Protein 3CM1 (pdb70)

Secondary structure (DSSP, 8-state):
--TT-EEEEEEEEEEE-TTS--EEEEEEEEEETTSTTEEEEEEE-SS---EEEEEEHHHHHHHTTS-EEETTEEEE---BTTB--EEEE--TT--EEEE--HHHHHHHHHHHHHHS-TT-HHHHHHHHHHHHTT-/-B-SSEEEEEEEEEE--EEEEEEEEEETTSTTEEEEEE---EEEEEEHHHHHHHHHS-EEETTEEEE--------EE----EE--HHHHHHHHHHHHHHS-TT-HHHHHHHHHHHHT--/--TT-EEEEEEEEEE----EEEEEEEEEETTSTTEEEEEE------EEEEEEHHHHHHHTTS-EEETTEEEE-------EE-----EE--HHHHHHHHHHHHHHS-TT-HHHHHHHHHHHHHT-

GO terms:
  GO:2000246 positive regulation of FtsZ-dependent cytokinesis (P, IDA)
  GO:0005515 protein binding (F, IPI)

Nearest PDB structures (foldseek):
  3cm1-assembly1_B  TM=1.008E+00  e=1.215E-23  Thermobifida fusca YX
  3cm1-assembly1_C  TM=9.630E-01  e=2.531E-19  Thermobifida fusca YX
  3cm1-assembly1_A  TM=9.721E-01  e=2.545E-18  Thermobifida fusca YX
  6slc-assembly1_BBB  TM=9.307E-01  e=2.093E-11  Streptomyces sp. Ag82_O1-9
  6slc-assembly1_CCC  TM=9.171E-01  e=5.726E-11  Streptomyces sp. Ag82_O1-9

Organism: Thermobifida fusca (strain YX) (NCBI:txid269800)

CATH classification: 2.30.31.20

Structure (mmCIF, N/CA/C/O backbone):
data_3CM1
#
_entry.id   3CM1
#
_cell.length_a   64.840
_cell.length_b   64.840
_cell.length_c   130.600
_cell.angle_alpha   90.000
_cell.angle_beta   90.000
_cell.angle_gamma   90.000
#
_symmetry.space_group_name_H-M   'P 41'
#
loop_
_atom_site.group_PDB
_atom_site.id
_ato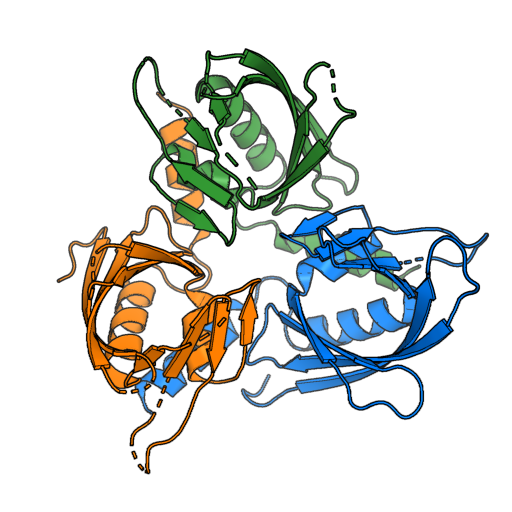m_site.type_symbol
_atom_site.label_atom_id
_atom_site.label_alt_id
_atom_site.label_comp_id
_atom_site.label_asym_id
_atom_site.label_entity_id
_atom_site.label_seq_id
_atom_site.pdbx_PDB_ins_code
_atom_site.Cartn_x
_atom_site.Cartn_y
_atom_site.Cartn_z
_atom_site.occupancy
_atom_site.B_iso_or_equiv
_atom_site.auth_seq_id
_atom_site.auth_comp_id
_atom_site.auth_asym_id
_atom_site.auth_atom_id
_atom_site.pdbx_PDB_model_num
ATOM 9 N N . SER A 1 3 ? 41.785 9.261 -8.641 1.00 93.01 2 SER A N 1
ATOM 10 C CA . SER A 1 3 ? 41.669 9.325 -7.167 1.00 92.27 2 SER A CA 1
ATOM 11 C C . SER A 1 3 ? 41.290 8.001 -6.517 1.00 92.41 2 SER A C 1
ATOM 12 O O . SER A 1 3 ? 40.592 7.181 -7.108 1.00 94.06 2 SER A O 1
ATOM 15 N N . SER A 1 4 ? 41.729 7.834 -5.271 1.00 91.58 3 SER A N 1
ATOM 16 C CA . SER A 1 4 ? 41.459 6.639 -4.468 1.00 90.16 3 SER A CA 1
ATOM 17 C C . SER A 1 4 ? 39.971 6.443 -4.278 1.00 89.14 3 SER A C 1
ATOM 18 O O . SER A 1 4 ? 39.212 7.410 -4.249 1.00 87.93 3 SER A O 1
ATOM 20 N N . SER A 1 5 ? 39.565 5.185 -4.120 1.00 88.96 4 SER A N 1
ATOM 21 C CA . SER A 1 5 ? 38.155 4.841 -3.932 1.00 88.39 4 SER A CA 1
ATOM 22 C C . SER A 1 5 ? 37.550 5.549 -2.712 1.00 88.30 4 SER A C 1
ATOM 23 O O . SER A 1 5 ? 36.346 5.753 -2.651 1.00 89.27 4 SER A O 1
ATOM 25 N N . GLY A 1 6 ? 38.366 5.945 -1.741 1.00 86.55 5 GLY A N 1
ATOM 26 C CA . GLY A 1 6 ? 37.805 6.558 -0.539 1.00 84.99 5 GLY A CA 1
ATOM 27 C C . GLY A 1 6 ? 37.631 8.066 -0.527 1.00 82.39 5 GLY A C 1
ATOM 28 O O . GLY A 1 6 ? 36.989 8.597 0.385 1.00 83.97 5 GLY A O 1
ATOM 29 N N . THR A 1 7 ? 38.177 8.754 -1.528 1.00 77.90 6 THR A N 1
ATOM 30 C CA . THR A 1 7 ? 38.293 10.199 -1.472 1.00 74.70 6 THR A CA 1
ATOM 31 C C . THR A 1 7 ? 36.955 10.917 -1.381 1.00 72.95 6 THR A C 1
ATOM 32 O O . THR A 1 7 ? 35.967 10.499 -1.970 1.00 72.10 6 THR A O 1
ATOM 36 N N . SER A 1 8 ? 36.952 11.996 -0.604 1.00 72.79 7 SER A N 1
ATOM 37 C CA . SER A 1 8 ? 35.742 12.740 -0.270 1.00 71.50 7 SER A CA 1
ATOM 38 C C . SER A 1 8 ? 36.094 14.182 0.137 1.00 70.15 7 SER A C 1
ATOM 39 O O . SER A 1 8 ? 37.187 14.434 0.648 1.00 69.01 7 SER A O 1
ATOM 42 N N . ILE A 1 9 ? 35.208 15.131 -0.139 1.00 69.88 8 ILE A N 1
ATOM 43 C CA . ILE A 1 9 ? 35.409 16.517 0.343 1.00 70.66 8 ILE A CA 1
ATOM 44 C C . ILE A 1 9 ? 34.143 17.047 0.949 1.00 69.84 8 ILE A C 1
ATOM 45 O O . ILE A 1 9 ? 33.052 16.627 0.584 1.00 69.71 8 ILE A O 1
ATOM 50 N N . THR A 1 10 ? 34.307 17.973 1.878 1.00 69.22 9 THR A N 1
ATOM 51 C CA . THR A 1 10 ? 33.191 18.570 2.576 1.00 70.26 9 THR A CA 1
ATOM 52 C C . THR A 1 10 ? 33.464 20.034 2.779 1.00 70.20 9 THR A C 1
ATOM 53 O O . THR A 1 10 ? 34.603 20.439 2.917 1.00 70.02 9 THR A O 1
ATOM 57 N N . CYS A 1 11 ? 32.418 20.833 2.780 1.00 71.64 10 CYS A N 1
ATOM 58 C CA . CYS A 1 11 ? 32.538 22.216 3.226 1.00 74.10 10 CYS A CA 1
ATOM 59 C C . CYS A 1 11 ? 31.230 22.707 3.841 1.00 73.74 10 CYS A C 1
ATOM 60 O O . CYS A 1 11 ? 30.200 22.029 3.787 1.00 73.59 10 CYS A O 1
ATOM 63 N N . GLU A 1 12 ? 31.301 23.889 4.438 1.00 74.19 11 GLU A N 1
ATOM 64 C CA . GLU A 1 12 ? 30.149 24.539 5.022 1.00 74.56 11 GLU A CA 1
ATOM 65 C C . GLU A 1 12 ? 29.894 25.840 4.301 1.00 75.01 11 GLU A C 1
ATOM 66 O O . GLU A 1 12 ? 30.828 26.558 3.955 1.00 75.78 11 GLU A O 1
ATOM 72 N N . VAL A 1 13 ? 28.622 26.128 4.067 1.00 75.90 12 VAL A N 1
ATOM 73 C CA . VAL A 1 13 ? 28.200 27.303 3.312 1.00 76.27 12 VAL A CA 1
ATOM 74 C C . VAL A 1 13 ? 27.068 28.046 4.019 1.00 77.80 12 VAL A C 1
ATOM 75 O O . VAL A 1 13 ? 26.115 27.423 4.502 1.00 78.11 12 VAL A O 1
ATOM 79 N N . GLY A 1 14 ? 27.183 29.378 4.062 1.00 78.83 13 GLY A N 1
ATOM 80 C CA . GLY A 1 14 ? 26.165 30.238 4.638 1.00 79.06 13 GLY A CA 1
ATOM 81 C C . GLY A 1 14 ? 24.974 30.327 3.703 1.00 80.46 13 GLY A C 1
ATOM 82 O O . GLY A 1 14 ? 25.136 30.526 2.499 1.00 81.23 13 GLY A O 1
ATOM 83 N N . LEU A 1 15 ? 23.777 30.154 4.257 1.00 81.17 14 LEU A N 1
ATOM 84 C CA . LEU A 1 15 ? 22.526 30.173 3.488 1.00 81.16 14 LEU A CA 1
ATOM 85 C C . LEU A 1 15 ? 21.469 30.967 4.198 1.00 80.73 14 LEU A C 1
ATOM 86 O O . LEU A 1 15 ? 21.610 31.279 5.367 1.00 80.76 14 LEU A O 1
ATOM 91 N N . GLN A 1 16 ? 20.393 31.248 3.475 1.00 81.15 15 GLN A N 1
ATOM 92 C CA . GLN A 1 16 ? 19.212 31.887 4.027 1.00 81.47 15 GLN A CA 1
ATOM 93 C C . GLN A 1 16 ? 17.991 31.100 3.578 1.00 80.90 15 GLN A C 1
ATOM 94 O O . GLN A 1 16 ? 17.923 30.684 2.429 1.00 80.82 15 GLN A O 1
ATOM 100 N N . LEU A 1 17 ? 17.052 30.883 4.493 1.00 80.74 16 LEU A N 1
ATOM 101 C CA . LEU A 1 17 ? 15.769 30.279 4.181 1.00 80.54 16 LEU A CA 1
ATOM 102 C C . LEU A 1 17 ? 14.804 31.425 3.939 1.00 80.33 16 LEU A C 1
ATOM 103 O O . LEU A 1 17 ? 14.477 32.139 4.874 1.00 81.01 16 LEU A O 1
ATOM 108 N N . ILE A 1 18 ? 14.374 31.616 2.695 1.00 80.83 17 ILE A N 1
ATOM 109 C CA . ILE A 1 18 ? 13.460 32.703 2.340 1.00 81.21 17 ILE A CA 1
ATOM 110 C C . ILE A 1 18 ? 12.010 32.214 2.377 1.00 81.85 17 ILE A C 1
ATOM 111 O O . ILE A 1 18 ? 11.641 31.292 1.653 1.00 82.52 17 ILE A O 1
ATOM 116 N N . VAL A 1 19 ? 11.208 32.819 3.252 1.00 83.50 18 VAL A N 1
ATOM 117 C CA . VAL A 1 19 ? 9.809 32.450 3.425 1.00 85.23 18 VAL A CA 1
ATOM 118 C C . VAL A 1 19 ? 8.923 33.649 3.078 1.00 87.22 18 VAL A C 1
ATOM 119 O O . VAL A 1 19 ? 9.036 34.689 3.723 1.00 87.05 18 VAL A O 1
ATOM 121 N N . PRO A 1 20 ? 8.035 33.503 2.069 1.00 89.80 19 PRO A N 1
ATOM 122 C CA . PRO A 1 20 ? 7.152 34.560 1.557 1.00 91.47 19 PRO A CA 1
ATOM 123 C C . PRO A 1 20 ? 6.819 35.754 2.475 1.00 92.89 19 PRO A C 1
ATOM 124 O O . PRO A 1 20 ? 7.345 36.844 2.245 1.00 93.52 19 PRO A O 1
ATOM 128 N N . ASP A 1 21 ? 5.989 35.560 3.501 1.00 94.03 20 ASP A N 1
ATOM 129 C CA . ASP A 1 21 ? 5.552 36.672 4.357 1.00 94.71 20 ASP A CA 1
ATOM 130 C C . ASP A 1 21 ? 6.358 36.767 5.663 1.00 96.01 20 ASP A C 1
ATOM 131 O O . ASP A 1 21 ? 5.826 37.212 6.683 1.00 96.86 20 ASP A O 1
ATOM 133 N N . ARG A 1 22 ? 7.636 36.373 5.624 1.00 97.07 21 ARG A N 1
ATOM 134 C CA . ARG A 1 22 ? 8.519 36.404 6.804 1.00 97.49 21 ARG A CA 1
ATOM 135 C C . ARG A 1 22 ? 9.936 36.859 6.431 1.00 98.36 21 ARG A C 1
ATOM 136 O O . ARG A 1 22 ? 10.340 36.756 5.277 1.00 97.86 21 ARG A O 1
ATOM 138 N N . ALA A 1 23 ? 10.677 37.378 7.410 1.00 100.32 22 ALA A N 1
ATOM 139 C CA . ALA A 1 23 ? 12.065 37.798 7.191 1.00 101.58 22 ALA A CA 1
ATOM 140 C C . ALA A 1 23 ? 12.959 36.558 7.000 1.00 103.38 22 ALA A C 1
ATOM 141 O O . ALA A 1 23 ? 12.615 35.468 7.448 1.00 102.91 22 ALA A O 1
ATOM 143 N N . PRO A 1 24 ? 14.095 36.714 6.310 1.00 106.86 23 PRO A N 1
ATOM 144 C CA . PRO A 1 24 ? 15.060 35.638 6.082 1.00 107.14 23 PRO A CA 1
ATOM 145 C C . PRO A 1 24 ? 15.627 35.055 7.369 1.00 106.67 23 PRO A C 1
ATOM 146 O O . PRO A 1 24 ? 15.819 35.785 8.331 1.00 107.13 23 PRO A O 1
ATOM 150 N N . VAL A 1 25 ? 15.903 33.754 7.361 1.00 105.68 24 VAL A N 1
ATOM 151 C CA . VAL A 1 25 ? 16.489 33.050 8.496 1.00 104.32 24 VAL A CA 1
ATOM 152 C C . VAL A 1 25 ? 17.857 32.494 8.081 1.00 102.99 24 VAL A C 1
ATOM 153 O O . VAL A 1 25 ? 17.926 31.672 7.178 1.00 103.38 24 VAL A O 1
ATOM 157 N N . PRO A 1 26 ? 18.948 32.938 8.727 1.00 100.96 25 PRO A N 1
ATOM 158 C CA . PRO A 1 26 ? 20.248 32.408 8.334 1.00 98.93 25 PRO A CA 1
ATOM 159 C C . PRO A 1 26 ? 20.445 30.987 8.840 1.00 96.83 25 PRO A C 1
ATOM 160 O O . PRO A 1 26 ? 19.938 30.634 9.902 1.00 97.47 25 PRO A O 1
ATOM 164 N N . LEU A 1 27 ? 21.162 30.185 8.060 1.00 94.36 26 LEU A N 1
ATOM 165 C CA . LEU A 1 27 ? 21.446 28.785 8.384 1.00 91.70 26 LEU A CA 1
ATOM 166 C C . LEU A 1 27 ? 22.709 28.318 7.666 1.00 88.79 26 LEU A C 1
ATOM 167 O O . LEU A 1 27 ? 23.066 28.862 6.633 1.00 87.95 26 LEU A O 1
ATOM 172 N N . VAL A 1 28 ? 23.401 27.340 8.235 1.00 85.96 27 VAL A N 1
ATOM 173 C CA . VAL A 1 28 ? 24.602 26.815 7.611 1.00 83.99 27 VAL A CA 1
ATOM 174 C C . VAL A 1 28 ? 24.308 25.434 7.032 1.00 81.23 27 VAL A C 1
ATOM 175 O O . VAL A 1 28 ? 23.658 24.614 7.661 1.00 81.18 27 VAL A O 1
ATOM 179 N N . ALA A 1 29 ? 24.775 25.204 5.810 1.00 78.72 28 ALA A N 1
ATOM 180 C CA . ALA A 1 29 ? 24.585 23.930 5.114 1.00 76.40 28 ALA A CA 1
ATOM 181 C C . ALA A 1 29 ? 25.906 23.248 4.918 1.00 74.68 28 ALA A C 1
ATOM 182 O O . ALA A 1 29 ? 26.869 23.897 4.555 1.00 74.63 28 ALA A O 1
ATOM 184 N N . ARG A 1 30 ? 25.943 21.939 5.157 1.00 73.77 29 ARG A N 1
ATOM 185 C CA . ARG A 1 30 ? 27.136 21.142 4.943 1.00 72.40 29 ARG A CA 1
ATOM 186 C C . ARG A 1 30 ? 27.011 20.426 3.602 1.00 69.96 29 ARG A C 1
ATOM 187 O O . ARG A 1 30 ? 26.135 19.577 3.407 1.00 69.39 29 ARG A O 1
ATOM 195 N N . LEU A 1 31 ? 27.886 20.777 2.672 1.00 68.57 30 LEU A N 1
ATOM 196 C CA . LEU A 1 31 ? 27.924 20.100 1.367 1.00 68.19 30 LEU A CA 1
ATOM 197 C C . LEU A 1 31 ? 29.007 19.045 1.386 1.00 67.71 30 LEU A C 1
ATOM 198 O O . LEU A 1 31 ? 30.076 19.282 1.943 1.00 68.60 30 LEU A O 1
ATOM 203 N N . ASP A 1 32 ? 28.736 17.870 0.839 1.00 67.04 31 ASP A N 1
ATOM 204 C CA . ASP A 1 32 ? 29.825 16.943 0.611 1.00 68.99 31 ASP A CA 1
ATOM 205 C C . ASP A 1 32 ? 29.696 16.072 -0.619 1.00 67.70 31 ASP A C 1
ATOM 206 O O . ASP A 1 32 ? 28.601 15.794 -1.119 1.00 67.84 31 ASP A O 1
ATOM 211 N N . TYR A 1 33 ? 30.868 15.679 -1.108 1.00 65.34 32 TYR A N 1
ATOM 212 C CA . TYR A 1 33 ? 31.008 14.937 -2.336 1.00 62.95 32 TYR A CA 1
ATOM 213 C C . TYR A 1 33 ? 31.972 13.792 -2.125 1.00 62.86 32 TYR A C 1
ATOM 214 O O . TYR A 1 33 ? 33.059 13.989 -1.591 1.00 65.52 32 TYR A O 1
ATOM 223 N N . SER A 1 34 ? 31.594 12.611 -2.585 1.00 63.54 33 SER A N 1
ATOM 224 C CA . SER A 1 34 ? 32.414 11.413 -2.468 1.00 63.54 33 SER A CA 1
ATOM 225 C C . SER A 1 34 ? 32.627 10.778 -3.837 1.00 62.13 33 SER A C 1
ATOM 226 O O . SER A 1 34 ? 31.658 10.550 -4.552 1.00 60.91 33 SER A O 1
ATOM 229 N N . VAL A 1 35 ? 33.870 10.447 -4.192 1.00 61.72 34 VAL A N 1
ATOM 230 C CA . VAL A 1 35 ? 34.121 9.828 -5.512 1.00 61.56 34 VAL A CA 1
ATOM 231 C C . VAL A 1 35 ? 33.351 8.526 -5.701 1.00 61.88 34 VAL A C 1
ATOM 232 O O . VAL A 1 35 ? 33.077 8.170 -6.818 1.00 62.08 34 VAL A O 1
ATOM 236 N N . ASP A 1 36 ? 32.987 7.841 -4.617 1.00 64.08 35 ASP A N 1
ATOM 237 C CA . ASP A 1 36 ? 32.111 6.632 -4.680 1.00 66.13 35 ASP A CA 1
ATOM 238 C C . ASP A 1 36 ? 30.680 6.907 -5.134 1.00 65.47 35 ASP A C 1
ATOM 239 O O . ASP A 1 36 ? 29.939 5.969 -5.391 1.00 65.50 35 ASP A O 1
ATOM 244 N N . ASP A 1 37 ? 30.261 8.168 -5.120 1.00 64.07 36 ASP A N 1
ATOM 245 C CA . ASP A 1 37 ? 28.928 8.545 -5.593 1.00 63.47 36 ASP A CA 1
ATOM 246 C C . ASP A 1 37 ? 29.147 9.761 -6.467 1.00 62.83 36 ASP A C 1
ATOM 247 O O . ASP A 1 37 ? 28.667 10.859 -6.162 1.00 63.66 36 ASP A O 1
ATOM 252 N N . PRO A 1 38 ? 29.845 9.552 -7.596 1.00 62.10 37 PRO A N 1
ATOM 253 C CA . PRO A 1 38 ? 30.429 10.610 -8.410 1.00 62.01 37 PRO A CA 1
ATOM 254 C C . PRO A 1 38 ? 29.466 11.576 -9.112 1.00 62.17 37 PRO A C 1
ATOM 255 O O . PRO A 1 38 ? 29.907 12.629 -9.535 1.00 63.34 37 PRO A O 1
ATOM 259 N N . TYR A 1 39 ? 28.191 11.215 -9.251 1.00 61.95 38 TYR A N 1
ATOM 260 C CA . TYR A 1 39 ? 27.212 12.119 -9.845 1.00 60.99 38 TYR A CA 1
ATOM 261 C C . TYR A 1 39 ? 26.429 12.918 -8.806 1.00 62.95 38 TYR A C 1
ATOM 262 O O . TYR A 1 39 ? 25.661 13.796 -9.187 1.00 65.33 38 TYR A O 1
ATOM 271 N N . ALA A 1 40 ? 26.651 12.658 -7.516 1.00 63.94 39 ALA A N 1
ATOM 272 C CA . ALA A 1 40 ? 25.847 13.240 -6.435 1.00 63.55 39 ALA A CA 1
ATOM 273 C C . ALA A 1 40 ? 26.566 14.297 -5.580 1.00 64.22 39 ALA A C 1
ATOM 274 O O . ALA A 1 40 ? 27.783 14.321 -5.504 1.00 65.61 39 ALA A O 1
ATOM 276 N N . ILE A 1 41 ? 25.774 15.166 -4.961 1.00 66.06 40 ILE A N 1
ATOM 277 C CA . ILE A 1 41 ? 26.203 16.106 -3.950 1.00 67.58 40 ILE A CA 1
ATOM 278 C C . ILE A 1 41 ? 25.184 15.904 -2.843 1.00 68.88 40 ILE A C 1
ATOM 279 O O . ILE A 1 41 ? 23.969 15.944 -3.105 1.00 69.21 40 ILE A O 1
ATOM 284 N N . ARG A 1 42 ? 25.663 15.638 -1.632 1.00 69.85 41 ARG A N 1
ATOM 285 C CA . ARG A 1 42 ? 24.805 15.616 -0.440 1.00 68.99 41 ARG A CA 1
ATOM 286 C C . ARG A 1 42 ? 24.800 17.030 0.158 1.00 67.29 41 ARG A C 1
ATOM 287 O O . ARG A 1 42 ? 25.796 17.741 0.082 1.00 69.88 41 ARG A O 1
ATOM 292 N N . ALA A 1 43 ? 23.683 17.458 0.712 1.00 67.01 42 ALA A N 1
ATOM 293 C CA . ALA A 1 43 ? 23.606 18.767 1.386 1.00 69.26 42 ALA A CA 1
ATOM 294 C C . ALA A 1 43 ? 22.793 18.611 2.661 1.00 70.12 42 ALA A C 1
ATOM 295 O O . ALA A 1 43 ? 21.634 18.215 2.598 1.00 69.46 42 ALA A O 1
ATOM 297 N N . ALA A 1 44 ? 23.420 18.882 3.808 1.00 71.52 43 ALA A N 1
ATOM 298 C CA . ALA A 1 44 ? 22.755 18.785 5.103 1.00 73.25 43 ALA A CA 1
ATOM 299 C C . ALA A 1 44 ? 22.453 20.194 5.626 1.00 75.78 43 ALA A C 1
ATOM 300 O O . ALA A 1 44 ? 23.358 20.925 6.019 1.00 77.78 43 ALA A O 1
ATOM 302 N N . PHE A 1 45 ? 21.176 20.568 5.608 1.00 77.55 44 PHE A N 1
ATOM 303 C CA . PHE A 1 45 ? 20.733 21.880 6.063 1.00 79.21 44 PHE A CA 1
ATOM 304 C C . PHE A 1 45 ? 20.281 21.773 7.503 1.00 79.76 44 PHE A C 1
ATOM 305 O O . PHE A 1 45 ? 19.726 20.753 7.900 1.00 79.06 44 PHE A O 1
ATOM 313 N N . HIS A 1 46 ? 20.531 22.816 8.282 1.00 81.88 45 HIS A N 1
ATOM 314 C CA . HIS A 1 46 ? 20.027 22.885 9.652 1.00 85.47 45 HIS A CA 1
ATOM 315 C C . HIS A 1 46 ? 19.972 24.327 10.140 1.00 86.15 45 HIS A C 1
ATOM 316 O O . HIS A 1 46 ? 20.845 25.139 9.803 1.00 85.14 45 HIS A O 1
ATOM 323 N N . VAL A 1 47 ? 18.948 24.623 10.940 1.00 87.04 46 VAL A N 1
ATOM 324 C CA . VAL A 1 47 ? 18.714 25.968 11.456 1.00 88.09 46 VAL A CA 1
ATOM 325 C C . VAL A 1 47 ? 19.197 26.124 12.899 1.00 88.59 46 VAL A C 1
ATOM 326 O O . VAL A 1 47 ? 18.597 25.562 13.804 1.00 90.19 46 VAL A O 1
ATOM 330 N N . GLY A 1 48 ? 20.267 26.894 13.108 1.00 88.54 47 GLY A N 1
ATOM 331 C CA . GLY A 1 48 ? 20.796 27.164 14.453 1.00 88.72 47 GLY A CA 1
ATOM 332 C C . GLY A 1 48 ? 21.381 25.935 15.137 1.00 89.24 47 GLY A C 1
ATOM 333 O O . GLY A 1 48 ? 22.265 25.276 14.587 1.00 90.72 47 GLY A O 1
ATOM 334 N N . ASP A 1 49 ? 20.866 25.610 16.324 1.00 89.30 48 ASP A N 1
ATOM 335 C CA . ASP A 1 49 ? 21.311 24.435 17.097 1.00 88.83 48 ASP A CA 1
ATOM 336 C C . ASP A 1 49 ? 20.574 23.147 16.673 1.00 88.12 48 ASP A C 1
ATOM 337 O O . ASP A 1 49 ? 20.245 22.316 17.520 1.00 87.91 48 ASP A O 1
ATOM 342 N N . ASP A 1 50 ? 20.327 22.968 15.376 1.00 87.20 49 ASP A N 1
ATOM 343 C CA . ASP A 1 50 ? 19.500 21.855 14.901 1.00 86.59 49 ASP A CA 1
ATOM 344 C C . ASP A 1 50 ? 20.289 20.725 14.258 1.00 85.67 49 ASP A C 1
ATOM 345 O O . ASP A 1 50 ? 21.256 20.965 13.528 1.00 83.78 49 ASP A O 1
ATOM 350 N N . GLU A 1 51 ? 19.852 19.493 14.537 1.00 85.00 50 GLU A N 1
ATOM 351 C CA . GLU A 1 51 ? 20.374 18.313 13.863 1.00 84.27 50 GLU A CA 1
ATOM 352 C C . GLU A 1 51 ? 19.932 18.438 12.396 1.00 84.24 50 GLU A C 1
ATOM 353 O O . GLU A 1 51 ? 18.857 18.963 12.108 1.00 83.89 50 GLU A O 1
ATOM 355 N N . PRO A 1 52 ? 20.785 18.034 11.450 1.00 85.57 51 PRO A N 1
ATOM 356 C CA . PRO A 1 52 ? 20.395 18.220 10.049 1.00 84.80 51 PRO A CA 1
ATOM 357 C C . PRO A 1 52 ? 19.381 17.234 9.450 1.00 84.96 51 PRO A C 1
ATOM 358 O O . PRO A 1 52 ? 19.091 16.178 10.034 1.00 84.94 51 PRO A O 1
ATOM 362 N N . VAL A 1 53 ? 18.807 17.686 8.330 1.00 84.70 52 VAL A N 1
ATOM 363 C CA . VAL A 1 53 ? 18.017 16.926 7.351 1.00 84.37 52 VAL A CA 1
ATOM 364 C C . VAL A 1 53 ? 18.911 16.935 6.122 1.00 83.98 52 VAL A C 1
ATOM 365 O O . VAL A 1 53 ? 19.475 17.975 5.780 1.00 83.47 52 VAL A O 1
ATOM 369 N N . GLU A 1 54 ? 19.035 15.787 5.458 1.00 84.47 53 GLU A N 1
ATOM 370 C CA . GLU A 1 54 ? 19.948 15.646 4.320 1.00 85.63 53 GLU A CA 1
ATOM 371 C C . GLU A 1 54 ? 19.242 15.511 2.970 1.00 83.19 53 GLU A C 1
ATOM 372 O O . GLU A 1 54 ? 18.371 14.661 2.794 1.00 82.15 53 GLU A O 1
ATOM 378 N N . TRP A 1 55 ? 19.648 16.355 2.022 1.00 82.52 54 TRP A N 1
ATOM 379 C CA . TRP A 1 55 ? 19.169 16.302 0.647 1.00 82.20 54 TRP A CA 1
ATOM 380 C C . TRP A 1 55 ? 20.300 15.778 -0.172 1.00 79.37 54 TRP A C 1
ATOM 381 O O . TRP A 1 55 ? 21.452 16.069 0.112 1.00 79.78 54 TRP A O 1
ATOM 392 N N . ILE A 1 56 ? 19.971 15.027 -1.211 1.00 75.70 55 ILE A N 1
ATOM 393 C CA . ILE A 1 56 ? 20.963 14.506 -2.121 1.00 73.37 55 ILE A CA 1
ATOM 394 C C . ILE A 1 56 ? 20.514 14.796 -3.545 1.00 72.58 55 ILE A C 1
ATOM 395 O O . ILE A 1 56 ? 19.421 14.462 -3.912 1.00 73.79 55 ILE A O 1
ATOM 400 N N . PHE A 1 57 ? 21.342 15.434 -4.350 1.00 72.05 56 PHE A N 1
ATOM 401 C CA . PHE A 1 57 ? 20.966 15.670 -5.737 1.00 71.58 56 PHE A CA 1
ATOM 402 C C . PHE A 1 57 ? 22.131 15.591 -6.683 1.00 68.53 56 PHE A C 1
ATOM 403 O O . PHE A 1 57 ? 23.278 15.539 -6.271 1.00 69.55 56 PHE A O 1
ATOM 411 N N . ALA A 1 58 ? 21.820 15.589 -7.965 1.00 65.10 57 ALA A N 1
ATOM 412 C CA . ALA A 1 58 ? 22.822 15.519 -9.007 1.00 61.98 57 ALA A CA 1
ATOM 413 C C . ALA A 1 58 ? 23.737 16.739 -8.972 1.00 62.11 57 ALA A C 1
ATOM 414 O O . ALA A 1 58 ? 23.286 17.890 -8.929 1.00 62.73 57 ALA A O 1
ATOM 416 N N . ARG A 1 59 ? 25.033 16.480 -8.980 1.00 62.41 58 ARG A N 1
ATOM 417 C CA . ARG A 1 59 ? 26.024 17.547 -9.080 1.00 62.28 58 ARG A CA 1
ATOM 418 C C . ARG A 1 59 ? 25.776 18.465 -10.272 1.00 64.62 58 ARG A C 1
ATOM 419 O O . ARG A 1 59 ? 25.839 19.693 -10.130 1.00 66.92 58 ARG A O 1
ATOM 427 N N . GLU A 1 60 ? 25.470 17.884 -11.436 1.00 64.65 59 GLU A N 1
ATOM 428 C CA . GLU A 1 60 ? 25.244 18.684 -12.650 1.00 65.09 59 GLU A CA 1
ATOM 429 C C . GLU A 1 60 ? 24.089 19.683 -12.500 1.00 65.99 59 GLU A C 1
ATOM 430 O O . GLU A 1 60 ? 24.073 20.731 -13.122 1.00 66.22 59 GLU A O 1
ATOM 436 N N . LEU A 1 61 ? 23.120 19.355 -11.663 1.00 67.60 60 LEU A N 1
ATOM 437 C CA . LEU A 1 61 ? 21.958 20.214 -11.518 1.00 68.87 60 LEU A CA 1
ATOM 438 C C . LEU A 1 61 ? 22.397 21.534 -10.874 1.00 69.88 60 LEU A C 1
ATOM 439 O O . LEU A 1 61 ? 21.920 22.608 -11.249 1.00 70.44 60 LEU A O 1
ATOM 444 N N . LEU A 1 62 ? 23.336 21.458 -9.933 1.00 69.65 61 LEU A N 1
ATOM 445 C CA . LEU A 1 62 ? 23.838 22.654 -9.266 1.00 69.66 61 LEU A CA 1
ATOM 446 C C . LEU A 1 62 ? 24.770 23.453 -10.174 1.00 67.64 61 LEU A C 1
ATOM 447 O O . LEU A 1 62 ? 24.756 24.668 -10.149 1.00 69.05 61 LEU A O 1
ATOM 452 N N . THR A 1 63 ? 25.577 22.777 -10.979 1.00 66.83 62 THR A N 1
ATOM 453 C CA . THR A 1 63 ? 26.447 23.451 -11.949 1.00 65.41 62 THR A CA 1
ATOM 454 C C . THR A 1 63 ? 25.630 24.239 -12.967 1.00 65.49 62 THR A C 1
ATOM 455 O O . THR A 1 63 ? 25.976 25.377 -13.297 1.00 66.94 62 THR A O 1
ATOM 459 N N . VAL A 1 64 ? 24.546 23.634 -13.445 1.00 65.38 63 VAL A N 1
ATOM 460 C CA . VAL A 1 64 ? 23.668 24.240 -14.450 1.00 64.73 63 VAL A CA 1
ATOM 461 C C . VAL A 1 64 ? 22.832 25.372 -13.829 1.00 66.35 63 VAL A C 1
ATOM 462 O O . VAL A 1 64 ? 22.668 26.431 -14.437 1.00 66.92 63 VAL A O 1
ATOM 466 N N . GLY A 1 65 ? 22.306 25.122 -12.622 1.00 67.09 64 GLY A N 1
ATOM 467 C CA . GLY A 1 65 ? 21.450 26.058 -11.870 1.00 65.99 64 GLY A CA 1
ATOM 468 C C . GLY A 1 65 ? 22.092 27.380 -11.485 1.00 67.14 64 GLY A C 1
ATOM 469 O O . GLY A 1 65 ? 21.395 28.374 -11.253 1.00 68.17 64 GLY A O 1
ATOM 470 N N . ILE A 1 66 ? 23.419 27.399 -11.380 1.00 67.26 65 ILE A N 1
ATOM 471 C CA . ILE A 1 66 ? 24.163 28.641 -11.167 1.00 66.81 65 ILE A CA 1
ATOM 472 C C . ILE A 1 66 ? 24.085 29.501 -12.442 1.00 68.48 65 ILE A C 1
ATOM 473 O O . ILE A 1 66 ? 24.125 30.714 -12.362 1.00 70.25 65 ILE A O 1
ATOM 478 N N . ILE A 1 67 ? 23.968 28.865 -13.606 1.00 68.76 66 ILE A N 1
ATOM 479 C CA . ILE A 1 67 ? 23.919 29.559 -14.890 1.00 68.64 66 ILE A CA 1
ATOM 480 C C . ILE A 1 67 ? 22.495 29.845 -15.382 1.00 70.58 66 ILE A C 1
ATOM 481 O O . ILE A 1 67 ? 22.243 30.902 -15.976 1.00 72.37 66 ILE A O 1
ATOM 486 N N . ARG A 1 68 ? 21.579 28.901 -15.186 1.00 70.53 67 ARG A N 1
ATOM 487 C CA . ARG A 1 68 ? 20.203 29.081 -15.661 1.00 71.17 67 ARG A CA 1
ATOM 488 C C . ARG A 1 68 ? 19.187 28.208 -14.939 1.00 72.19 67 ARG A C 1
ATOM 489 O O . ARG A 1 68 ? 19.513 27.129 -14.445 1.00 73.05 67 ARG A O 1
ATOM 495 N N . GLU A 1 69 ? 17.935 28.652 -14.947 1.00 72.99 68 GLU A N 1
ATOM 496 C CA . GLU A 1 69 ? 16.866 27.931 -14.256 1.00 73.72 68 GLU A CA 1
ATOM 497 C C . GLU A 1 69 ? 16.762 26.509 -14.775 1.00 73.05 68 GLU A C 1
ATOM 498 O O . GLU A 1 69 ? 16.707 26.267 -15.988 1.00 73.90 68 GLU A O 1
ATOM 504 N N . THR A 1 70 ? 16.794 25.566 -13.848 1.00 72.10 69 THR A N 1
ATOM 505 C CA . THR A 1 70 ? 16.751 24.150 -14.180 1.00 71.14 69 THR A CA 1
ATOM 506 C C . THR A 1 70 ? 16.098 23.409 -13.030 1.00 72.48 69 THR A C 1
ATOM 507 O O . THR A 1 70 ? 15.742 24.014 -12.033 1.00 72.80 69 THR A O 1
ATOM 511 N N . GLY A 1 71 ? 15.922 22.103 -13.175 1.00 73.71 70 GLY A N 1
ATOM 512 C CA . GLY A 1 71 ? 15.319 21.318 -12.110 1.00 75.46 70 GLY A CA 1
ATOM 513 C C . GLY A 1 71 ? 15.253 19.841 -12.420 1.00 77.36 70 GLY A C 1
ATOM 514 O O . GLY A 1 71 ? 15.510 19.419 -13.542 1.00 77.49 70 GLY A O 1
ATOM 515 N N . GLU A 1 72 ? 14.910 19.058 -11.404 1.00 79.91 71 GLU A N 1
ATOM 516 C CA . GLU A 1 72 ? 14.774 17.620 -11.528 1.00 83.00 71 GLU A CA 1
ATOM 517 C C . GLU A 1 72 ? 13.776 17.187 -10.484 1.00 83.69 71 GLU A C 1
ATOM 518 O O . GLU A 1 72 ? 14.051 17.321 -9.296 1.00 84.82 71 GLU A O 1
ATOM 524 N N . GLY A 1 73 ? 12.616 16.694 -10.920 1.00 84.25 72 GLY A N 1
ATOM 525 C CA . GLY A 1 73 ? 11.571 16.257 -10.005 1.00 83.85 72 GLY A CA 1
ATOM 526 C C . GLY A 1 73 ? 11.122 17.415 -9.136 1.00 83.91 72 GLY A C 1
ATOM 527 O O . GLY A 1 73 ? 10.610 18.417 -9.637 1.00 84.52 72 GLY A O 1
ATOM 528 N N . ASP A 1 74 ? 11.362 17.307 -7.836 1.00 83.11 73 ASP A N 1
ATOM 529 C CA . ASP A 1 74 ? 10.915 18.338 -6.885 1.00 84.40 73 ASP A CA 1
ATOM 530 C C . ASP A 1 74 ? 11.941 19.432 -6.595 1.00 84.38 73 ASP A C 1
ATOM 531 O O . ASP A 1 74 ? 11.579 20.499 -6.080 1.00 85.34 73 ASP A O 1
ATOM 536 N N . VAL A 1 75 ? 13.204 19.178 -6.937 1.00 84.71 74 VAL A N 1
ATOM 537 C CA . VAL A 1 75 ? 14.261 20.177 -6.789 1.00 84.56 74 VAL A CA 1
ATOM 538 C C . VAL A 1 75 ? 14.205 21.155 -7.961 1.00 83.89 74 VAL A C 1
ATOM 539 O O . VAL A 1 75 ? 13.963 20.764 -9.112 1.00 84.51 74 VAL A O 1
ATOM 543 N N . ARG A 1 76 ? 14.424 22.425 -7.651 1.00 82.13 75 ARG A N 1
ATOM 544 C CA . ARG A 1 76 ? 14.393 23.467 -8.641 1.00 81.28 75 ARG A CA 1
ATOM 545 C C . ARG A 1 76 ? 15.507 24.475 -8.289 1.00 80.34 75 ARG A C 1
ATOM 546 O O . ARG A 1 76 ? 15.545 24.983 -7.178 1.00 81.17 75 ARG A O 1
ATOM 554 N N . ILE A 1 77 ? 16.437 24.720 -9.216 1.00 78.53 76 ILE A N 1
ATOM 555 C CA . ILE A 1 77 ? 17.561 25.632 -8.975 1.00 75.33 76 ILE A CA 1
ATOM 556 C C . ILE A 1 77 ? 17.631 26.710 -10.039 1.00 74.72 76 ILE A C 1
ATOM 557 O O . ILE A 1 77 ? 17.556 26.409 -11.219 1.00 75.96 76 ILE A O 1
ATOM 562 N N . TRP A 1 78 ? 17.801 27.957 -9.623 1.00 74.42 77 TRP A N 1
ATOM 563 C CA . TRP A 1 78 ? 17.915 29.073 -10.566 1.00 74.89 77 TRP A CA 1
ATOM 564 C C . TRP A 1 78 ? 18.776 30.210 -10.015 1.00 74.59 77 TRP A C 1
ATOM 565 O O . TRP A 1 78 ? 18.854 30.404 -8.800 1.00 75.20 77 TRP A O 1
ATOM 576 N N . PRO A 1 79 ? 19.408 30.973 -10.907 1.00 74.58 78 PRO A N 1
ATOM 577 C CA . PRO A 1 79 ? 20.234 32.081 -10.473 1.00 76.23 78 PRO A CA 1
ATOM 578 C C . PRO A 1 79 ? 19.435 33.349 -10.215 1.00 78.00 78 PRO A C 1
ATOM 579 O O . PRO A 1 79 ? 18.270 33.438 -10.605 1.00 78.30 78 PRO A O 1
ATOM 583 N N . SER A 1 80 ? 20.088 34.319 -9.575 1.00 79.77 79 SER A N 1
ATOM 584 C CA . SER A 1 80 ? 19.487 35.604 -9.204 1.00 80.95 79 SER A CA 1
ATOM 585 C C . SER A 1 80 ? 20.579 36.643 -8.958 1.00 81.94 79 SER A C 1
ATOM 586 O O . SER A 1 80 ? 21.739 36.283 -8.794 1.00 82.88 79 SER A O 1
ATOM 589 N N . GLN A 1 81 ? 20.204 37.920 -8.929 1.00 83.12 80 GLN A N 1
ATOM 590 C CA . GLN A 1 81 ? 21.142 39.012 -8.627 1.00 83.52 80 GLN A CA 1
ATOM 591 C C . GLN A 1 81 ? 20.746 39.716 -7.325 1.00 83.39 80 GLN A C 1
ATOM 592 O O . GLN A 1 81 ? 19.571 39.732 -6.950 1.00 83.13 80 GLN A O 1
ATOM 598 N N . ASP A 1 82 ? 21.744 40.267 -6.634 1.00 83.94 81 ASP A N 1
ATOM 599 C CA . ASP A 1 82 ? 21.543 41.122 -5.433 1.00 83.98 81 ASP A CA 1
ATOM 600 C C . ASP A 1 82 ? 22.366 42.393 -5.662 1.00 83.84 81 ASP A C 1
ATOM 601 O O . ASP A 1 82 ? 23.269 42.753 -4.927 1.00 83.03 81 ASP A O 1
ATOM 606 N N . GLY A 1 83 ? 21.963 43.105 -6.714 1.00 85.52 82 GLY A N 1
ATOM 607 C CA . GLY A 1 83 ? 22.698 44.256 -7.221 1.00 86.04 82 GLY A CA 1
ATOM 608 C C . GLY A 1 83 ? 23.846 43.688 -8.031 1.00 86.61 82 GLY A C 1
ATOM 609 O O . GLY A 1 83 ? 23.644 43.160 -9.134 1.00 86.60 82 GLY A O 1
ATOM 610 N N . LYS A 1 84 ? 25.048 43.764 -7.468 1.00 87.06 83 LYS A N 1
ATOM 611 C CA . LYS A 1 84 ? 26.229 43.180 -8.094 1.00 87.76 83 LYS A CA 1
ATOM 612 C C . LYS A 1 84 ? 26.450 41.705 -7.669 1.00 88.25 83 LYS A C 1
ATOM 613 O O . LYS A 1 84 ? 27.033 40.930 -8.431 1.00 90.07 83 LYS A O 1
ATOM 615 N N . GLU A 1 85 ? 25.928 41.306 -6.505 1.00 86.79 84 GLU A N 1
ATOM 616 C CA . GLU A 1 85 ? 26.205 39.986 -5.912 1.00 87.10 84 GLU A CA 1
ATOM 617 C C . GLU A 1 85 ? 25.432 38.872 -6.627 1.00 86.22 84 GLU A C 1
ATOM 618 O O . GLU A 1 85 ? 24.205 38.947 -6.712 1.00 86.82 84 GLU A O 1
ATOM 624 N N . ARG A 1 86 ? 26.126 37.835 -7.107 1.00 84.77 85 ARG A N 1
ATOM 625 C CA . ARG A 1 86 ? 25.451 36.711 -7.802 1.00 83.67 85 ARG A CA 1
ATOM 626 C C . ARG A 1 86 ? 24.975 35.631 -6.850 1.00 82.19 85 ARG A C 1
ATOM 627 O O . ARG A 1 86 ? 25.762 35.101 -6.083 1.00 81.30 85 ARG A O 1
ATOM 643 N N . VAL A 1 88 ? 22.371 32.029 -5.987 1.00 79.22 87 VAL A N 1
ATOM 644 C CA . VAL A 1 88 ? 21.787 30.802 -6.502 1.00 79.31 87 VAL A CA 1
ATOM 645 C C . VAL A 1 88 ? 20.646 30.426 -5.571 1.00 79.36 87 VAL A C 1
ATOM 646 O O . VAL A 1 88 ? 20.779 30.543 -4.362 1.00 78.59 87 VAL A O 1
ATOM 650 N N . ASN A 1 89 ? 19.525 30.001 -6.143 1.00 80.66 88 ASN A N 1
ATOM 651 C CA . ASN A 1 89 ? 18.323 29.684 -5.373 1.00 81.97 88 ASN A CA 1
ATOM 652 C C . ASN A 1 89 ? 17.981 28.216 -5.542 1.00 83.25 88 ASN A C 1
ATOM 653 O O . ASN A 1 89 ? 17.973 27.727 -6.663 1.00 85.50 88 ASN A O 1
ATOM 658 N N . ILE A 1 90 ? 17.724 27.517 -4.442 1.00 83.12 89 ILE A N 1
ATOM 659 C CA . ILE A 1 90 ? 17.358 26.108 -4.487 1.00 83.23 89 ILE A CA 1
ATOM 660 C C . ILE A 1 90 ? 16.032 25.983 -3.799 1.00 84.56 89 ILE A C 1
ATOM 661 O O . ILE A 1 90 ? 15.848 26.560 -2.743 1.00 86.31 89 ILE A O 1
ATOM 666 N N . ALA A 1 91 ? 15.110 25.225 -4.380 1.00 82.79 90 ALA A N 1
ATOM 667 C CA . ALA A 1 91 ? 13.780 25.079 -3.814 1.00 80.30 90 ALA A CA 1
ATOM 668 C C . ALA A 1 91 ? 13.333 23.627 -3.836 1.00 80.21 90 ALA A C 1
ATOM 669 O O . ALA A 1 91 ? 13.561 22.936 -4.831 1.00 79.73 90 ALA A O 1
ATOM 671 N N . LEU A 1 92 ? 12.724 23.167 -2.733 1.00 79.87 91 LEU A N 1
ATOM 672 C CA . LEU A 1 92 ? 12.047 21.861 -2.686 1.00 79.76 91 LEU A CA 1
ATOM 673 C C . LEU A 1 92 ? 10.564 22.086 -2.936 1.00 80.35 91 LEU A C 1
ATOM 674 O O . LEU A 1 92 ? 9.943 22.885 -2.263 1.00 82.76 91 LEU A O 1
ATOM 676 N N . SER A 1 93 ? 10.003 21.412 -3.928 1.00 82.60 92 SER A N 1
ATOM 677 C CA . SER A 1 93 ? 8.586 21.567 -4.262 1.00 83.84 92 SER A CA 1
ATOM 678 C C . SER A 1 93 ? 7.784 20.582 -3.465 1.00 83.77 92 SER A C 1
ATOM 679 O O . SER A 1 93 ? 8.156 19.420 -3.327 1.00 84.00 92 SER A O 1
ATOM 682 N N . SER A 1 94 ? 6.657 21.064 -2.969 1.00 84.64 93 SER A N 1
ATOM 683 C CA . SER A 1 94 ? 5.742 20.293 -2.164 1.00 83.55 93 SER A CA 1
ATOM 684 C C . SER A 1 94 ? 4.375 20.918 -2.382 1.00 84.05 93 SER A C 1
ATOM 685 O O . SER A 1 94 ? 4.293 22.123 -2.670 1.00 82.70 93 SER A O 1
ATOM 688 N N . PRO A 1 95 ? 3.293 20.116 -2.260 1.00 85.70 94 PRO A N 1
ATOM 689 C CA . PRO A 1 95 ? 1.943 20.715 -2.324 1.00 85.33 94 PRO A CA 1
ATOM 690 C C . PRO A 1 95 ? 1.719 21.709 -1.188 1.00 85.02 94 PRO A C 1
ATOM 691 O O . PRO A 1 95 ? 0.939 22.659 -1.326 1.00 84.51 94 PRO A O 1
ATOM 695 N N . PHE A 1 96 ? 2.443 21.493 -0.089 1.00 84.99 95 PHE A N 1
ATOM 696 C CA . PHE A 1 96 ? 2.323 22.300 1.117 1.00 85.71 95 PHE A CA 1
ATOM 697 C C . PHE A 1 96 ? 3.095 23.621 1.085 1.00 87.19 95 PHE A C 1
ATOM 698 O O . PHE A 1 96 ? 3.241 24.285 2.118 1.00 85.84 95 PHE A O 1
ATOM 706 N N . GLY A 1 97 ? 3.570 24.002 -0.103 1.00 90.04 96 GLY A N 1
ATOM 707 C CA . GLY A 1 97 ? 4.268 25.270 -0.316 1.00 91.29 96 GLY A CA 1
ATOM 708 C C . GLY A 1 97 ? 5.757 25.070 -0.446 1.00 91.93 96 GLY A C 1
ATOM 709 O O . GLY A 1 97 ? 6.379 24.434 0.415 1.00 91.13 96 GLY A O 1
ATOM 710 N N . GLN A 1 98 ? 6.328 25.601 -1.527 1.00 93.66 97 GLN A N 1
ATOM 711 C CA . GLN A 1 98 ? 7.775 25.530 -1.728 1.00 95.01 97 GLN A CA 1
ATOM 712 C C . GLN A 1 98 ? 8.489 26.393 -0.673 1.00 96.01 97 GLN A C 1
ATOM 713 O O . GLN A 1 98 ? 8.050 27.517 -0.345 1.00 96.07 97 GLN A O 1
ATOM 715 N N . ALA A 1 99 ? 9.539 25.804 -0.100 1.00 95.34 98 ALA A N 1
ATOM 716 C CA . ALA A 1 99 ? 10.503 26.513 0.724 1.00 94.52 98 ALA A CA 1
ATOM 717 C C . ALA A 1 99 ? 11.757 26.598 -0.154 1.00 92.00 98 ALA A C 1
ATOM 718 O O . ALA A 1 99 ? 12.058 25.699 -0.934 1.00 92.90 98 ALA A O 1
ATOM 720 N N . ARG A 1 100 ? 12.541 27.618 0.115 1.00 88.60 99 ARG A N 1
ATOM 721 C CA . ARG A 1 100 ? 13.488 28.231 -0.817 1.00 87.97 99 ARG A CA 1
ATOM 722 C C . ARG A 1 100 ? 14.746 28.599 -0.091 1.00 87.35 99 ARG A C 1
ATOM 723 O O . ARG A 1 100 ? 14.694 29.339 0.891 1.00 87.73 99 ARG A O 1
ATOM 728 N N . PHE A 1 101 ? 15.874 28.138 -0.595 1.00 85.92 100 PHE A N 1
ATOM 729 C CA . PHE A 1 101 ? 17.146 28.556 -0.054 1.00 85.56 100 PHE A CA 1
ATOM 730 C C . PHE A 1 101 ? 17.792 29.573 -0.970 1.00 84.09 100 PHE A C 1
ATOM 731 O O . PHE A 1 101 ? 17.590 29.583 -2.176 1.00 84.24 100 PHE A O 1
ATOM 739 N N . HIS A 1 102 ? 18.595 30.422 -0.371 1.00 83.03 101 HIS A N 1
ATOM 740 C CA . HIS A 1 102 ? 19.212 31.544 -1.050 1.00 82.51 101 HIS A CA 1
ATOM 741 C C . HIS A 1 102 ? 20.675 31.600 -0.602 1.00 80.71 101 HIS A C 1
ATOM 742 O O . HIS A 1 102 ? 20.970 31.727 0.595 1.00 81.03 101 HIS A O 1
ATOM 749 N N . ALA A 1 103 ? 21.591 31.471 -1.551 1.00 78.61 102 ALA A N 1
ATOM 750 C CA . ALA A 1 103 ? 23.017 31.478 -1.231 1.00 77.56 102 ALA A CA 1
ATOM 751 C C . ALA A 1 103 ? 23.830 32.213 -2.267 1.00 77.06 102 ALA A C 1
ATOM 752 O O . ALA A 1 103 ? 23.425 32.339 -3.415 1.00 77.78 102 ALA A O 1
ATOM 754 N N . GLN A 1 104 ? 24.997 32.685 -1.854 1.00 76.52 103 GLN A N 1
ATOM 755 C CA . GLN A 1 104 ? 25.934 33.304 -2.784 1.00 76.01 103 GLN A CA 1
ATOM 756 C C . GLN A 1 104 ? 26.663 32.233 -3.594 1.00 74.34 103 GLN A C 1
ATOM 757 O O . GLN A 1 104 ? 26.898 31.133 -3.128 1.00 73.91 103 GLN A O 1
ATOM 763 N N . VAL A 1 105 ? 26.981 32.578 -4.829 1.00 73.63 104 VAL A N 1
ATOM 764 C CA . VAL A 1 105 ? 27.558 31.652 -5.791 1.00 73.17 104 VAL A CA 1
ATOM 765 C C . VAL A 1 105 ? 29.008 31.256 -5.490 1.00 72.89 104 VAL A C 1
ATOM 766 O O . VAL A 1 105 ? 29.357 30.069 -5.597 1.00 72.45 104 VAL A O 1
ATOM 770 N N . ALA A 1 106 ? 29.835 32.235 -5.109 1.00 71.70 105 ALA A N 1
ATOM 771 C CA . ALA A 1 106 ? 31.270 31.998 -4.938 1.00 70.96 105 ALA A CA 1
ATOM 772 C C . ALA A 1 106 ? 31.592 30.694 -4.198 1.00 71.68 105 ALA A C 1
ATOM 773 O O . ALA A 1 106 ? 32.311 29.841 -4.732 1.00 71.79 105 ALA A O 1
ATOM 775 N N . PRO A 1 107 ? 31.053 30.518 -2.976 1.00 71.65 106 PRO A N 1
ATOM 776 C CA . PRO A 1 107 ? 31.393 29.319 -2.201 1.00 71.00 106 PRO A CA 1
ATOM 777 C C . PRO A 1 107 ? 30.920 28.024 -2.824 1.00 71.57 106 PRO A C 1
ATOM 778 O O . PRO A 1 107 ? 31.642 27.039 -2.744 1.00 72.21 106 PRO A O 1
ATOM 782 N N . LEU A 1 108 ? 29.716 28.006 -3.405 1.00 71.51 107 LEU A N 1
ATOM 783 C CA . LEU A 1 108 ? 29.229 26.814 -4.098 1.00 70.78 107 LEU A CA 1
ATOM 784 C C . LEU A 1 108 ? 30.087 26.542 -5.317 1.00 70.80 107 LEU A C 1
ATOM 785 O O . LEU A 1 108 ? 30.474 25.402 -5.573 1.00 72.88 107 LEU A O 1
ATOM 790 N N . SER A 1 109 ? 30.418 27.584 -6.064 1.00 69.66 108 SER A N 1
ATOM 791 C CA . SER A 1 109 ? 31.270 27.396 -7.228 1.00 69.38 108 SER A CA 1
ATOM 792 C C . SER A 1 109 ? 32.615 26.816 -6.833 1.00 69.17 108 SER A C 1
ATOM 793 O O . SER A 1 109 ? 33.099 25.879 -7.459 1.00 70.26 108 SER A O 1
ATOM 796 N N . GLU A 1 110 ? 33.218 27.361 -5.790 1.00 69.16 109 GLU A N 1
ATOM 797 C CA . GLU A 1 110 ? 34.523 26.869 -5.369 1.00 69.02 109 GLU A CA 1
ATOM 798 C C . GLU A 1 110 ? 34.457 25.405 -4.990 1.00 67.88 109 GLU A C 1
ATOM 799 O O . GLU A 1 110 ? 35.319 24.606 -5.358 1.00 66.94 109 GLU A O 1
ATOM 805 N N . PHE A 1 111 ? 33.416 25.051 -4.256 1.00 67.85 110 PHE A N 1
ATOM 806 C CA . PHE A 1 111 ? 33.237 23.668 -3.854 1.00 67.28 110 PHE A CA 1
ATOM 807 C C . PHE A 1 111 ? 33.068 22.766 -5.076 1.00 67.88 110 PHE A C 1
ATOM 808 O O . PHE A 1 111 ? 33.696 21.719 -5.166 1.00 68.41 110 PHE A O 1
ATOM 816 N N . LEU A 1 112 ? 32.231 23.174 -6.019 1.00 67.60 111 LEU A N 1
ATOM 817 C CA . LEU A 1 112 ? 32.044 22.378 -7.212 1.00 66.97 111 LEU A CA 1
ATOM 818 C C . LEU A 1 112 ? 33.368 22.264 -7.948 1.00 67.61 111 LEU A C 1
ATOM 819 O O . LEU A 1 112 ? 33.721 21.194 -8.439 1.00 70.56 111 LEU A O 1
ATOM 824 N N . HIS A 1 113 ? 34.136 23.341 -8.005 1.00 67.27 112 HIS A N 1
ATOM 825 C CA . HIS A 1 113 ? 35.428 23.273 -8.704 1.00 67.56 112 HIS A CA 1
ATOM 826 C C . HIS A 1 113 ? 36.319 22.198 -8.092 1.00 66.57 112 HIS A C 1
ATOM 827 O O . HIS A 1 113 ? 36.941 21.420 -8.812 1.00 67.94 112 HIS A O 1
ATOM 834 N N . ARG A 1 114 ? 36.360 22.134 -6.767 1.00 65.57 113 ARG A N 1
ATOM 835 C CA . ARG A 1 114 ? 37.102 21.069 -6.089 1.00 64.53 113 ARG A CA 1
ATOM 836 C C . ARG A 1 114 ? 36.587 19.659 -6.431 1.00 64.28 113 ARG A C 1
ATOM 837 O O . ARG A 1 114 ? 37.409 18.734 -6.594 1.00 63.92 113 ARG A O 1
ATOM 845 N N . THR A 1 115 ? 35.249 19.487 -6.537 1.00 62.45 114 THR A N 1
ATOM 846 C CA . THR A 1 115 ? 34.691 18.183 -6.900 1.00 62.30 114 THR A CA 1
ATOM 847 C C . THR A 1 115 ? 35.125 17.811 -8.320 1.00 62.57 114 THR A C 1
ATOM 848 O O . THR A 1 115 ? 35.489 16.657 -8.584 1.00 63.20 114 THR A O 1
ATOM 852 N N . TYR A 1 116 ? 35.111 18.778 -9.234 1.00 62.74 115 TYR A N 1
ATOM 853 C CA . TYR A 1 116 ? 35.585 18.491 -10.598 1.00 63.10 115 TYR A CA 1
ATOM 854 C C . TYR A 1 116 ? 37.092 18.176 -10.672 1.00 65.60 115 TYR A C 1
ATOM 855 O O . TYR A 1 116 ? 37.534 17.439 -11.578 1.00 67.19 115 TYR A O 1
ATOM 864 N N . GLU A 1 117 ? 37.882 18.698 -9.733 1.00 66.66 116 GLU A N 1
ATOM 865 C CA . GLU A 1 117 ? 39.310 18.340 -9.711 1.00 70.21 116 GLU A CA 1
ATOM 866 C C . GLU A 1 117 ? 39.457 16.867 -9.358 1.00 68.47 116 GLU A C 1
ATOM 867 O O . GLU A 1 117 ? 40.286 16.187 -9.913 1.00 69.68 116 GLU A O 1
ATOM 873 N N . LEU A 1 118 ? 38.637 16.367 -8.441 1.00 67.62 117 LEU A N 1
ATOM 874 C CA . LEU A 1 118 ? 38.685 14.956 -8.076 1.00 66.01 117 LEU A CA 1
ATOM 875 C C . LEU A 1 118 ? 38.116 14.071 -9.178 1.00 66.31 117 LEU A C 1
ATOM 876 O O . LEU A 1 118 ? 38.688 13.034 -9.503 1.00 67.86 117 LEU A O 1
ATOM 881 N N . VAL A 1 119 ? 36.956 14.456 -9.705 1.00 64.86 118 VAL A N 1
ATOM 882 C CA . VAL A 1 119 ? 36.292 13.709 -10.795 1.00 63.42 118 VAL A CA 1
ATOM 883 C C . VAL A 1 119 ? 35.757 14.695 -11.849 1.00 63.91 118 V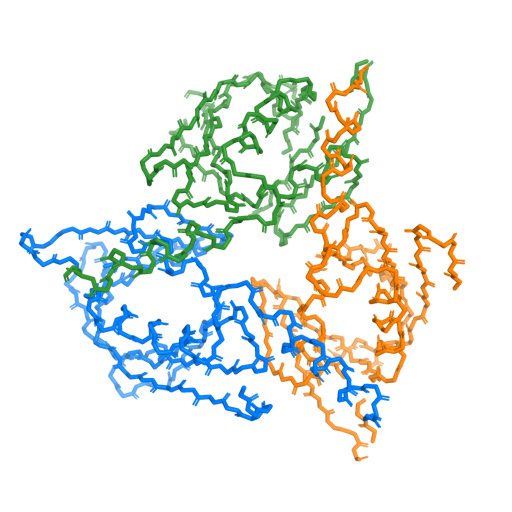AL A C 1
ATOM 884 O O . VAL A 1 119 ? 34.714 15.329 -11.635 1.00 64.05 118 VAL A O 1
ATOM 888 N N . PRO A 1 120 ? 36.516 14.895 -12.953 1.00 62.95 119 PRO A N 1
ATOM 889 C CA . PRO A 1 120 ? 36.061 15.759 -14.039 1.00 63.25 119 PRO A CA 1
ATOM 890 C C . PRO A 1 120 ? 34.763 15.311 -14.649 1.00 64.24 119 PRO A C 1
ATOM 891 O O . PRO A 1 120 ? 34.477 14.106 -14.686 1.00 65.67 119 PRO A O 1
ATOM 895 N N . ALA A 1 121 ? 33.976 16.281 -15.104 1.00 65.82 120 ALA A N 1
ATOM 896 C CA . ALA A 1 121 ? 32.711 15.993 -15.767 1.00 65.71 120 ALA A CA 1
ATOM 897 C C . ALA A 1 121 ? 32.986 15.025 -16.892 1.00 65.87 120 ALA A C 1
ATOM 898 O O . ALA A 1 121 ? 33.872 15.254 -17.693 1.00 67.90 120 ALA A O 1
ATOM 900 N N . GLY A 1 122 ? 32.268 13.921 -16.921 1.00 66.72 121 GLY A N 1
ATOM 901 C CA . GLY A 1 122 ? 32.422 12.949 -17.977 1.00 66.37 121 GLY A CA 1
ATOM 902 C C . GLY A 1 122 ? 33.267 11.759 -17.623 1.00 66.92 121 GLY A C 1
ATOM 903 O O . GLY A 1 122 ? 33.312 10.823 -18.388 1.00 67.71 121 GLY A O 1
ATOM 904 N N . GLN A 1 123 ? 33.922 11.769 -16.469 1.00 67.55 122 GLN A N 1
ATOM 905 C CA . GLN A 1 123 ? 34.761 10.640 -16.055 1.00 67.55 122 GLN A CA 1
ATOM 906 C C . GLN A 1 123 ? 34.196 9.911 -14.842 1.00 67.38 122 GLN A C 1
ATOM 907 O O . GLN A 1 123 ? 34.873 9.090 -14.221 1.00 68.87 122 GLN A O 1
ATOM 913 N N . GLU A 1 124 ? 32.932 10.178 -14.538 1.00 66.14 123 GLU A N 1
ATOM 914 C CA . GLU A 1 124 ? 32.249 9.521 -13.434 1.00 66.18 123 GLU A CA 1
ATOM 915 C C . GLU A 1 124 ? 32.204 7.995 -13.593 1.00 66.44 123 GLU A C 1
ATOM 916 O O . GLU A 1 124 ? 32.219 7.260 -12.600 1.00 67.68 123 GLU A O 1
ATOM 922 N N . SER A 1 125 ? 32.155 7.539 -14.841 1.00 66.17 124 SER A N 1
ATOM 923 C CA . SER A 1 125 ? 32.118 6.114 -15.183 1.00 66.27 124 SER A CA 1
ATOM 924 C C . SER A 1 125 ? 33.191 5.278 -14.498 1.00 66.87 124 SER A C 1
ATOM 925 O O . SER A 1 125 ? 32.935 4.154 -14.065 1.00 68.49 124 SER A O 1
ATOM 928 N N . ASP A 1 126 ? 34.387 5.836 -14.402 1.00 66.10 125 ASP A N 1
ATOM 929 C CA . ASP A 1 126 ? 35.513 5.126 -13.827 1.00 67.10 125 ASP A CA 1
ATOM 930 C C . ASP A 1 126 ? 35.216 4.717 -12.399 1.00 65.56 125 ASP A C 1
ATOM 931 O O . ASP A 1 126 ? 35.539 3.601 -11.955 1.00 66.54 125 ASP A O 1
ATOM 936 N N . TYR A 1 127 ? 34.559 5.621 -11.698 1.00 63.49 126 TYR A N 1
ATOM 937 C CA . TYR A 1 127 ? 34.248 5.418 -10.298 1.00 62.17 126 TYR A CA 1
ATOM 938 C C . TYR A 1 127 ? 33.065 4.472 -10.151 1.00 61.45 126 TYR A C 1
ATOM 939 O O . TYR A 1 127 ? 33.020 3.681 -9.198 1.00 62.71 126 TYR A O 1
ATOM 948 N N . ILE A 1 128 ? 32.140 4.500 -11.108 1.00 59.10 127 ILE A N 1
ATOM 949 C CA . ILE A 1 128 ? 31.043 3.534 -11.098 1.00 57.42 127 ILE A CA 1
ATOM 950 C C . ILE A 1 128 ? 31.645 2.141 -11.28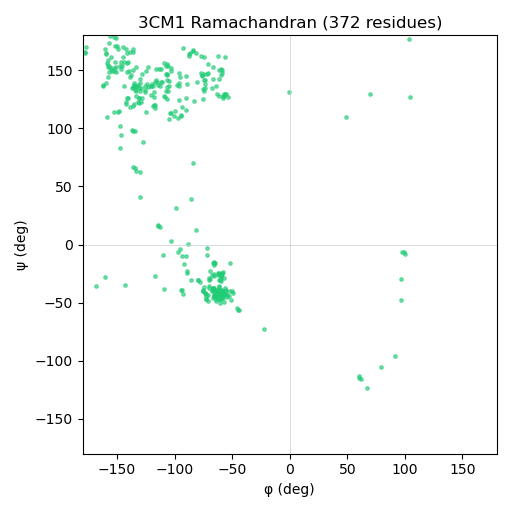8 1.00 58.16 127 ILE A C 1
ATOM 951 O O . ILE A 1 128 ? 31.294 1.196 -10.576 1.00 57.85 127 ILE A O 1
ATOM 956 N N . ASP A 1 129 ? 32.566 2.017 -12.230 1.00 58.98 128 ASP A N 1
ATOM 957 C CA . ASP A 1 129 ? 33.219 0.724 -12.473 1.00 61.26 128 ASP A CA 1
ATOM 958 C C . ASP A 1 129 ? 33.871 0.147 -11.217 1.00 60.63 128 ASP A C 1
ATOM 959 O O . ASP A 1 129 ? 33.751 -1.040 -10.932 1.00 60.92 128 ASP A O 1
ATOM 964 N N . ILE A 1 130 ? 34.544 1.000 -10.461 1.00 60.87 129 ILE A N 1
ATOM 965 C CA . ILE A 1 130 ? 35.206 0.566 -9.235 1.00 60.84 129 ILE A CA 1
ATOM 966 C C . ILE A 1 130 ? 34.169 0.111 -8.211 1.00 60.98 129 ILE A C 1
ATOM 967 O O . ILE A 1 130 ? 34.338 -0.942 -7.596 1.00 61.87 129 ILE A O 1
ATOM 972 N N . ASP A 1 131 ? 33.093 0.877 -8.056 1.00 60.03 130 ASP A N 1
ATOM 973 C CA . ASP A 1 131 ? 32.007 0.485 -7.163 1.00 60.14 130 ASP A CA 1
ATOM 974 C C . ASP A 1 131 ? 31.444 -0.896 -7.531 1.00 60.09 130 ASP A C 1
ATOM 975 O O . ASP A 1 131 ? 31.161 -1.716 -6.661 1.00 61.24 130 ASP A O 1
ATOM 980 N N . ALA A 1 132 ? 31.273 -1.137 -8.821 1.00 59.51 131 ALA A N 1
ATOM 981 C CA . ALA A 1 132 ? 30.774 -2.411 -9.298 1.00 59.73 131 ALA A CA 1
ATOM 982 C C . ALA A 1 132 ? 31.780 -3.514 -8.989 1.00 61.72 131 ALA A C 1
ATOM 983 O O . ALA A 1 132 ? 31.405 -4.618 -8.579 1.00 61.68 131 ALA A O 1
ATOM 985 N N . GLU A 1 133 ? 33.059 -3.198 -9.168 1.00 63.38 132 GLU A N 1
ATOM 986 C CA . GLU A 1 133 ? 34.120 -4.172 -8.948 1.00 65.46 132 GLU A CA 1
ATOM 987 C C . GLU A 1 133 ? 34.242 -4.612 -7.493 1.00 64.78 132 GLU A C 1
ATOM 988 O O . GLU A 1 133 ? 34.446 -5.795 -7.219 1.00 64.78 132 GLU A O 1
ATOM 994 N N . ILE A 1 134 ? 34.091 -3.671 -6.568 1.00 63.48 133 ILE A N 1
ATOM 995 C CA . ILE A 1 134 ? 34.154 -4.005 -5.156 1.00 63.23 133 ILE A CA 1
ATOM 996 C C . ILE A 1 134 ? 32.995 -4.937 -4.804 1.00 64.56 133 ILE A C 1
ATOM 997 O O . ILE A 1 134 ? 33.199 -5.962 -4.153 1.00 65.12 133 ILE A O 1
ATOM 1002 N N . ALA A 1 135 ? 31.794 -4.587 -5.263 1.00 65.23 134 ALA A N 1
ATOM 1003 C CA . ALA A 1 135 ? 30.599 -5.397 -5.041 1.00 65.89 134 ALA A CA 1
ATOM 1004 C C . ALA A 1 135 ? 30.783 -6.836 -5.534 1.00 67.49 134 ALA A C 1
ATOM 1005 O O . ALA A 1 135 ? 30.332 -7.788 -4.871 1.00 68.13 134 ALA A O 1
ATOM 1007 N N . GLU A 1 136 ? 31.467 -6.975 -6.684 1.00 68.86 135 GLU A N 1
ATOM 1008 C CA . GLU A 1 136 ? 31.742 -8.278 -7.350 1.00 69.69 135 GLU A CA 1
ATOM 1009 C C . GLU A 1 136 ? 32.779 -9.162 -6.636 1.00 69.13 135 GLU A C 1
ATOM 1010 O O . GLU A 1 136 ? 33.088 -10.255 -7.100 1.00 68.92 135 GLU A O 1
ATOM 1016 N N . HIS A 1 137 ? 33.356 -8.656 -5.553 1.00 70.33 136 HIS A N 1
ATOM 1017 C CA . HIS A 1 137 ? 34.237 -9.430 -4.675 1.00 70.50 136 HIS A CA 1
ATOM 1018 C C . HIS A 1 137 ? 33.634 -9.547 -3.263 1.00 69.36 136 HIS A C 1
ATOM 1019 O O . HIS A 1 137 ? 33.903 -10.514 -2.564 1.00 69.17 136 HIS A O 1
ATOM 1026 N N . LEU A 1 138 ? 32.808 -8.576 -2.864 1.00 69.07 137 LEU A N 1
ATOM 1027 C CA . LEU A 1 138 ? 32.092 -8.606 -1.584 1.00 68.55 137 LEU A CA 1
ATOM 1028 C C . LEU A 1 138 ? 30.933 -9.592 -1.666 1.00 68.47 137 LEU A C 1
ATOM 1029 O O . LEU A 1 138 ? 31.130 -10.802 -1.568 1.00 69.02 137 LEU A O 1
ATOM 1039 N N . SER B 1 3 ? 18.816 -15.301 -17.833 1.00 77.92 2 SER B N 1
ATOM 1040 C CA . SER B 1 3 ? 19.032 -15.535 -19.261 1.00 78.57 2 SER B CA 1
ATOM 1041 C C . SER B 1 3 ? 19.384 -14.239 -19.992 1.00 78.64 2 SER B C 1
ATOM 1042 O O . SER B 1 3 ? 18.829 -13.185 -19.685 1.00 79.04 2 SER B O 1
ATOM 1045 N N . SER B 1 4 ? 20.325 -14.340 -20.939 1.00 78.93 3 SER B N 1
ATOM 1046 C CA . SER B 1 4 ? 20.820 -13.211 -21.739 1.00 78.42 3 SER B CA 1
ATOM 1047 C C . SER B 1 4 ? 20.561 -13.476 -23.212 1.00 78.12 3 SER B C 1
ATOM 1048 O O . SER B 1 4 ? 20.765 -14.594 -23.683 1.00 80.17 3 SER B O 1
ATOM 1050 N N . SER B 1 5 ? 20.129 -12.443 -23.935 1.00 78.33 4 SER B N 1
ATOM 1051 C CA . SER B 1 5 ? 19.831 -12.534 -25.380 1.00 77.62 4 SER B CA 1
ATOM 1052 C C . SER B 1 5 ? 20.817 -11.779 -26.296 1.00 77.68 4 SER B C 1
ATOM 1053 O O . SER B 1 5 ? 20.751 -11.924 -27.521 1.00 79.34 4 SER B O 1
ATOM 1056 N N . GLY B 1 6 ? 21.712 -10.979 -25.718 1.00 76.46 5 GLY B N 1
ATOM 1057 C CA . GLY B 1 6 ? 22.560 -10.070 -26.499 1.00 75.51 5 GLY B CA 1
ATOM 1058 C C . GLY B 1 6 ? 21.969 -8.661 -26.534 1.00 74.30 5 GLY B C 1
ATOM 1059 O O . GLY B 1 6 ? 22.707 -7.681 -26.636 1.00 73.81 5 GLY B O 1
ATOM 1060 N N . THR B 1 7 ? 20.639 -8.560 -26.455 1.00 72.84 6 THR B N 1
ATOM 1061 C CA . THR B 1 7 ? 19.931 -7.274 -26.468 1.00 71.88 6 THR B CA 1
ATOM 1062 C C . THR B 1 7 ? 19.315 -6.897 -25.105 1.00 71.81 6 THR B C 1
ATOM 1063 O O . THR B 1 7 ? 19.344 -5.732 -24.715 1.00 70.01 6 THR B O 1
ATOM 1067 N N . SER B 1 8 ? 18.775 -7.902 -24.403 1.00 72.64 7 SER B N 1
ATOM 1068 C CA . SER B 1 8 ? 18.052 -7.762 -23.138 1.00 71.26 7 SER B CA 1
ATOM 1069 C C . SER B 1 8 ? 18.459 -8.873 -22.184 1.00 70.20 7 SER B C 1
ATOM 1070 O O . SER B 1 8 ? 18.739 -9.980 -22.619 1.00 69.19 7 SER B O 1
ATOM 1072 N N . ILE B 1 9 ? 18.496 -8.573 -20.884 1.00 70.31 8 ILE B N 1
ATOM 1073 C CA . ILE B 1 9 ? 18.752 -9.580 -19.832 1.00 70.77 8 ILE B CA 1
ATOM 1074 C C . ILE B 1 9 ? 17.683 -9.522 -18.767 1.00 69.99 8 ILE B C 1
ATOM 1075 O O . ILE B 1 9 ? 17.217 -8.437 -18.417 1.00 69.76 8 ILE B O 1
ATOM 1080 N N . THR B 1 10 ? 17.376 -10.686 -18.204 1.00 69.45 9 THR B N 1
ATOM 1081 C CA . THR B 1 10 ? 16.398 -10.817 -17.145 1.00 70.51 9 THR B CA 1
ATOM 1082 C C . THR B 1 10 ? 16.896 -11.790 -16.103 1.00 70.43 9 THR B C 1
ATOM 1083 O O . THR B 1 10 ? 17.577 -12.750 -16.433 1.00 70.09 9 THR B O 1
ATOM 1087 N N . CYS B 1 11 ? 16.583 -11.519 -14.841 1.00 71.84 10 CYS B N 1
ATOM 1088 C CA . CYS B 1 11 ? 16.786 -12.511 -13.791 1.00 74.09 10 CYS B CA 1
ATOM 1089 C C . CYS B 1 11 ? 15.758 -12.361 -12.666 1.00 73.80 10 CYS B C 1
ATOM 1090 O O . CYS B 1 11 ? 15.018 -11.367 -12.593 1.00 73.67 10 CYS B O 1
ATOM 1093 N N . GLU B 1 12 ? 15.724 -13.371 -11.804 1.00 74.11 11 GLU B N 1
ATOM 1094 C CA . GLU B 1 12 ? 14.846 -13.380 -10.647 1.00 74.90 11 GLU B CA 1
ATOM 1095 C C . GLU B 1 12 ? 15.725 -13.369 -9.400 1.00 75.12 11 GLU B C 1
ATOM 1096 O O . GLU B 1 12 ? 16.773 -14.015 -9.362 1.00 75.71 11 GLU B O 1
ATOM 1102 N N . VAL B 1 13 ? 15.312 -12.601 -8.398 1.00 75.93 12 VAL B N 1
ATOM 1103 C CA . VAL B 1 13 ? 16.080 -12.455 -7.173 1.00 76.30 12 VAL B CA 1
ATOM 1104 C C . VAL B 1 13 ? 15.172 -12.558 -5.971 1.00 77.62 12 VAL B C 1
ATOM 1105 O O . VAL B 1 13 ? 14.062 -12.031 -5.977 1.00 77.95 12 VAL B O 1
ATOM 1109 N N . GLY B 1 14 ? 15.654 -13.261 -4.950 1.00 78.76 13 GLY B N 1
ATOM 1110 C CA . GLY B 1 14 ? 14.939 -13.400 -3.688 1.00 79.30 13 GLY B CA 1
ATOM 1111 C C . GLY B 1 14 ? 15.050 -12.114 -2.890 1.00 80.46 13 GLY B C 1
ATOM 1112 O O . GLY B 1 14 ? 16.137 -11.540 -2.764 1.00 81.05 13 GLY B O 1
ATOM 1113 N N . LEU B 1 15 ? 13.920 -11.660 -2.356 1.00 81.02 14 LEU B N 1
ATOM 1114 C CA . LEU B 1 15 ? 13.867 -10.421 -1.586 1.00 81.05 14 LEU B CA 1
ATOM 1115 C C . LEU B 1 15 ? 12.963 -10.600 -0.370 1.00 80.72 14 LEU B C 1
ATOM 1116 O O . LEU B 1 15 ? 12.232 -11.578 -0.267 1.00 80.82 14 LEU B O 1
ATOM 1118 N N . GLN B 1 16 ? 13.061 -9.661 0.562 1.00 81.10 15 GLN B N 1
ATOM 1119 C CA . GLN B 1 16 ? 12.198 -9.609 1.734 1.00 81.48 15 GLN B CA 1
ATOM 1120 C C . GLN B 1 16 ? 11.637 -8.198 1.840 1.00 81.05 15 GLN B C 1
ATOM 1121 O O . GLN B 1 16 ? 12.371 -7.237 1.611 1.00 81.13 15 GLN B O 1
ATOM 1127 N N . LEU B 1 17 ? 10.353 -8.069 2.173 1.00 80.79 16 LEU B N 1
ATOM 1128 C CA . LEU B 1 17 ? 9.755 -6.758 2.456 1.00 80.46 16 LEU B CA 1
ATOM 1129 C C . LEU B 1 17 ? 9.774 -6.590 3.973 1.00 80.42 16 LEU B C 1
ATOM 1130 O O . LEU B 1 17 ? 9.053 -7.291 4.676 1.00 81.02 16 LEU B O 1
ATOM 1132 N N . ILE B 1 18 ? 10.629 -5.697 4.472 1.00 80.78 17 ILE B N 1
ATOM 1133 C CA . ILE B 1 18 ? 10.795 -5.483 5.914 1.00 81.22 17 ILE B CA 1
ATOM 1134 C C . ILE B 1 18 ? 9.835 -4.416 6.413 1.00 81.73 17 ILE B C 1
ATOM 1135 O O . ILE B 1 18 ? 9.843 -3.295 5.911 1.00 82.59 17 ILE B O 1
ATOM 1137 N N . PRO B 1 24 ? 9.196 -10.214 8.548 1.00 107.17 23 PRO B N 1
ATOM 1138 C CA . PRO B 1 24 ? 9.639 -10.168 7.151 1.00 107.20 23 PRO B CA 1
ATOM 1139 C C . PRO B 1 24 ? 8.787 -11.068 6.256 1.00 106.75 23 PRO B C 1
ATOM 1140 O O . PRO B 1 24 ? 8.385 -12.150 6.679 1.00 107.23 23 PRO B O 1
ATOM 1144 N N . VAL B 1 25 ? 8.520 -10.607 5.035 1.00 105.69 24 VAL B N 1
ATOM 1145 C CA . VAL B 1 25 ? 7.716 -11.335 4.055 1.00 104.34 24 VAL B CA 1
ATOM 1146 C C . VAL B 1 25 ? 8.570 -11.638 2.828 1.00 102.98 24 VAL B C 1
ATOM 1147 O O . VAL B 1 25 ? 9.026 -10.714 2.178 1.00 103.36 24 VAL B O 1
ATOM 1151 N N . PRO B 1 26 ? 8.775 -12.927 2.492 1.00 100.97 25 PRO B N 1
ATOM 1152 C CA . PRO B 1 26 ? 9.599 -13.241 1.329 1.00 99.02 25 PRO B CA 1
ATOM 1153 C C . PRO B 1 26 ? 8.843 -12.994 0.030 1.00 96.85 25 PRO B C 1
ATOM 1154 O O . PRO B 1 26 ? 7.634 -13.177 -0.022 1.00 97.31 25 PRO B O 1
ATOM 1158 N N . LEU B 1 27 ? 9.562 -12.561 -0.998 1.00 94.39 26 LEU B N 1
ATOM 1159 C CA . LEU B 1 27 ? 8.980 -12.302 -2.316 1.00 91.67 26 LEU B CA 1
ATOM 1160 C C . LEU B 1 27 ? 10.067 -12.352 -3.380 1.00 88.85 26 LEU B C 1
ATOM 1161 O O . LEU B 1 27 ? 11.235 -12.095 -3.090 1.00 88.10 26 LEU B O 1
ATOM 1163 N N . VAL B 1 28 ? 9.677 -12.689 -4.606 1.00 85.96 27 VAL B N 1
ATOM 1164 C CA . VAL B 1 28 ? 10.621 -12.775 -5.724 1.00 83.95 27 VAL B CA 1
ATOM 1165 C C . VAL B 1 28 ? 10.438 -11.582 -6.655 1.00 81.38 27 VAL B C 1
ATOM 1166 O O . VAL B 1 28 ? 9.313 -11.250 -7.039 1.00 81.13 27 VAL B O 1
ATOM 1170 N N . ALA B 1 29 ? 11.551 -10.944 -7.012 1.00 78.79 28 ALA B N 1
ATOM 1171 C CA . ALA B 1 29 ? 11.542 -9.774 -7.885 1.00 76.46 28 ALA B CA 1
ATOM 1172 C C . ALA B 1 29 ? 12.180 -10.139 -9.221 1.00 74.86 28 ALA B C 1
ATOM 1173 O O . ALA B 1 29 ? 13.171 -10.874 -9.262 1.00 74.73 28 ALA B O 1
ATOM 1175 N N . ARG B 1 30 ? 11.606 -9.640 -10.313 1.00 73.77 29 ARG B N 1
ATOM 1176 C CA . ARG B 1 30 ? 12.185 -9.848 -11.646 1.00 72.54 29 ARG B CA 1
ATOM 1177 C C . ARG B 1 30 ? 12.902 -8.574 -12.109 1.00 70.09 29 ARG B C 1
ATOM 1178 O O . ARG B 1 30 ? 12.269 -7.542 -12.355 1.00 69.56 29 ARG B O 1
ATOM 1186 N N . LEU B 1 31 ? 14.222 -8.662 -12.224 1.00 68.37 30 LEU B N 1
ATOM 1187 C CA . LEU B 1 31 ? 15.024 -7.549 -12.696 1.00 67.97 30 LEU B CA 1
ATOM 1188 C C . LEU B 1 31 ? 15.269 -7.724 -14.173 1.00 67.67 30 LEU B C 1
ATOM 1189 O O . LEU B 1 31 ? 15.550 -8.829 -14.618 1.00 68.32 30 LEU B O 1
ATOM 1194 N N . ASP B 1 32 ? 15.144 -6.659 -14.950 1.00 67.31 31 ASP B N 1
ATOM 1195 C CA . ASP B 1 32 ? 15.581 -6.755 -16.334 1.00 68.98 31 ASP B CA 1
ATOM 1196 C C . ASP B 1 32 ? 16.147 -5.464 -16.894 1.00 67.46 31 ASP B C 1
ATOM 1197 O O . ASP B 1 32 ? 15.823 -4.365 -16.438 1.00 68.02 31 ASP B O 1
ATOM 1202 N N . TYR B 1 33 ? 17.057 -5.650 -17.847 1.00 65.13 32 TYR B N 1
ATOM 1203 C CA . TYR B 1 33 ? 17.845 -4.591 -18.443 1.00 63.09 32 TYR B CA 1
ATOM 1204 C C . TYR B 1 33 ? 17.834 -4.789 -19.937 1.00 62.83 32 TYR B C 1
ATOM 1205 O O . TYR B 1 33 ? 18.021 -5.889 -20.405 1.00 64.72 32 TYR B O 1
ATOM 1214 N N . SER B 1 34 ? 17.639 -3.703 -20.669 1.00 63.90 33 SER B N 1
ATOM 1215 C CA . SER B 1 34 ? 17.570 -3.722 -22.121 1.00 63.41 33 SER B CA 1
ATOM 1216 C C . SER B 1 34 ? 18.448 -2.590 -22.687 1.00 62.01 33 SER B C 1
ATOM 1217 O O . SER B 1 34 ? 18.351 -1.453 -22.236 1.00 60.50 33 SER B O 1
ATOM 1220 N N . VAL B 1 35 ? 19.286 -2.912 -23.679 1.00 61.60 34 VAL B N 1
ATOM 1221 C CA . VAL B 1 35 ? 20.235 -1.941 -24.250 1.00 61.33 34 VAL B CA 1
ATOM 1222 C C . VAL B 1 35 ? 19.556 -0.698 -24.832 1.00 62.11 34 VAL B C 1
ATOM 1223 O O . VAL B 1 35 ? 20.171 0.360 -24.894 1.00 61.83 34 VAL B O 1
ATOM 1227 N N . ASP B 1 36 ? 18.294 -0.832 -25.241 1.00 64.04 35 ASP B N 1
ATOM 1228 C CA . ASP B 1 36 ? 17.491 0.306 -25.734 1.00 65.86 35 ASP B CA 1
ATOM 1229 C C . ASP B 1 36 ? 17.072 1.289 -24.628 1.00 65.49 35 ASP B C 1
ATOM 1230 O O . ASP B 1 36 ? 16.510 2.343 -24.924 1.00 65.51 35 ASP B O 1
ATOM 1235 N N . ASP B 1 37 ? 17.302 0.923 -23.366 1.00 64.27 36 ASP B N 1
ATOM 1236 C CA . ASP B 1 37 ? 17.116 1.835 -22.242 1.00 63.62 36 ASP B CA 1
ATOM 1237 C C . ASP B 1 37 ? 18.337 1.626 -21.342 1.00 62.81 36 ASP B C 1
ATOM 1238 O O . ASP B 1 37 ? 18.211 1.175 -20.206 1.00 63.64 36 ASP B O 1
ATOM 1243 N N . PRO B 1 38 ? 19.523 2.008 -21.845 1.00 61.81 37 PRO B N 1
ATOM 1244 C CA . PRO B 1 38 ? 20.812 1.651 -21.274 1.00 61.86 37 PRO B CA 1
ATOM 1245 C C . PRO B 1 38 ? 21.167 2.194 -19.892 1.00 62.25 37 PRO B C 1
ATOM 1246 O O . PRO B 1 38 ? 22.123 1.699 -19.307 1.00 63.64 37 PRO B O 1
ATOM 1250 N N . TYR B 1 39 ? 20.457 3.206 -19.397 1.00 62.06 38 TYR B N 1
ATOM 1251 C CA . TYR B 1 39 ? 20.686 3.729 -18.053 1.00 61.17 38 TYR B CA 1
ATOM 1252 C C . TYR B 1 39 ? 19.794 3.104 -17.002 1.00 62.96 38 TYR B C 1
ATOM 1253 O O . TYR B 1 39 ? 20.003 3.353 -15.807 1.00 65.21 38 TYR B O 1
ATOM 1262 N N . ALA B 1 40 ? 18.792 2.334 -17.441 1.00 63.62 39 ALA B N 1
ATOM 1263 C CA . ALA B 1 40 ? 17.696 1.847 -16.564 1.00 63.61 39 ALA B CA 1
ATOM 1264 C C . ALA B 1 40 ? 17.741 0.382 -16.168 1.00 64.06 39 ALA B C 1
ATOM 1265 O O . ALA B 1 40 ? 18.268 -0.451 -16.877 1.00 65.42 39 ALA B O 1
ATOM 1267 N N . ILE B 1 41 ? 17.143 0.091 -15.025 1.00 66.12 40 ILE B N 1
ATOM 1268 C CA . ILE B 1 41 ? 16.884 -1.278 -14.577 1.00 67.85 40 ILE B CA 1
ATOM 1269 C C . ILE B 1 41 ? 15.422 -1.321 -14.172 1.00 68.77 40 ILE B C 1
ATOM 1270 O O . ILE B 1 41 ? 14.960 -0.448 -13.441 1.00 69.24 40 ILE B O 1
ATOM 1275 N N . ARG B 1 42 ? 14.704 -2.331 -14.644 1.00 69.69 41 ARG B N 1
ATOM 1276 C CA . ARG B 1 42 ? 13.313 -2.527 -14.265 1.00 70.67 41 ARG B CA 1
ATOM 1277 C C . ARG B 1 42 ? 13.241 -3.675 -13.279 1.00 71.40 41 ARG B C 1
ATOM 1278 O O . ARG B 1 42 ? 13.912 -4.684 -13.480 1.00 70.52 41 ARG B O 1
ATOM 1286 N N . ALA B 1 43 ? 12.452 -3.499 -12.211 1.00 72.31 42 ALA B N 1
ATOM 1287 C CA . ALA B 1 43 ? 12.171 -4.556 -11.226 1.00 71.82 42 ALA B CA 1
ATOM 1288 C C . ALA B 1 43 ? 10.665 -4.723 -11.153 1.00 73.05 42 ALA B C 1
ATOM 1289 O O . ALA B 1 43 ? 9.952 -3.724 -11.154 1.00 72.76 42 ALA B O 1
ATOM 1291 N N . ALA B 1 44 ? 10.190 -5.973 -11.096 1.00 74.73 43 ALA B N 1
ATOM 1292 C CA . ALA B 1 44 ? 8.759 -6.282 -11.015 1.00 76.35 43 ALA B CA 1
ATOM 1293 C C . ALA B 1 44 ? 8.434 -7.169 -9.793 1.00 79.02 43 ALA B C 1
ATOM 1294 O O . ALA B 1 44 ? 8.860 -8.322 -9.724 1.00 78.15 43 ALA B O 1
ATOM 1296 N N . PHE B 1 45 ? 7.674 -6.607 -8.844 1.00 82.68 44 PHE B N 1
ATOM 1297 C CA . PHE B 1 45 ? 7.298 -7.271 -7.579 1.00 84.99 44 PHE B CA 1
ATOM 1298 C C . PHE B 1 45 ? 5.959 -7.994 -7.686 1.00 85.71 44 PHE B C 1
ATOM 1299 O O . PHE B 1 45 ? 5.240 -7.828 -8.670 1.00 85.99 44 PHE B O 1
ATOM 1307 N N . HIS B 1 46 ? 5.657 -8.800 -6.660 1.00 86.90 45 HIS B N 1
ATOM 1308 C CA . HIS B 1 46 ? 4.369 -9.514 -6.482 1.00 87.32 45 HIS B CA 1
ATOM 1309 C C . HIS B 1 46 ? 4.035 -9.572 -4.981 1.00 86.10 45 HIS B C 1
ATOM 1310 O O . HIS B 1 46 ? 4.924 -9.412 -4.142 1.00 85.91 45 HIS B O 1
ATOM 1317 N N . VAL B 1 47 ? 2.765 -9.817 -4.651 1.00 85.15 46 VAL B N 1
ATOM 1318 C CA . VAL B 1 47 ? 2.310 -9.919 -3.253 1.00 84.08 46 VAL B CA 1
ATOM 1319 C C . VAL B 1 47 ? 1.235 -10.991 -3.105 1.00 83.15 46 VAL B C 1
ATOM 1320 O O . VAL B 1 47 ? 0.047 -10.682 -3.013 1.00 82.39 46 VAL B O 1
ATOM 1322 N N . PRO B 1 52 ? 0.765 -7.297 -9.753 1.00 84.66 51 PRO B N 1
ATOM 1323 C CA . PRO B 1 52 ? 2.198 -6.993 -9.884 1.00 85.44 51 PRO B CA 1
ATOM 1324 C C . PRO B 1 52 ? 2.486 -5.497 -10.030 1.00 85.24 51 PRO B C 1
ATOM 1325 O O . PRO B 1 52 ? 1.632 -4.763 -10.528 1.00 85.66 51 PRO B O 1
ATOM 1329 N N . VAL B 1 53 ? 3.671 -5.050 -9.603 1.00 84.71 52 VAL B N 1
ATOM 1330 C CA . VAL B 1 53 ? 4.032 -3.640 -9.732 1.00 84.34 52 VAL B CA 1
ATOM 1331 C C . VAL B 1 53 ? 5.474 -3.469 -10.212 1.00 84.05 52 VAL B C 1
ATOM 1332 O O . VAL B 1 53 ? 6.380 -4.120 -9.697 1.00 83.60 52 VAL B O 1
ATOM 1336 N N . GLU B 1 54 ? 5.678 -2.573 -11.180 1.00 84.35 53 GLU B N 1
ATOM 1337 C CA . GLU B 1 54 ? 6.996 -2.362 -11.780 1.00 85.63 53 GLU B CA 1
ATOM 1338 C C . GLU B 1 54 ? 7.644 -1.038 -11.370 1.00 83.21 53 GLU B C 1
ATOM 1339 O O . GLU B 1 54 ? 7.045 0.023 -11.508 1.00 82.46 53 GLU B O 1
ATOM 1345 N N . TRP B 1 55 ? 8.873 -1.126 -10.869 1.00 82.31 54 TRP B N 1
ATOM 1346 C CA . TRP B 1 55 ? 9.692 0.028 -10.520 1.00 82.34 54 TRP B CA 1
ATOM 1347 C C . TRP B 1 55 ? 10.785 0.164 -11.560 1.00 79.37 54 TRP B C 1
ATOM 1348 O O . TRP B 1 55 ? 11.350 -0.833 -12.007 1.00 79.69 54 TRP B O 1
ATOM 1359 N N . ILE B 1 56 ? 11.109 1.390 -11.927 1.00 75.53 55 ILE B N 1
ATOM 1360 C CA . ILE B 1 56 ? 12.154 1.618 -12.895 1.00 73.38 55 ILE B CA 1
ATOM 1361 C C . ILE B 1 56 ? 13.126 2.651 -12.335 1.00 72.74 55 ILE B C 1
ATOM 1362 O O . ILE B 1 56 ? 12.722 3.755 -11.979 1.00 73.76 55 ILE B O 1
ATOM 1366 N N . PHE B 1 57 ? 14.403 2.291 -12.230 1.00 71.98 56 PHE B N 1
ATOM 1367 C CA . PHE B 1 57 ? 15.399 3.228 -11.721 1.00 71.81 56 PHE B CA 1
ATOM 1368 C C . PHE B 1 57 ? 16.735 3.170 -12.427 1.00 68.67 56 PHE B C 1
ATOM 1369 O O . PHE B 1 57 ? 17.035 2.220 -13.140 1.00 68.95 56 PHE B O 1
ATOM 1377 N N . ALA B 1 58 ? 17.527 4.219 -12.195 1.00 65.25 57 ALA B N 1
ATOM 1378 C CA . ALA B 1 58 ? 18.863 4.335 -12.735 1.00 61.95 57 ALA B CA 1
ATOM 1379 C C . ALA B 1 58 ? 19.730 3.163 -12.293 1.00 62.02 57 ALA B C 1
ATOM 1380 O O . ALA B 1 58 ? 19.841 2.851 -11.112 1.00 62.58 57 ALA B O 1
ATOM 1382 N N . ARG B 1 59 ? 20.327 2.501 -13.267 1.00 62.38 58 ARG B N 1
ATOM 1383 C CA . ARG B 1 59 ? 21.276 1.440 -12.992 1.00 62.40 58 ARG B CA 1
ATOM 1384 C C . ARG B 1 59 ? 22.395 1.917 -12.063 1.00 64.43 58 ARG B C 1
ATOM 1385 O O . ARG B 1 59 ? 22.742 1.219 -11.129 1.00 66.44 58 ARG B O 1
ATOM 1393 N N . GLU B 1 60 ? 22.941 3.111 -12.300 1.00 64.68 59 GLU B N 1
ATOM 1394 C CA . GLU B 1 60 ? 24.042 3.613 -11.462 1.00 65.01 59 GLU B CA 1
ATOM 1395 C C . GLU B 1 60 ? 23.662 3.782 -9.988 1.00 66.17 59 GLU B C 1
ATOM 1396 O O . GLU B 1 60 ? 24.524 3.759 -9.114 1.00 66.42 59 GLU B O 1
ATOM 1402 N N . LEU B 1 61 ? 22.375 3.964 -9.720 1.00 67.67 60 LEU B N 1
ATOM 1403 C CA . LEU B 1 61 ? 21.909 4.184 -8.365 1.00 68.78 60 LEU B CA 1
ATOM 1404 C C . LEU B 1 61 ? 22.059 2.901 -7.565 1.00 69.62 60 LEU B C 1
ATOM 1405 O O . LEU B 1 61 ? 22.390 2.945 -6.384 1.00 70.03 60 LEU B O 1
ATOM 1410 N N . LEU B 1 62 ? 21.839 1.764 -8.219 1.00 69.76 61 LEU B N 1
ATOM 1411 C CA . LEU B 1 62 ? 21.994 0.468 -7.576 1.00 69.57 61 LEU B CA 1
ATOM 1412 C C . LEU B 1 62 ? 23.472 0.107 -7.422 1.00 67.74 61 LEU B C 1
ATOM 1413 O O . LEU B 1 62 ? 23.865 -0.447 -6.401 1.00 69.19 61 LEU B O 1
ATOM 1418 N N . THR B 1 63 ? 24.289 0.420 -8.421 1.00 66.51 62 THR B N 1
ATOM 1419 C CA . THR B 1 63 ? 25.720 0.149 -8.344 1.00 65.17 62 THR B CA 1
ATOM 1420 C C . THR B 1 63 ? 26.346 0.906 -7.179 1.00 65.31 62 THR B C 1
ATOM 1421 O O . THR B 1 63 ? 27.147 0.357 -6.443 1.00 66.69 62 THR B O 1
ATOM 1425 N N . VAL B 1 64 ? 25.949 2.159 -7.002 1.00 65.40 63 VAL B N 1
ATOM 1426 C CA . VAL B 1 64 ? 26.459 3.018 -5.921 1.00 64.67 63 VAL B CA 1
ATOM 1427 C C . VAL B 1 64 ? 25.883 2.611 -4.561 1.00 66.16 63 VAL B C 1
ATOM 1428 O O . VAL B 1 64 ? 26.604 2.561 -3.565 1.00 66.68 63 VAL B O 1
ATOM 1432 N N . GLY B 1 65 ? 24.586 2.300 -4.536 1.00 67.16 64 GLY B N 1
ATOM 1433 C CA . GLY B 1 65 ? 23.865 1.866 -3.314 1.00 66.35 64 GLY B CA 1
ATOM 1434 C C . GLY B 1 65 ? 24.382 0.606 -2.630 1.00 67.01 64 GLY B C 1
ATOM 1435 O O . GLY B 1 65 ? 24.183 0.421 -1.428 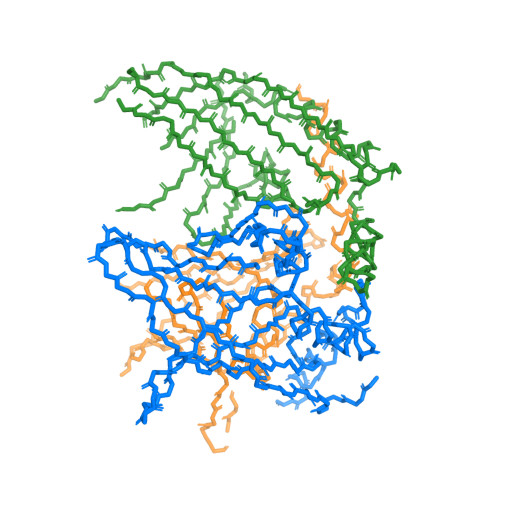1.00 67.79 64 GLY B O 1
ATOM 1436 N N . ILE B 1 66 ? 25.012 -0.278 -3.400 1.00 67.11 65 ILE B N 1
ATOM 1437 C CA . ILE B 1 66 ? 25.646 -1.467 -2.843 1.00 66.80 65 ILE B CA 1
ATOM 1438 C C . ILE B 1 66 ? 26.879 -1.056 -2.039 1.00 68.53 65 ILE B C 1
ATOM 1439 O O . ILE B 1 66 ? 27.230 -1.709 -1.061 1.00 70.02 65 ILE B O 1
ATOM 1444 N N . ILE B 1 67 ? 27.524 0.036 -2.434 1.00 68.71 66 ILE B N 1
ATOM 1445 C CA . ILE B 1 67 ? 28.729 0.487 -1.755 1.00 68.52 66 ILE B CA 1
ATOM 1446 C C . ILE B 1 67 ? 28.421 1.505 -0.670 1.00 70.41 66 ILE B C 1
ATOM 1447 O O . ILE B 1 67 ? 29.059 1.479 0.376 1.00 72.26 66 ILE B O 1
ATOM 1452 N N . ARG B 1 68 ? 27.474 2.414 -0.906 1.00 70.67 67 ARG B N 1
ATOM 1453 C CA . ARG B 1 68 ? 27.166 3.438 0.097 1.00 70.98 67 ARG B CA 1
ATOM 1454 C C . ARG B 1 68 ? 25.775 4.049 -0.052 1.00 72.14 67 ARG B C 1
ATOM 1455 O O . ARG B 1 68 ? 25.192 4.019 -1.128 1.00 73.23 67 ARG B O 1
ATOM 1463 N N . GLU B 1 69 ? 25.275 4.635 1.033 1.00 72.97 68 GLU B N 1
ATOM 1464 C CA . GLU B 1 69 ? 23.952 5.246 1.065 1.00 73.81 68 GLU B CA 1
ATOM 1465 C C . GLU B 1 69 ? 23.840 6.299 -0.029 1.00 73.00 68 GLU B C 1
ATOM 1466 O O . GLU B 1 69 ? 24.726 7.138 -0.190 1.00 73.64 68 GLU B O 1
ATOM 1472 N N . THR B 1 70 ? 22.776 6.203 -0.817 1.00 72.20 69 THR B N 1
ATOM 1473 C CA . THR B 1 70 ? 22.501 7.164 -1.873 1.00 71.00 69 THR B CA 1
ATOM 1474 C C . THR B 1 70 ? 21.008 7.168 -2.180 1.00 72.35 69 THR B C 1
ATOM 1475 O O . THR B 1 70 ? 20.235 6.427 -1.562 1.00 72.71 69 THR B O 1
ATOM 1479 N N . GLY B 1 71 ? 20.593 8.010 -3.115 1.00 73.51 70 GLY B N 1
ATOM 1480 C CA . GLY B 1 71 ? 19.179 8.094 -3.451 1.00 75.42 70 GLY B CA 1
ATOM 1481 C C . GLY B 1 71 ? 18.879 9.056 -4.570 1.00 77.19 70 GLY B C 1
ATOM 1482 O O . GLY B 1 71 ? 19.719 9.850 -4.948 1.00 77.26 70 GLY B O 1
ATOM 1483 N N . GLU B 1 72 ? 17.672 8.958 -5.106 1.00 79.82 71 GLU B N 1
ATOM 1484 C CA . GLU B 1 72 ? 17.218 9.842 -6.162 1.00 83.11 71 GLU B CA 1
ATOM 1485 C C . GLU B 1 72 ? 15.726 9.994 -5.983 1.00 83.73 71 GLU B C 1
ATOM 1486 O O . GLU B 1 72 ? 14.996 9.022 -6.133 1.00 85.02 71 GLU B O 1
ATOM 1492 N N . GLY B 1 73 ? 15.278 11.202 -5.650 1.00 84.04 72 GLY B N 1
ATOM 1493 C CA . GLY B 1 73 ? 13.864 11.462 -5.453 1.00 83.95 72 GLY B CA 1
ATOM 1494 C C . GLY B 1 73 ? 13.314 10.635 -4.308 1.00 83.92 72 GLY B C 1
ATOM 1495 O O . GLY B 1 73 ? 13.749 10.801 -3.166 1.00 84.42 72 GLY B O 1
ATOM 1496 N N . ASP B 1 74 ? 12.386 9.725 -4.617 1.00 83.20 73 ASP B N 1
ATOM 1497 C CA . ASP B 1 74 ? 11.726 8.900 -3.581 1.00 84.20 73 ASP B CA 1
ATOM 1498 C C . ASP B 1 74 ? 12.484 7.599 -3.283 1.00 84.43 73 ASP B C 1
ATOM 1499 O O . ASP B 1 74 ? 12.335 7.043 -2.188 1.00 85.34 73 ASP B O 1
ATOM 1501 N N . VAL B 1 75 ? 13.296 7.131 -4.237 1.00 84.66 74 VAL B N 1
ATOM 1502 C CA . VAL B 1 75 ? 14.086 5.916 -4.050 1.00 84.50 74 VAL B CA 1
ATOM 1503 C C . VAL B 1 75 ? 15.263 6.230 -3.116 1.00 83.82 74 VAL B C 1
ATOM 1504 O O . VAL B 1 75 ? 15.846 7.311 -3.178 1.00 84.47 74 VAL B O 1
ATOM 1508 N N . ARG B 1 76 ? 15.586 5.281 -2.246 1.00 82.29 75 ARG B N 1
ATOM 1509 C CA . ARG B 1 76 ? 16.744 5.373 -1.354 1.00 81.29 75 ARG B CA 1
ATOM 1510 C C . ARG B 1 76 ? 17.358 3.980 -1.271 1.00 80.34 75 ARG B C 1
ATOM 1511 O O . ARG B 1 76 ? 16.657 3.012 -0.983 1.00 81.26 75 ARG B O 1
ATOM 1519 N N . ILE B 1 77 ? 18.652 3.873 -1.552 1.00 78.45 76 ILE B N 1
ATOM 1520 C CA . ILE B 1 77 ? 19.349 2.592 -1.510 1.00 75.39 76 ILE B CA 1
ATOM 1521 C C . ILE B 1 77 ? 20.555 2.706 -0.605 1.00 74.82 76 ILE B C 1
ATOM 1522 O O . ILE B 1 77 ? 21.263 3.703 -0.667 1.00 75.88 76 ILE B O 1
ATOM 1527 N N . TRP B 1 78 ? 20.779 1.702 0.243 1.00 74.44 77 TRP B N 1
ATOM 1528 C CA . TRP B 1 78 ? 21.940 1.695 1.148 1.00 74.80 77 TRP B CA 1
ATOM 1529 C C . TRP B 1 78 ? 22.342 0.279 1.549 1.00 74.52 77 TRP B C 1
ATOM 1530 O O . TRP B 1 78 ? 21.492 -0.602 1.619 1.00 75.08 77 TRP B O 1
ATOM 1541 N N . PRO B 1 79 ? 23.638 0.061 1.831 1.00 74.74 78 PRO B N 1
ATOM 1542 C CA . PRO B 1 79 ? 24.111 -1.271 2.189 1.00 76.22 78 PRO B CA 1
ATOM 1543 C C . PRO B 1 79 ? 23.914 -1.559 3.664 1.00 78.08 78 PRO B C 1
ATOM 1544 O O . PRO B 1 79 ? 23.653 -0.637 4.437 1.00 78.54 78 PRO B O 1
ATOM 1548 N N . SER B 1 80 ? 24.056 -2.831 4.036 1.00 79.79 79 SER B N 1
ATOM 1549 C CA . SER B 1 80 ? 23.913 -3.294 5.424 1.00 80.81 79 SER B CA 1
ATOM 1550 C C . SER B 1 80 ? 24.616 -4.640 5.600 1.00 82.00 79 SER B C 1
ATOM 1551 O O . SER B 1 80 ? 24.953 -5.302 4.616 1.00 82.76 79 SER B O 1
ATOM 1553 N N . GLN B 1 81 ? 24.837 -5.036 6.852 1.00 83.12 80 GLN B N 1
ATOM 1554 C CA . GLN B 1 81 ? 25.488 -6.309 7.167 1.00 83.43 80 GLN B CA 1
ATOM 1555 C C . GLN B 1 81 ? 24.513 -7.258 7.862 1.00 83.40 80 GLN B C 1
ATOM 1556 O O . GLN B 1 81 ? 23.567 -6.817 8.521 1.00 83.18 80 GLN B O 1
ATOM 1558 N N . ASP B 1 82 ? 24.738 -8.558 7.661 1.00 83.81 81 ASP B N 1
ATOM 1559 C CA . ASP B 1 82 ? 24.044 -9.646 8.369 1.00 83.85 81 ASP B CA 1
ATOM 1560 C C . ASP B 1 82 ? 25.145 -10.583 8.886 1.00 83.75 81 ASP B C 1
ATOM 1561 O O . ASP B 1 82 ? 25.025 -11.800 8.859 1.00 83.06 81 ASP B O 1
ATOM 1566 N N . GLY B 1 83 ? 26.232 -9.983 9.383 1.00 83.39 82 GLY B N 1
ATOM 1567 C CA . GLY B 1 83 ? 27.394 -10.723 9.885 1.00 82.92 82 GLY B CA 1
ATOM 1568 C C . GLY B 1 83 ? 28.484 -10.837 8.835 1.00 82.25 82 GLY B C 1
ATOM 1569 O O . GLY B 1 83 ? 28.471 -11.755 8.011 1.00 80.91 82 GLY B O 1
ATOM 1570 N N . GLU B 1 85 ? 27.130 -11.829 5.992 1.00 86.60 84 GLU B N 1
ATOM 1571 C CA . GLU B 1 85 ? 26.475 -11.685 4.696 1.00 86.87 84 GLU B CA 1
ATOM 1572 C C . GLU B 1 85 ? 26.205 -10.202 4.364 1.00 86.23 84 GLU B C 1
ATOM 1573 O O . GLU B 1 85 ? 25.681 -9.457 5.195 1.00 86.93 84 GLU B O 1
ATOM 1575 N N . ARG B 1 86 ? 26.578 -9.779 3.156 1.00 84.73 85 ARG B N 1
ATOM 1576 C CA . ARG B 1 86 ? 26.393 -8.387 2.707 1.00 83.66 85 ARG B CA 1
ATOM 1577 C C . ARG B 1 86 ? 25.021 -8.168 2.076 1.00 82.26 85 ARG B C 1
ATOM 1578 O O . ARG B 1 86 ? 24.641 -8.882 1.155 1.00 81.46 85 ARG B O 1
ATOM 1594 N N . VAL B 1 88 ? 21.739 -5.348 0.662 1.00 79.38 87 VAL B N 1
ATOM 1595 C CA . VAL B 1 88 ? 21.381 -4.088 0.013 1.00 79.38 87 VAL B CA 1
ATOM 1596 C C . VAL B 1 88 ? 19.942 -3.760 0.373 1.00 79.50 87 VAL B C 1
ATOM 1597 O O . VAL B 1 88 ? 19.077 -4.642 0.318 1.00 78.72 87 VAL B O 1
ATOM 1601 N N . ASN B 1 89 ? 19.681 -2.498 0.704 1.00 80.62 88 ASN B N 1
ATOM 1602 C CA . ASN B 1 89 ? 18.351 -2.057 1.110 1.00 81.98 88 ASN B CA 1
ATOM 1603 C C . ASN B 1 89 ? 17.815 -1.019 0.149 1.00 83.15 88 ASN B C 1
ATOM 1604 O O . ASN B 1 89 ? 18.492 -0.045 -0.113 1.00 85.39 88 ASN B O 1
ATOM 1609 N N . ILE B 1 90 ? 16.613 -1.238 -0.378 1.00 83.30 89 ILE B N 1
ATOM 1610 C CA . ILE B 1 90 ? 15.961 -0.305 -1.304 1.00 83.21 89 ILE B CA 1
ATOM 1611 C C . ILE B 1 90 ? 14.668 0.149 -0.631 1.00 84.86 89 ILE B C 1
ATOM 1612 O O . ILE B 1 90 ? 13.956 -0.679 -0.057 1.00 86.37 89 ILE B O 1
ATOM 1617 N N . ALA B 1 91 ? 14.359 1.447 -0.692 1.00 86.50 90 ALA B N 1
ATOM 1618 C CA . ALA B 1 91 ? 13.212 2.001 0.052 1.00 87.02 90 ALA B CA 1
ATOM 1619 C C . ALA B 1 91 ? 12.518 3.160 -0.656 1.00 88.33 90 ALA B C 1
ATOM 1620 O O . ALA B 1 91 ? 12.927 4.303 -0.480 1.00 89.29 90 ALA B O 1
ATOM 1622 N N . LEU B 1 92 ? 11.460 2.868 -1.423 1.00 89.84 91 LEU B N 1
ATOM 1623 C CA . LEU B 1 92 ? 10.705 3.900 -2.161 1.00 91.07 91 LEU B CA 1
ATOM 1624 C C . LEU B 1 92 ? 9.669 4.587 -1.257 1.00 92.40 91 LEU B C 1
ATOM 1625 O O . LEU B 1 92 ? 8.825 3.915 -0.680 1.00 92.25 91 LEU B O 1
ATOM 1627 N N . SER B 1 93 ? 9.743 5.918 -1.135 1.00 94.63 92 SER B N 1
ATOM 1628 C CA . SER B 1 93 ? 8.822 6.699 -0.281 1.00 96.10 92 SER B CA 1
ATOM 1629 C C . SER B 1 93 ? 7.519 7.025 -1.013 1.00 96.46 92 SER B C 1
ATOM 1630 O O . SER B 1 93 ? 7.514 7.247 -2.226 1.00 96.72 92 SER B O 1
ATOM 1633 N N . ARG B 1 100 ? 10.285 -0.982 1.941 1.00 88.38 99 ARG B N 1
ATOM 1634 C CA . ARG B 1 100 ? 11.602 -1.200 2.456 1.00 87.90 99 ARG B CA 1
ATOM 1635 C C . ARG B 1 100 ? 11.941 -2.651 2.070 1.00 87.34 99 ARG B C 1
ATOM 1636 O O . ARG B 1 100 ? 11.426 -3.599 2.672 1.00 88.01 99 ARG B O 1
ATOM 1644 N N . PHE B 1 101 ? 12.755 -2.820 1.029 1.00 85.97 100 PHE B N 1
ATOM 1645 C CA . PHE B 1 101 ? 13.135 -4.143 0.547 1.00 85.61 100 PHE B CA 1
ATOM 1646 C C . PHE B 1 101 ? 14.563 -4.475 1.005 1.00 84.28 100 PHE B C 1
ATOM 1647 O O . PHE B 1 101 ? 15.398 -3.587 1.174 1.00 84.29 100 PHE B O 1
ATOM 1650 N N . HIS B 1 102 ? 14.815 -5.763 1.220 1.00 83.16 101 HIS B N 1
ATOM 1651 C CA . HIS B 1 102 ? 16.049 -6.258 1.817 1.00 82.49 101 HIS B CA 1
ATOM 1652 C C . HIS B 1 102 ? 16.488 -7.447 0.969 1.00 80.76 101 HIS B C 1
ATOM 1653 O O . HIS B 1 102 ? 15.729 -8.401 0.815 1.00 81.22 101 HIS B O 1
ATOM 1660 N N . ALA B 1 103 ? 17.683 -7.378 0.385 1.00 78.75 102 ALA B N 1
ATOM 1661 C CA . ALA B 1 103 ? 18.184 -8.466 -0.467 1.00 77.57 102 ALA B CA 1
ATOM 1662 C C . ALA B 1 103 ? 19.702 -8.650 -0.374 1.00 77.10 102 ALA B C 1
ATOM 1663 O O . ALA B 1 103 ? 20.432 -7.731 0.013 1.00 77.67 102 ALA B O 1
ATOM 1665 N N . GLN B 1 104 ? 20.158 -9.860 -0.704 1.00 76.54 103 GLN B N 1
ATOM 1666 C CA . GLN B 1 104 ? 21.584 -10.193 -0.724 1.00 76.03 103 GLN B CA 1
ATOM 1667 C C . GLN B 1 104 ? 22.252 -9.503 -1.915 1.00 74.49 103 GLN B C 1
ATOM 1668 O O . GLN B 1 104 ? 21.633 -9.325 -2.964 1.00 73.82 103 GLN B O 1
ATOM 1670 N N . VAL B 1 105 ? 23.512 -9.116 -1.729 1.00 73.76 104 VAL B N 1
ATOM 1671 C CA . VAL B 1 105 ? 24.285 -8.398 -2.741 1.00 73.20 104 VAL B CA 1
ATOM 1672 C C . VAL B 1 105 ? 24.730 -9.281 -3.914 1.00 72.73 104 VAL B C 1
ATOM 1673 O O . VAL B 1 105 ? 24.683 -8.841 -5.066 1.00 72.61 104 VAL B O 1
ATOM 1677 N N . ALA B 1 106 ? 25.166 -10.505 -3.621 1.00 71.58 105 ALA B N 1
ATOM 1678 C CA . ALA B 1 106 ? 25.733 -11.392 -4.640 1.00 71.05 105 ALA B CA 1
ATOM 1679 C C . ALA B 1 106 ? 24.911 -11.454 -5.934 1.00 71.65 105 ALA B C 1
ATOM 1680 O O . ALA B 1 106 ? 25.454 -11.180 -7.009 1.00 71.78 105 ALA B O 1
ATOM 1682 N N . PRO B 1 107 ? 23.601 -11.770 -5.837 1.00 71.59 106 PRO B N 1
ATOM 1683 C CA . PRO B 1 107 ? 22.774 -11.873 -7.052 1.00 71.25 106 PRO B CA 1
ATOM 1684 C C . PRO B 1 107 ? 22.605 -10.545 -7.816 1.00 71.63 106 PRO B C 1
ATOM 1685 O O . PRO B 1 107 ? 22.709 -10.537 -9.049 1.00 71.96 106 PRO B O 1
ATOM 1689 N N . LEU B 1 108 ? 22.351 -9.446 -7.096 1.00 71.62 107 LEU B N 1
ATOM 1690 C CA . LEU B 1 108 ? 22.236 -8.121 -7.728 1.00 70.84 107 LEU B CA 1
ATOM 1691 C C . LEU B 1 108 ? 23.542 -7.737 -8.385 1.00 70.62 107 LEU B C 1
ATOM 1692 O O . LEU B 1 108 ? 23.545 -7.236 -9.506 1.00 72.49 107 LEU B O 1
ATOM 1697 N N . SER B 1 109 ? 24.650 -7.983 -7.697 1.00 69.44 108 SER B N 1
ATOM 1698 C CA . SER B 1 109 ? 25.958 -7.672 -8.254 1.00 69.25 108 SER B CA 1
ATOM 1699 C C . SER B 1 109 ? 26.208 -8.448 -9.540 1.00 69.26 108 SER B C 1
ATOM 1700 O O . SER B 1 109 ? 26.615 -7.865 -10.536 1.00 70.37 108 SER B O 1
ATOM 1703 N N . GLU B 1 110 ? 25.923 -9.750 -9.540 1.00 69.35 109 GLU B N 1
ATOM 1704 C CA . GLU B 1 110 ? 26.143 -10.566 -10.736 1.00 68.89 109 GLU B CA 1
ATOM 1705 C C . GLU B 1 110 ? 25.296 -10.055 -11.893 1.00 67.96 109 GLU B C 1
ATOM 1706 O O . GLU B 1 110 ? 25.793 -9.915 -13.009 1.00 67.26 109 GLU B O 1
ATOM 1712 N N . PHE B 1 111 ? 24.035 -9.736 -11.614 1.00 67.79 110 PHE B N 1
ATOM 1713 C CA . PHE B 1 111 ? 23.143 -9.183 -12.627 1.00 67.37 110 PHE B CA 1
ATOM 1714 C C . PHE B 1 111 ? 23.690 -7.862 -13.186 1.00 67.76 110 PHE B C 1
ATOM 1715 O O . PHE B 1 111 ? 23.719 -7.656 -14.400 1.00 68.25 110 PHE B O 1
ATOM 1723 N N . LEU B 1 112 ? 24.114 -6.968 -12.305 1.00 67.72 111 LEU B N 1
ATOM 1724 C CA . LEU B 1 112 ? 24.702 -5.693 -12.748 1.00 67.20 111 LEU B CA 1
ATOM 1725 C C . LEU B 1 112 ? 25.956 -5.942 -13.591 1.00 67.74 111 LEU B C 1
ATOM 1726 O O . LEU B 1 112 ? 26.179 -5.264 -14.599 1.00 70.16 111 LEU B O 1
ATOM 1731 N N . HIS B 1 113 ? 26.766 -6.922 -13.201 1.00 67.08 112 HIS B N 1
ATOM 1732 C CA . HIS B 1 113 ? 27.983 -7.204 -13.972 1.00 67.53 112 HIS B CA 1
ATOM 1733 C C . HIS B 1 113 ? 27.604 -7.589 -15.401 1.00 66.75 112 HIS B C 1
ATOM 1734 O O . HIS B 1 113 ? 28.205 -7.103 -16.350 1.00 67.66 112 HIS B O 1
ATOM 1741 N N . ARG B 1 114 ? 26.587 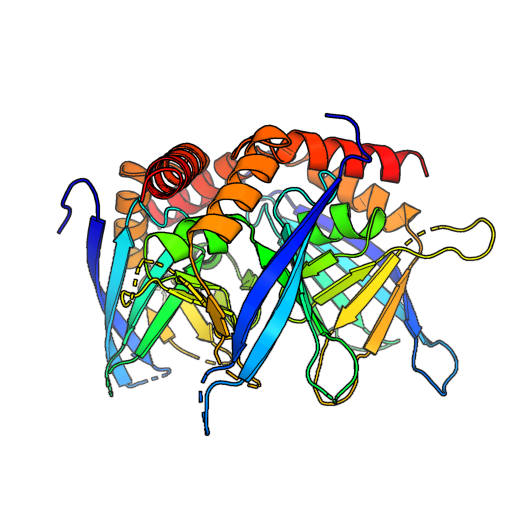-8.436 -15.547 1.00 65.97 113 ARG B N 1
ATOM 1742 C CA . ARG B 1 114 ? 26.099 -8.810 -16.866 1.00 64.79 113 ARG B CA 1
ATOM 1743 C C . ARG B 1 114 ? 25.639 -7.586 -17.656 1.00 63.94 113 ARG B C 1
ATOM 1744 O O . ARG B 1 114 ? 25.979 -7.447 -18.828 1.00 64.03 113 ARG B O 1
ATOM 1752 N N . THR B 1 115 ? 24.907 -6.675 -17.025 1.00 62.52 114 THR B N 1
ATOM 1753 C CA . THR B 1 115 ? 24.458 -5.479 -17.746 1.00 62.32 114 THR B CA 1
ATOM 1754 C C . THR B 1 115 ? 25.656 -4.658 -18.205 1.00 62.34 114 THR B C 1
ATOM 1755 O O . THR B 1 115 ? 25.655 -4.134 -19.312 1.00 63.23 114 THR B O 1
ATOM 1759 N N . TYR B 1 116 ? 26.683 -4.558 -17.369 1.00 62.54 115 TYR B N 1
ATOM 1760 C CA . TYR B 1 116 ? 27.891 -3.818 -17.756 1.00 63.02 115 TYR B CA 1
ATOM 1761 C C . TYR B 1 116 ? 28.672 -4.489 -18.882 1.00 65.56 115 TYR B C 1
ATOM 1762 O O . TYR B 1 116 ? 29.368 -3.795 -19.628 1.00 66.97 115 TYR B O 1
ATOM 1771 N N . GLU B 1 117 ? 28.548 -5.819 -19.019 1.00 67.10 116 GLU B N 1
ATOM 1772 C CA . GLU B 1 117 ? 29.172 -6.537 -20.135 1.00 70.10 116 GLU B CA 1
ATOM 1773 C C . GLU B 1 117 ? 28.469 -6.208 -21.453 1.00 68.46 116 GLU B C 1
ATOM 1774 O O . GLU B 1 117 ? 29.134 -6.097 -22.473 1.00 69.58 116 GLU B O 1
ATOM 1780 N N . LEU B 1 118 ? 27.144 -6.048 -21.438 1.00 67.35 117 LEU B N 1
ATOM 1781 C CA . LEU B 1 118 ? 26.423 -5.613 -22.641 1.00 66.01 117 LEU B CA 1
ATOM 1782 C C . LEU B 1 118 ? 26.686 -4.116 -22.936 1.00 66.46 117 LEU B C 1
ATOM 1783 O O . LEU B 1 118 ? 26.947 -3.728 -24.081 1.00 68.00 117 LEU B O 1
ATOM 1788 N N . VAL B 1 119 ? 26.585 -3.277 -21.909 1.00 64.71 118 VAL B N 1
ATOM 1789 C CA . VAL B 1 119 ? 26.794 -1.849 -22.059 1.00 63.34 118 VAL B CA 1
ATOM 1790 C C . VAL B 1 119 ? 27.661 -1.343 -20.904 1.00 63.82 118 VAL B C 1
ATOM 1791 O O . VAL B 1 119 ? 27.163 -1.135 -19.803 1.00 64.29 118 VAL B O 1
ATOM 1795 N N . PRO B 1 120 ? 28.974 -1.198 -21.130 1.00 62.77 119 PRO B N 1
ATOM 1796 C CA . PRO B 1 120 ? 29.854 -0.682 -20.073 1.00 63.18 119 PRO B CA 1
ATOM 1797 C C . PRO B 1 120 ? 29.490 0.712 -19.627 1.00 64.05 119 PRO B C 1
ATOM 1798 O O . PRO B 1 120 ? 28.969 1.502 -20.413 1.00 65.75 119 PRO B O 1
ATOM 1802 N N . ALA B 1 121 ? 29.763 1.012 -18.371 1.00 65.60 120 ALA B N 1
ATOM 1803 C CA . ALA B 1 121 ? 29.496 2.341 -17.844 1.00 65.80 120 ALA B CA 1
ATOM 1804 C C . ALA B 1 121 ? 30.203 3.350 -18.724 1.00 65.98 120 ALA B C 1
ATOM 1805 O O . ALA B 1 121 ? 31.385 3.187 -19.017 1.00 67.59 120 ALA B O 1
ATOM 1807 N N . GLY B 1 122 ? 29.467 4.367 -19.166 1.00 66.84 121 GLY B N 1
ATOM 1808 C CA . GLY B 1 122 ? 30.022 5.438 -19.992 1.00 66.42 121 GLY B CA 1
ATOM 1809 C C . GLY B 1 122 ? 29.801 5.279 -21.487 1.00 67.09 121 GLY B C 1
ATOM 1810 O O . GLY B 1 122 ? 30.122 6.187 -22.248 1.00 67.70 121 GLY B O 1
ATOM 1811 N N . GLN B 1 123 ? 29.260 4.144 -21.922 1.00 67.50 122 GLN B N 1
ATOM 1812 C CA . GLN B 1 123 ? 29.022 3.923 -23.339 1.00 67.67 122 GLN B CA 1
ATOM 1813 C C . GLN B 1 123 ? 27.540 3.823 -23.664 1.00 67.45 122 GLN B C 1
ATOM 1814 O O . GLN B 1 123 ? 27.163 3.388 -24.751 1.00 69.05 122 GLN B O 1
ATOM 1820 N N . GLU B 1 124 ? 26.698 4.264 -22.738 1.00 66.15 123 GLU B N 1
ATOM 1821 C CA . GLU B 1 124 ? 25.253 4.274 -22.957 1.00 65.87 123 GLU B CA 1
ATOM 1822 C C . GLU B 1 124 ? 24.855 5.162 -24.161 1.00 66.56 123 GLU B C 1
ATOM 1823 O O . GLU B 1 124 ? 23.858 4.879 -24.838 1.00 67.70 123 GLU B O 1
ATOM 1829 N N . SER B 1 125 ? 25.640 6.219 -24.422 1.00 66.25 124 SER B N 1
ATOM 1830 C CA . SER B 1 125 ? 25.392 7.176 -25.514 1.00 66.09 124 SER B CA 1
ATOM 1831 C C . SER B 1 125 ? 25.128 6.538 -26.840 1.00 67.02 124 SER B C 1
ATOM 1832 O O . SER B 1 125 ? 24.280 6.992 -27.607 1.00 68.63 124 SER B O 1
ATOM 1835 N N . ASP B 1 126 ? 25.902 5.507 -27.137 1.00 66.48 125 ASP B N 1
ATOM 1836 C CA . ASP B 1 126 ? 25.833 4.868 -28.435 1.00 67.06 125 ASP B CA 1
ATOM 1837 C C . ASP B 1 126 ? 24.441 4.289 -28.644 1.00 65.46 125 ASP B C 1
ATOM 1838 O O . ASP B 1 126 ? 23.883 4.359 -29.736 1.00 66.42 125 ASP B O 1
ATOM 1843 N N . TYR B 1 127 ? 23.862 3.776 -27.568 1.00 63.80 126 TYR B N 1
ATOM 1844 C CA . TYR B 1 127 ? 22.558 3.139 -27.626 1.00 62.09 126 TYR B CA 1
ATOM 1845 C C . TYR B 1 127 ? 21.469 4.188 -27.647 1.00 61.31 126 TYR B C 1
ATOM 1846 O O . TYR B 1 127 ? 20.431 3.958 -28.260 1.00 62.64 126 TYR B O 1
ATOM 1855 N N . ILE B 1 128 ? 21.711 5.344 -27.017 1.00 58.99 127 ILE B N 1
ATOM 1856 C CA . ILE B 1 128 ? 20.777 6.476 -27.122 1.00 57.18 127 ILE B CA 1
ATOM 1857 C C . ILE B 1 128 ? 20.758 6.965 -28.570 1.00 58.17 127 ILE B C 1
ATOM 1858 O O . ILE B 1 128 ? 19.671 7.169 -29.123 1.00 57.70 127 ILE B O 1
ATOM 1863 N N . ASP B 1 129 ? 21.938 7.097 -29.196 1.00 59.31 128 ASP B N 1
ATOM 1864 C CA . ASP B 1 129 ? 22.023 7.491 -30.621 1.00 61.11 128 ASP B CA 1
ATOM 1865 C C . ASP B 1 129 ? 21.196 6.561 -31.510 1.00 60.62 128 ASP B C 1
ATOM 1866 O O . ASP B 1 129 ? 20.447 7.027 -32.357 1.00 60.80 128 ASP B O 1
ATOM 1871 N N . ILE B 1 130 ? 21.305 5.257 -31.294 1.00 60.59 129 ILE B N 1
ATOM 1872 C CA . ILE B 1 130 ? 20.548 4.300 -32.100 1.00 60.78 129 ILE B CA 1
ATOM 1873 C C . ILE B 1 130 ? 19.041 4.469 -31.899 1.00 60.95 129 ILE B C 1
ATOM 1874 O O . ILE B 1 130 ? 18.275 4.448 -32.856 1.00 61.72 129 ILE B O 1
ATOM 1879 N N . ASP B 1 131 ? 18.611 4.652 -30.659 1.00 60.35 130 ASP B N 1
ATOM 1880 C CA . ASP B 1 131 ? 17.187 4.946 -30.402 1.00 60.30 130 ASP B CA 1
ATOM 1881 C C . ASP B 1 131 ? 16.721 6.203 -31.140 1.00 60.04 130 ASP B C 1
ATOM 1882 O O . ASP B 1 131 ? 15.609 6.249 -31.640 1.00 61.22 130 ASP B O 1
ATOM 1887 N N . ALA B 1 132 ? 17.559 7.234 -31.172 1.00 59.54 131 ALA B N 1
ATOM 1888 C CA . ALA B 1 132 ? 17.207 8.452 -31.889 1.00 59.65 131 ALA B CA 1
ATOM 1889 C C . ALA B 1 132 ? 17.169 8.173 -33.395 1.00 61.79 131 ALA B C 1
ATOM 1890 O O . ALA B 1 132 ? 16.267 8.648 -34.087 1.00 61.84 131 ALA B O 1
ATOM 1892 N N . GLU B 1 133 ? 18.117 7.377 -33.896 1.00 63.60 132 GLU B N 1
ATOM 1893 C CA . GLU B 1 133 ? 18.190 7.082 -35.334 1.00 65.39 132 GLU B CA 1
ATOM 1894 C C . GLU B 1 133 ? 16.969 6.312 -35.830 1.00 64.81 132 GLU B C 1
ATOM 1895 O O . GLU B 1 133 ? 16.475 6.582 -36.935 1.00 64.85 132 GLU B O 1
ATOM 1901 N N . ILE B 1 134 ? 16.495 5.364 -35.016 1.00 63.61 133 ILE B N 1
ATOM 1902 C CA . ILE B 1 134 ? 15.290 4.591 -35.318 1.00 63.23 133 ILE B CA 1
ATOM 1903 C C . ILE B 1 134 ? 14.075 5.499 -35.439 1.00 64.52 133 ILE B C 1
ATOM 1904 O O . ILE B 1 134 ? 13.324 5.429 -36.412 1.00 65.14 133 ILE B O 1
ATOM 1909 N N . ALA B 1 135 ? 13.896 6.349 -34.432 1.00 65.27 134 ALA B N 1
ATOM 1910 C CA . ALA B 1 135 ? 12.763 7.282 -34.366 1.00 66.01 134 ALA B CA 1
ATOM 1911 C C . ALA B 1 135 ? 12.702 8.269 -35.533 1.00 67.52 134 ALA B C 1
ATOM 1912 O O . ALA B 1 135 ? 11.631 8.514 -36.094 1.00 68.06 134 ALA B O 1
ATOM 1914 N N . GLU B 1 136 ? 13.839 8.836 -35.905 1.00 69.04 135 GLU B N 1
ATOM 1915 C CA . GLU B 1 136 ? 13.884 9.747 -37.043 1.00 70.77 135 GLU B CA 1
ATOM 1916 C C . GLU B 1 136 ? 13.237 9.147 -38.328 1.00 72.48 135 GLU B C 1
ATOM 1917 O O . GLU B 1 136 ? 12.904 9.890 -39.248 1.00 72.78 135 GLU B O 1
ATOM 1923 N N . HIS B 1 137 ? 13.022 7.821 -38.354 1.00 74.38 136 HIS B N 1
ATOM 1924 C CA . HIS B 1 137 ? 12.353 7.113 -39.462 1.00 74.88 136 HIS B CA 1
ATOM 1925 C C . HIS B 1 137 ? 11.168 6.226 -38.993 1.00 75.72 136 HIS B C 1
ATOM 1926 O O . HIS B 1 137 ? 11.349 5.032 -38.713 1.00 77.20 136 HIS B O 1
ATOM 1933 N N . LEU B 1 138 ? 9.965 6.799 -38.911 1.00 75.10 137 LEU B N 1
ATOM 1934 C CA . LEU B 1 138 ? 8.761 6.040 -38.528 1.00 74.48 137 LEU B CA 1
ATOM 1935 C C . LEU B 1 138 ? 7.588 6.411 -39.428 1.00 74.94 137 LEU B C 1
ATOM 1936 O O . LEU B 1 138 ? 7.368 5.781 -40.462 1.00 75.17 137 LEU B O 1
ATOM 1949 N N . SER C 1 3 ? 29.095 24.256 -30.225 1.00 93.27 2 SER C N 1
ATOM 1950 C CA . SER C 1 3 ? 28.155 25.383 -30.255 1.00 89.81 2 SER C CA 1
ATOM 1951 C C . SER C 1 3 ? 28.456 26.310 -29.100 1.00 89.03 2 SER C C 1
ATOM 1952 O O . SER C 1 3 ? 29.005 25.870 -28.097 1.00 90.58 2 SER C O 1
ATOM 1955 N N . SER C 1 4 ? 28.095 27.587 -29.238 1.00 87.80 3 SER C N 1
ATOM 1956 C CA . SER C 1 4 ? 28.384 28.598 -28.207 1.00 85.59 3 SER C CA 1
ATOM 1957 C C . SER C 1 4 ? 27.457 28.419 -27.020 1.00 83.12 3 SER C C 1
ATOM 1958 O O . SER C 1 4 ? 26.420 27.797 -27.145 1.00 79.97 3 SER C O 1
ATOM 1960 N N . SER C 1 5 ? 27.856 28.994 -25.888 1.00 83.20 4 SER C N 1
ATOM 1961 C CA . SER C 1 5 ? 27.170 28.861 -24.607 1.00 82.94 4 SER C CA 1
ATOM 1962 C C . SER C 1 5 ? 25.701 29.308 -24.611 1.00 84.04 4 SER C C 1
ATOM 1963 O O . SER C 1 5 ? 24.895 28.792 -23.837 1.00 86.47 4 SER C O 1
ATOM 1965 N N . GLY C 1 6 ? 25.321 30.250 -25.459 1.00 81.66 5 GLY C N 1
ATOM 1966 C CA . GLY C 1 6 ? 23.937 30.733 -25.400 1.00 79.50 5 GLY C CA 1
ATOM 1967 C C . GLY C 1 6 ? 22.900 29.998 -26.230 1.00 76.67 5 GLY C C 1
ATOM 1968 O O . GLY C 1 6 ? 21.722 30.356 -26.195 1.00 74.61 5 GLY C O 1
ATOM 1969 N N . THR C 1 7 ? 23.311 28.959 -26.947 1.00 74.47 6 THR C N 1
ATOM 1970 C CA . THR C 1 7 ? 22.469 28.428 -28.000 1.00 73.35 6 THR C CA 1
ATOM 1971 C C . THR C 1 7 ? 21.312 27.659 -27.424 1.00 72.60 6 THR C C 1
ATOM 1972 O O . THR C 1 7 ? 21.458 26.892 -26.486 1.00 72.87 6 THR C O 1
ATOM 1976 N N . SER C 1 8 ? 20.157 27.877 -28.027 1.00 72.49 7 SER C N 1
ATOM 1977 C CA . SER C 1 8 ? 18.916 27.407 -27.505 1.00 71.29 7 SER C CA 1
ATOM 1978 C C . SER C 1 8 ? 17.951 27.156 -28.658 1.00 70.15 7 SER C C 1
ATOM 1979 O O . SER C 1 8 ? 18.032 27.834 -29.669 1.00 69.27 7 SER C O 1
ATOM 1982 N N . ILE C 1 9 ? 17.057 26.178 -28.523 1.00 70.06 8 ILE C N 1
ATOM 1983 C CA . ILE C 1 9 ? 15.992 25.953 -29.517 1.00 70.44 8 ILE C CA 1
ATOM 1984 C C . ILE C 1 9 ? 14.663 25.702 -28.838 1.00 69.80 8 ILE C C 1
ATOM 1985 O O . ILE C 1 9 ? 14.606 25.191 -27.732 1.00 69.76 8 ILE C O 1
ATOM 1990 N N . THR C 1 10 ? 13.600 26.090 -29.518 1.00 69.62 9 THR C N 1
ATOM 1991 C CA . THR C 1 10 ? 12.253 25.997 -28.997 1.00 70.37 9 THR C CA 1
ATOM 1992 C C . THR C 1 10 ? 11.351 25.550 -30.103 1.00 70.40 9 THR C C 1
ATOM 1993 O O . THR C 1 10 ? 11.615 25.845 -31.262 1.00 70.15 9 THR C O 1
ATOM 1997 N N . CYS C 1 11 ? 10.300 24.821 -29.747 1.00 71.92 10 CYS C N 1
ATOM 1998 C CA . CYS C 1 11 ? 9.196 24.568 -30.678 1.00 74.09 10 CYS C CA 1
ATOM 1999 C C . CYS C 1 11 ? 7.892 24.360 -29.928 1.00 73.67 10 CYS C C 1
ATOM 2000 O O . CYS C 1 11 ? 7.865 24.287 -28.702 1.00 73.57 10 CYS C O 1
ATOM 2003 N N . GLU C 1 12 ? 6.814 24.313 -30.695 1.00 74.20 11 GLU C N 1
ATOM 2004 C CA . GLU C 1 12 ? 5.487 24.087 -30.170 1.00 74.68 11 GLU C CA 1
ATOM 2005 C C . GLU C 1 12 ? 4.990 22.780 -30.733 1.00 75.13 11 GLU C C 1
ATOM 2006 O O . GLU C 1 12 ? 5.240 22.462 -31.901 1.00 75.82 11 GLU C O 1
ATOM 2012 N N . VAL C 1 13 ? 4.291 22.021 -29.898 1.00 75.97 12 VAL C N 1
ATOM 2013 C CA . VAL C 1 13 ? 3.801 20.707 -30.278 1.00 76.35 12 VAL C CA 1
ATOM 2014 C C . VAL C 1 13 ? 2.369 20.526 -29.812 1.00 77.61 12 VAL C C 1
ATOM 2015 O O . VAL C 1 13 ? 2.032 20.880 -28.677 1.00 77.79 12 VAL C O 1
ATOM 2019 N N . GLY C 1 14 ? 1.539 19.986 -30.707 1.00 78.76 13 GLY C N 1
ATOM 2020 C CA . GLY C 1 14 ? 0.145 19.684 -30.411 1.00 79.32 13 GLY C CA 1
ATOM 2021 C C . GLY C 1 14 ? 0.071 18.470 -29.507 1.00 80.47 13 GLY C C 1
ATOM 2022 O O . GLY C 1 14 ? 0.765 17.477 -29.731 1.00 81.06 13 GLY C O 1
ATOM 2023 N N . LEU C 1 15 ? -0.762 18.574 -28.477 1.00 81.01 14 LEU C N 1
ATOM 2024 C CA . LEU C 1 15 ? -0.929 17.539 -27.469 1.00 81.03 14 LEU C CA 1
ATOM 2025 C C . LEU C 1 15 ? -2.388 17.321 -27.147 1.00 80.71 14 LEU C C 1
ATOM 2026 O O . LEU C 1 15 ? -3.224 18.152 -27.468 1.00 80.79 14 LEU C O 1
ATOM 2031 N N . GLN C 1 16 ? -2.670 16.214 -26.470 1.00 81.06 15 GLN C N 1
ATOM 2032 C CA . GLN C 1 16 ? -3.991 15.940 -25.922 1.00 81.41 15 GLN C CA 1
ATOM 2033 C C . GLN C 1 16 ? -3.818 15.479 -24.477 1.00 80.98 15 GLN C C 1
ATOM 2034 O O . GLN C 1 16 ? -2.897 14.720 -24.194 1.00 81.07 15 GLN C O 1
ATOM 2036 N N . LEU C 1 17 ? -4.656 15.971 -23.560 1.00 80.80 16 LEU C N 1
ATOM 2037 C CA . LEU C 1 17 ? -4.679 15.458 -22.176 1.00 80.57 16 LEU C CA 1
ATOM 2038 C C . LEU C 1 17 ? -5.767 14.393 -22.116 1.00 80.47 16 LEU C C 1
ATOM 2039 O O . LEU C 1 17 ? -6.953 14.717 -22.226 1.00 80.92 16 LEU C O 1
ATOM 2044 N N . ILE C 1 18 ? -5.364 13.133 -21.944 1.00 80.95 17 ILE C N 1
ATOM 2045 C CA . ILE C 1 18 ? -6.310 12.001 -21.902 1.00 81.26 17 ILE C CA 1
ATOM 2046 C C . ILE C 1 18 ? -6.785 11.722 -20.482 1.00 81.71 17 ILE C C 1
ATOM 2047 O O . ILE C 1 18 ? -5.981 11.427 -19.598 1.00 82.60 17 ILE C O 1
ATOM 2049 N N . ARG C 1 22 ? -14.196 11.439 -18.671 1.00 105.80 21 ARG C N 1
ATOM 2050 C CA . ARG C 1 22 ? -13.330 12.423 -19.317 1.00 105.90 21 ARG C CA 1
ATOM 2051 C C . ARG C 1 22 ? -13.537 12.433 -20.835 1.00 105.93 21 ARG C C 1
ATOM 2052 O O . ARG C 1 22 ? -14.330 11.660 -21.373 1.00 105.45 21 ARG C O 1
ATOM 2054 N N . ALA C 1 23 ? -12.841 13.345 -21.506 1.00 106.22 22 ALA C N 1
ATOM 2055 C CA . ALA C 1 23 ? -12.823 13.428 -22.970 1.00 106.42 22 ALA C CA 1
ATOM 2056 C C . ALA C 1 23 ? -11.482 14.055 -23.364 1.00 107.13 22 ALA C C 1
ATOM 2057 O O . ALA C 1 23 ? -10.934 14.849 -22.587 1.00 107.29 22 ALA C O 1
ATOM 2059 N N . PRO C 1 24 ? -10.930 13.693 -24.547 1.00 107.19 23 PRO C N 1
ATOM 2060 C CA . PRO C 1 24 ? -9.621 14.289 -24.847 1.00 107.21 23 PRO C CA 1
ATOM 2061 C C . PRO C 1 24 ? -9.703 15.810 -24.997 1.00 106.74 23 PRO C C 1
ATOM 2062 O O . PRO C 1 24 ? -10.641 16.315 -25.615 1.00 107.26 23 PRO C O 1
ATOM 2066 N N . VAL C 1 25 ? -8.740 16.516 -24.409 1.00 105.66 24 VAL C N 1
ATOM 2067 C CA . VAL C 1 25 ? -8.684 17.979 -24.457 1.00 104.32 24 VAL C CA 1
ATOM 2068 C C . VAL C 1 25 ? -7.421 18.408 -25.195 1.00 103.05 24 VAL C C 1
ATOM 2069 O O . VAL C 1 25 ? -6.318 18.089 -24.748 1.00 103.35 24 VAL C O 1
ATOM 2073 N N . PRO C 1 26 ? -7.568 19.148 -26.313 1.00 101.02 25 PRO C N 1
ATOM 2074 C CA . PRO C 1 26 ? -6.383 19.548 -27.058 1.00 99.01 25 PRO C CA 1
ATOM 2075 C C . PRO C 1 26 ? -5.665 20.697 -26.360 1.00 96.87 25 PRO C C 1
ATOM 2076 O O . PRO C 1 26 ? -6.307 21.540 -25.740 1.00 97.33 25 PRO C O 1
ATOM 2080 N N . LEU C 1 27 ? -4.341 20.706 -26.443 1.00 94.38 26 LEU C N 1
ATOM 2081 C CA . LEU C 1 27 ? -3.529 21.777 -25.862 1.00 91.63 26 LEU C CA 1
ATOM 2082 C C . LEU C 1 27 ? -2.175 21.826 -26.551 1.00 88.84 26 LEU C C 1
ATOM 2083 O O . LEU C 1 27 ? -1.716 20.832 -27.111 1.00 88.14 26 LEU C O 1
ATOM 2088 N N . VAL C 1 28 ? -1.551 22.995 -26.531 1.00 85.99 27 VAL C N 1
ATOM 2089 C CA . VAL C 1 28 ? -0.255 23.177 -27.182 1.00 84.03 27 VAL C CA 1
ATOM 2090 C C . VAL C 1 28 ? 0.855 23.298 -26.123 1.00 81.23 27 VAL C C 1
ATOM 2091 O O . VAL C 1 28 ? 0.716 24.019 -25.138 1.00 80.94 27 VAL C O 1
ATOM 2095 N N . ALA C 1 29 ? 1.934 22.547 -26.322 1.00 78.61 28 ALA C N 1
ATOM 2096 C CA . ALA C 1 29 ? 3.063 22.528 -25.394 1.00 76.44 28 ALA C CA 1
ATOM 2097 C C . ALA C 1 29 ? 4.273 23.185 -26.035 1.00 74.86 28 ALA C C 1
ATOM 2098 O O . ALA C 1 29 ? 4.540 22.988 -27.224 1.00 74.63 28 ALA C O 1
ATOM 2100 N N . ARG C 1 30 ? 5.011 23.957 -25.245 1.00 73.90 29 ARG C N 1
ATOM 2101 C CA . ARG C 1 30 ? 6.230 24.587 -25.729 1.00 72.86 29 ARG C CA 1
ATOM 2102 C C . ARG C 1 30 ? 7.437 23.843 -25.190 1.00 69.89 29 ARG C C 1
ATOM 2103 O O . ARG C 1 30 ? 7.695 23.856 -23.994 1.00 69.76 29 ARG C O 1
ATOM 2111 N N . LEU C 1 31 ? 8.170 23.196 -26.082 1.00 68.20 30 LEU C N 1
ATOM 2112 C CA . LEU C 1 31 ? 9.377 22.493 -25.702 1.00 68.00 30 LEU C CA 1
ATOM 2113 C C . LEU C 1 31 ? 10.571 23.383 -25.954 1.00 67.80 30 LEU C C 1
ATOM 2114 O O . LEU C 1 31 ? 10.605 24.079 -26.970 1.00 68.26 30 LEU C O 1
ATOM 2119 N N . ASP C 1 32 ? 11.537 23.389 -25.036 1.00 67.20 31 ASP C N 1
ATOM 2120 C CA . ASP C 1 32 ? 12.805 24.016 -25.346 1.00 68.93 31 ASP C CA 1
ATOM 2121 C C . ASP C 1 32 ? 14.016 23.378 -24.700 1.00 67.52 31 ASP C C 1
ATOM 2122 O O . ASP C 1 32 ? 13.918 22.718 -23.681 1.00 67.70 31 ASP C O 1
ATOM 2127 N N . TYR C 1 33 ? 15.146 23.567 -25.382 1.00 65.04 32 TYR C N 1
ATOM 2128 C CA . TYR C 1 33 ? 16.406 22.969 -25.044 1.00 62.90 32 TYR C CA 1
ATOM 2129 C C . TYR C 1 33 ? 17.475 24.027 -25.138 1.00 62.93 32 TYR C C 1
ATOM 2130 O O . TYR C 1 33 ? 17.520 24.775 -26.089 1.00 65.12 32 TYR C O 1
ATOM 2139 N N . SER C 1 34 ? 18.360 24.056 -24.159 1.00 63.94 33 SER C N 1
ATOM 2140 C CA . SER C 1 34 ? 19.459 25.005 -24.112 1.00 63.26 33 SER C CA 1
ATOM 2141 C C . SER C 1 34 ? 20.767 24.272 -23.881 1.00 61.81 33 SER C C 1
ATOM 2142 O O . SER C 1 34 ? 20.861 23.445 -22.999 1.00 60.30 33 SER C O 1
ATOM 2145 N N . VAL C 1 35 ? 21.806 24.616 -24.630 1.00 61.50 34 VAL C N 1
ATOM 2146 C CA . VAL C 1 35 ? 23.071 23.912 -24.461 1.00 61.21 34 VAL C CA 1
ATOM 2147 C C . VAL C 1 35 ? 23.653 24.067 -23.045 1.00 61.87 34 VAL C C 1
ATOM 2148 O O . VAL C 1 35 ? 24.349 23.176 -22.599 1.00 61.85 34 VAL C O 1
ATOM 2152 N N . ASP C 1 36 ? 23.313 25.146 -22.332 1.00 63.84 35 ASP C N 1
ATOM 2153 C CA . ASP C 1 36 ? 23.716 25.352 -20.923 1.00 65.82 35 ASP C CA 1
ATOM 2154 C C . ASP C 1 36 ? 23.094 24.334 -19.955 1.00 65.59 35 ASP C C 1
ATOM 2155 O O . ASP C 1 36 ? 23.488 24.259 -18.795 1.00 65.75 35 ASP C O 1
ATOM 2160 N N . ASP C 1 37 ? 22.069 23.616 -20.403 1.00 64.48 36 ASP C N 1
ATOM 2161 C CA . ASP C 1 37 ? 21.416 22.597 -19.595 1.00 63.75 36 ASP C CA 1
ATOM 2162 C C . ASP C 1 37 ? 21.283 21.372 -20.513 1.00 62.74 36 ASP C C 1
ATOM 2163 O O . ASP C 1 37 ? 20.187 20.906 -20.826 1.00 63.41 36 ASP C O 1
ATOM 2168 N N . PRO C 1 38 ? 22.429 20.835 -20.921 1.00 61.69 37 PRO C N 1
ATOM 2169 C CA . PRO C 1 38 ? 22.514 19.892 -22.020 1.00 62.01 37 PRO C CA 1
ATOM 2170 C C . PRO C 1 38 ? 21.841 18.539 -21.874 1.00 62.15 37 PRO C C 1
ATOM 2171 O O . PRO C 1 38 ? 21.690 17.860 -22.881 1.00 63.81 37 PRO C O 1
ATOM 2175 N N . TYR C 1 39 ? 21.482 18.129 -20.672 1.00 61.77 38 TYR C N 1
ATOM 2176 C CA . TYR C 1 39 ? 20.785 16.860 -20.475 1.00 61.06 38 TYR C CA 1
ATOM 2177 C C . TYR C 1 39 ? 19.266 17.026 -20.377 1.00 62.90 38 TYR C C 1
ATOM 2178 O O . TYR C 1 39 ? 18.566 16.037 -20.349 1.00 64.95 38 TYR C O 1
ATOM 2187 N N . ALA C 1 40 ? 18.776 18.266 -20.340 1.00 63.97 39 ALA C N 1
ATOM 2188 C CA . ALA C 1 40 ? 17.373 18.587 -20.032 1.00 63.32 39 ALA C CA 1
ATOM 2189 C C . ALA C 1 40 ? 16.539 19.037 -21.209 1.00 63.99 39 ALA C C 1
ATOM 2190 O O . ALA C 1 40 ? 17.046 19.564 -22.158 1.00 65.58 39 ALA C O 1
ATOM 2192 N N . ILE C 1 41 ? 15.236 18.843 -21.095 1.00 66.05 40 ILE C N 1
ATOM 2193 C CA . ILE C 1 41 ? 14.250 19.437 -21.983 1.00 67.79 40 ILE C CA 1
ATOM 2194 C C . ILE C 1 41 ? 13.192 20.052 -21.065 1.00 68.93 40 ILE C C 1
ATOM 2195 O O . ILE C 1 41 ? 12.802 19.431 -20.082 1.00 69.45 40 ILE C O 1
ATOM 2200 N N . ARG C 1 42 ? 12.772 21.281 -21.356 1.00 70.57 41 ARG C N 1
ATOM 2201 C CA . ARG C 1 42 ? 11.684 21.930 -20.626 1.00 71.50 41 ARG C CA 1
ATOM 2202 C C . ARG C 1 42 ? 10.412 21.700 -21.431 1.00 71.73 41 ARG C C 1
ATOM 2203 O O . ARG C 1 42 ? 10.472 21.604 -22.649 1.00 73.06 41 ARG C O 1
ATOM 2208 N N . ALA C 1 43 ? 9.277 21.576 -20.743 1.00 72.09 42 ALA C N 1
ATOM 2209 C CA . ALA C 1 43 ? 7.953 21.451 -21.379 1.00 71.66 42 ALA C CA 1
ATOM 2210 C C . ALA C 1 43 ? 7.040 22.411 -20.643 1.00 72.00 42 ALA C C 1
ATOM 2211 O O . ALA C 1 43 ? 7.009 22.381 -19.420 1.00 74.01 42 ALA C O 1
ATOM 2213 N N . ALA C 1 44 ? 6.342 23.283 -21.365 1.00 71.98 43 ALA C N 1
ATOM 2214 C CA . ALA C 1 44 ? 5.443 24.271 -20.743 1.00 72.93 43 ALA C CA 1
ATOM 2215 C C . ALA C 1 44 ? 4.114 24.315 -21.485 1.00 75.04 43 ALA C C 1
ATOM 2216 O O . ALA C 1 44 ? 4.098 24.336 -22.715 1.00 75.14 43 ALA C O 1
ATOM 2218 N N . PHE C 1 45 ? 3.008 24.333 -20.742 1.00 78.08 44 PHE C N 1
ATOM 2219 C CA . PHE C 1 45 ? 1.662 24.335 -21.339 1.00 80.83 44 PHE C CA 1
ATOM 2220 C C . PHE C 1 45 ? 0.618 24.915 -20.395 1.00 81.68 44 PHE C C 1
ATOM 2221 O O . PHE C 1 45 ? 0.909 25.181 -19.229 1.00 80.42 44 PHE C O 1
ATOM 2229 N N . HIS C 1 46 ? -0.601 25.085 -20.905 1.00 83.96 45 HIS C N 1
ATOM 2230 C CA . HIS C 1 46 ? -1.738 25.549 -20.090 1.00 86.48 45 HIS C CA 1
ATOM 2231 C C . HIS C 1 46 ? -3.094 25.046 -20.590 1.00 85.42 45 HIS C C 1
ATOM 2232 O O . HIS C 1 46 ? -3.253 24.670 -21.754 1.00 86.03 45 HIS C O 1
ATOM 2239 N N . VAL C 1 47 ? -4.055 25.028 -19.671 1.00 84.07 46 VAL C N 1
ATOM 2240 C CA . VAL C 1 47 ? -5.433 24.651 -19.954 1.00 82.71 46 VAL C CA 1
ATOM 2241 C C . VAL C 1 47 ? -6.339 25.720 -19.340 1.00 81.92 46 VAL C C 1
ATOM 2242 O O . VAL C 1 47 ? -6.251 25.999 -18.137 1.00 81.08 46 VAL C O 1
ATOM 2244 N N . GLY C 1 48 ? -7.180 26.333 -20.173 1.00 81.59 47 GLY C N 1
ATOM 2245 C CA . GLY C 1 48 ? -8.121 27.370 -19.731 1.00 81.32 47 GLY C CA 1
ATOM 2246 C C . GLY C 1 48 ? -7.543 28.769 -19.831 1.00 80.19 47 GLY C C 1
ATOM 2247 O O . GLY C 1 48 ? -6.427 29.020 -19.385 1.00 78.69 47 GLY C O 1
ATOM 2248 N N . ASP C 1 50 ? -6.545 28.133 -15.370 1.00 88.73 49 ASP C N 1
ATOM 2249 C CA . ASP C 1 50 ? -5.332 27.511 -14.853 1.00 89.03 49 ASP C CA 1
ATOM 2250 C C . ASP C 1 50 ? -4.085 28.108 -15.517 1.00 89.75 49 ASP C C 1
ATOM 2251 O O . ASP C 1 50 ? -3.848 27.866 -16.702 1.00 91.35 49 ASP C O 1
ATOM 2253 N N . GLU C 1 51 ? -3.297 28.880 -14.757 1.00 89.58 50 GLU C N 1
ATOM 2254 C CA . GLU C 1 51 ? -2.064 29.520 -15.263 1.00 89.30 50 GLU C CA 1
ATOM 2255 C C . GLU C 1 51 ? -1.033 28.459 -15.706 1.00 89.73 50 GLU C C 1
ATOM 2256 O O . GLU C 1 51 ? -1.147 27.299 -15.303 1.00 90.18 50 GLU C O 1
ATOM 2258 N N . PRO C 1 52 ? -0.020 28.847 -16.520 1.00 89.45 51 PRO C N 1
ATOM 2259 C CA . PRO C 1 52 ? 0.924 27.868 -17.119 1.00 88.65 51 PRO C CA 1
ATOM 2260 C C . PRO C 1 52 ? 1.669 26.956 -16.141 1.00 87.33 51 PRO C C 1
ATOM 2261 O O . PRO C 1 52 ? 1.726 27.261 -14.948 1.00 87.57 51 PRO C O 1
ATOM 2265 N N . VAL C 1 53 ? 2.215 25.838 -16.635 1.00 85.00 52 VAL C N 1
ATOM 2266 C CA . VAL C 1 53 ? 3.072 25.006 -15.785 1.00 84.42 52 VAL C CA 1
ATOM 2267 C C . VAL C 1 53 ? 4.202 24.395 -16.585 1.00 83.98 52 VAL C C 1
ATOM 2268 O O . VAL C 1 53 ? 3.980 23.902 -17.683 1.00 83.53 52 VAL C O 1
ATOM 2272 N N . GLU C 1 54 ? 5.402 24.429 -16.004 1.00 84.41 53 GLU C N 1
ATOM 2273 C CA . GLU C 1 54 ? 6.626 23.954 -16.641 1.00 85.65 53 GLU C CA 1
ATOM 2274 C C . GLU C 1 54 ? 7.120 22.625 -16.045 1.00 83.20 53 GLU C C 1
ATOM 2275 O O . GLU C 1 54 ? 7.320 22.534 -14.840 1.00 82.30 53 GLU C O 1
ATOM 2281 N N . TRP C 1 55 ? 7.327 21.613 -16.893 1.00 82.34 54 TRP C N 1
ATOM 2282 C CA . TRP C 1 55 ? 7.989 20.364 -16.486 1.00 82.17 54 TRP C CA 1
ATOM 2283 C C . TRP C 1 55 ? 9.383 20.360 -17.071 1.00 79.39 54 TRP C C 1
ATOM 2284 O O . TRP C 1 55 ? 9.589 20.852 -18.182 1.00 79.74 54 TRP C O 1
ATOM 2295 N N . ILE C 1 56 ? 10.330 19.781 -16.340 1.00 75.50 55 ILE C N 1
ATOM 2296 C CA . ILE C 1 56 ? 11.687 19.621 -16.821 1.00 73.22 55 ILE C CA 1
ATOM 2297 C C . ILE C 1 56 ? 12.090 18.170 -16.660 1.00 72.68 55 ILE C C 1
ATOM 2298 O O . ILE C 1 56 ? 12.007 17.613 -15.587 1.00 73.52 55 ILE C O 1
ATOM 2303 N N . PHE C 1 57 ? 12.546 17.548 -17.731 1.00 72.27 56 PHE C N 1
ATOM 2304 C CA . PHE C 1 57 ? 13.045 16.189 -17.627 1.00 71.85 56 PHE C CA 1
ATOM 2305 C C . PHE C 1 57 ? 14.261 15.900 -18.508 1.00 68.60 56 PHE C C 1
ATOM 2306 O O . PHE C 1 57 ? 14.626 16.692 -19.370 1.00 68.89 56 PHE C O 1
ATOM 2314 N N . ALA C 1 58 ? 14.876 14.752 -18.245 1.00 64.93 57 ALA C N 1
ATOM 2315 C CA . ALA C 1 58 ? 16.014 14.271 -18.998 1.00 61.70 57 ALA C CA 1
ATOM 2316 C C . ALA C 1 58 ? 15.635 14.064 -20.448 1.00 62.12 57 ALA C C 1
ATOM 2317 O O . ALA C 1 58 ? 14.652 13.419 -20.774 1.00 63.23 57 ALA C O 1
ATOM 2319 N N . ARG C 1 59 ? 16.421 14.643 -21.325 1.00 62.48 58 ARG C N 1
ATOM 2320 C CA . ARG C 1 59 ? 16.303 14.418 -22.740 1.00 62.43 58 ARG C CA 1
ATOM 2321 C C . ARG C 1 59 ? 16.292 12.932 -23.063 1.00 64.54 58 ARG C C 1
ATOM 2322 O O . ARG C 1 59 ? 15.431 12.465 -23.812 1.00 66.70 58 ARG C O 1
ATOM 2330 N N . GLU C 1 60 ? 17.231 12.178 -22.500 1.00 64.57 59 GLU C N 1
ATOM 2331 C CA . GLU C 1 60 ? 17.329 10.755 -22.858 1.00 64.83 59 GLU C CA 1
ATOM 2332 C C . GLU C 1 60 ? 16.058 9.985 -22.526 1.00 66.03 59 GLU C C 1
ATOM 2333 O O . GLU C 1 60 ? 15.775 8.969 -23.138 1.00 66.30 59 GLU C O 1
ATOM 2339 N 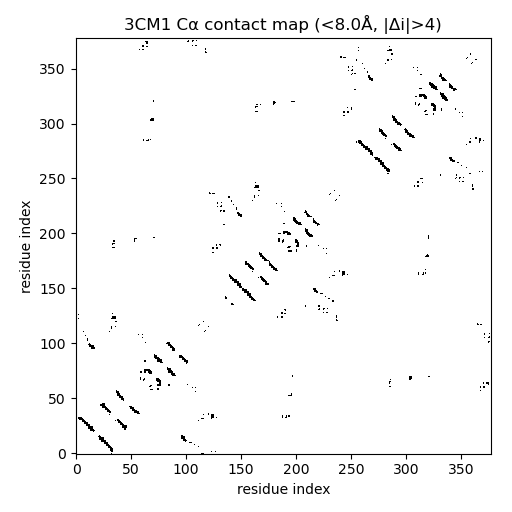N . LEU C 1 61 ? 15.294 10.475 -21.558 1.00 67.53 60 LEU C N 1
ATOM 2340 C CA . LEU C 1 61 ? 14.083 9.789 -21.130 1.00 69.04 60 LEU C CA 1
ATOM 2341 C C . LEU C 1 61 ? 13.049 9.819 -22.253 1.00 69.70 60 LEU C C 1
ATOM 2342 O O . LEU C 1 61 ? 12.346 8.838 -22.473 1.00 70.09 60 LEU C O 1
ATOM 2347 N N . LEU C 1 62 ? 12.990 10.936 -22.979 1.00 69.78 61 LEU C N 1
ATOM 2348 C CA . LEU C 1 62 ? 12.061 11.091 -24.098 1.00 69.59 61 LEU C CA 1
ATOM 2349 C C . LEU C 1 62 ? 12.536 10.310 -25.313 1.00 67.64 61 LEU C C 1
ATOM 2350 O O . LEU C 1 62 ? 11.738 9.694 -25.999 1.00 68.97 61 LEU C O 1
ATOM 2355 N N . THR C 1 63 ? 13.839 10.324 -25.575 1.00 66.71 62 THR C N 1
ATOM 2356 C CA . THR C 1 63 ? 14.411 9.570 -26.690 1.00 65.24 62 THR C CA 1
ATOM 2357 C C . THR C 1 63 ? 14.130 8.086 -26.512 1.00 65.41 62 THR C C 1
ATOM 2358 O O . THR C 1 63 ? 13.769 7.413 -27.470 1.00 66.67 62 THR C O 1
ATOM 2362 N N . VAL C 1 64 ? 14.270 7.598 -25.280 1.00 65.34 63 VAL C N 1
ATOM 2363 C CA . VAL C 1 64 ? 14.051 6.189 -24.958 1.00 64.74 63 VAL C CA 1
ATOM 2364 C C . VAL C 1 64 ? 12.568 5.855 -24.984 1.00 66.23 63 VAL C C 1
ATOM 2365 O O . VAL C 1 64 ? 12.167 4.825 -25.543 1.00 66.81 63 VAL C O 1
ATOM 2369 N N . GLY C 1 65 ? 11.767 6.743 -24.393 1.00 67.05 64 GLY C N 1
ATOM 2370 C CA . GLY C 1 65 ? 10.297 6.590 -24.290 1.00 66.29 64 GLY C CA 1
ATOM 2371 C C . GLY C 1 65 ? 9.532 6.488 -25.602 1.00 66.89 64 GLY C C 1
ATOM 2372 O O . GLY C 1 65 ? 8.438 5.932 -25.642 1.00 67.61 64 GLY C O 1
ATOM 2373 N N . ILE C 1 66 ? 10.102 7.053 -26.664 1.00 67.09 65 ILE C N 1
ATOM 2374 C CA . ILE C 1 66 ? 9.546 6.927 -28.005 1.00 66.96 65 ILE C CA 1
ATOM 2375 C C . ILE C 1 66 ? 9.717 5.486 -28.526 1.00 68.64 65 ILE C C 1
ATOM 2376 O O . ILE C 1 66 ? 8.918 5.010 -29.329 1.00 69.69 65 ILE C O 1
ATOM 2381 N N . ILE C 1 67 ? 10.760 4.801 -28.053 1.00 69.00 66 ILE C N 1
ATOM 2382 C CA . ILE C 1 67 ? 11.037 3.427 -28.456 1.00 68.60 66 ILE C CA 1
ATOM 2383 C C . ILE C 1 67 ? 10.412 2.404 -27.506 1.00 70.33 66 ILE C C 1
ATOM 2384 O O . ILE C 1 67 ? 9.874 1.411 -27.960 1.00 72.17 66 ILE C O 1
ATOM 2389 N N . ARG C 1 68 ? 10.486 2.627 -26.197 1.00 70.60 67 ARG C N 1
ATOM 2390 C CA . ARG C 1 68 ? 9.933 1.663 -25.236 1.00 70.99 67 ARG C CA 1
ATOM 2391 C C . ARG C 1 68 ? 9.566 2.283 -23.897 1.00 72.22 67 ARG C C 1
ATOM 2392 O O . ARG C 1 68 ? 10.068 3.346 -23.545 1.00 73.22 67 ARG C O 1
ATOM 2400 N N . GLU C 1 69 ? 8.727 1.583 -23.139 1.00 72.98 68 GLU C N 1
ATOM 2401 C CA . GLU C 1 69 ? 8.290 2.063 -21.838 1.00 73.89 68 GLU C CA 1
ATOM 2402 C C . GLU C 1 69 ? 9.486 2.314 -20.939 1.00 73.07 68 GLU C C 1
ATOM 2403 O O . GLU C 1 69 ? 10.343 1.450 -20.794 1.00 73.89 68 GLU C O 1
ATOM 2409 N N . THR C 1 70 ? 9.530 3.499 -20.339 1.00 72.17 69 THR C N 1
ATOM 2410 C CA . THR C 1 70 ? 10.587 3.877 -19.408 1.00 71.05 69 THR C CA 1
ATOM 2411 C C . THR C 1 70 ? 10.030 4.904 -18.427 1.00 72.55 69 THR C C 1
ATOM 2412 O O . THR C 1 70 ? 8.857 5.301 -18.520 1.00 72.81 69 THR C O 1
ATOM 2416 N N . GLY C 1 71 ? 10.869 5.326 -17.484 1.00 73.70 70 GLY C N 1
ATOM 2417 C CA . GLY C 1 71 ? 10.458 6.303 -16.497 1.00 75.42 70 GLY C CA 1
ATOM 2418 C C . GLY C 1 71 ? 11.549 6.707 -15.541 1.00 77.24 70 GLY C C 1
ATOM 2419 O O . GLY C 1 71 ? 12.576 6.050 -15.435 1.00 77.17 70 GLY C O 1
ATOM 2420 N N . GLU C 1 72 ? 11.309 7.812 -14.849 1.00 79.87 71 GLU C N 1
ATOM 2421 C CA . GLU C 1 72 ? 12.226 8.304 -13.833 1.00 83.27 71 GLU C CA 1
ATOM 2422 C C . GLU C 1 72 ? 11.396 9.007 -12.766 1.00 83.72 71 GLU C C 1
ATOM 2423 O O . GLU C 1 72 ? 10.761 10.028 -13.031 1.00 84.90 71 GLU C O 1
ATOM 2429 N N . GLY C 1 73 ? 11.397 8.449 -11.563 1.00 84.14 72 GLY C N 1
ATOM 2430 C CA . GLY C 1 73 ? 10.617 9.007 -10.471 1.00 84.11 72 GLY C CA 1
ATOM 2431 C C . GLY C 1 73 ? 9.137 9.028 -10.809 1.00 83.97 72 GLY C C 1
ATOM 2432 O O . GLY C 1 73 ? 8.519 7.975 -10.957 1.00 84.37 72 GLY C O 1
ATOM 2433 N N . ASP C 1 74 ? 8.590 10.237 -10.957 1.00 83.20 73 ASP C N 1
ATOM 2434 C CA . ASP C 1 74 ? 7.158 10.452 -11.232 1.00 84.33 73 ASP C CA 1
ATOM 2435 C C . ASP C 1 74 ? 6.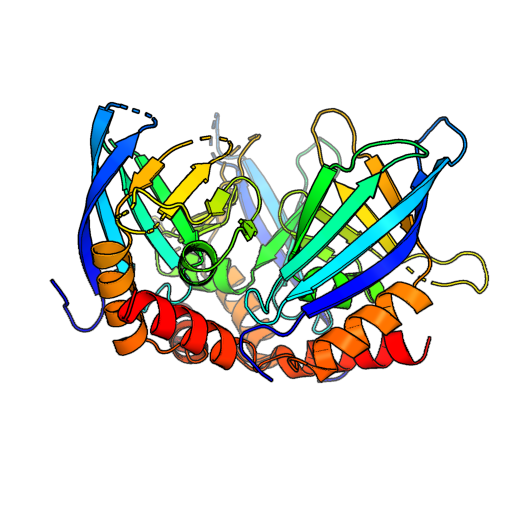783 10.387 -12.709 1.00 84.37 73 ASP C C 1
ATOM 2436 O O . ASP C 1 74 ? 5.647 10.034 -13.065 1.00 85.26 73 ASP C O 1
ATOM 2441 N N . VAL C 1 75 ? 7.726 10.771 -13.558 1.00 84.70 74 VAL C N 1
ATOM 2442 C CA . VAL C 1 75 ? 7.497 10.779 -14.994 1.00 84.49 74 VAL C CA 1
ATOM 2443 C C . VAL C 1 75 ? 7.503 9.340 -15.509 1.00 83.90 74 VAL C C 1
ATOM 2444 O O . VAL C 1 75 ? 8.275 8.494 -15.034 1.00 84.60 74 VAL C O 1
ATOM 2448 N N . ARG C 1 76 ? 6.619 9.069 -16.462 1.00 82.32 75 ARG C N 1
ATOM 2449 C CA . ARG C 1 76 ? 6.531 7.763 -17.129 1.00 81.35 75 ARG C CA 1
ATOM 2450 C C . ARG C 1 76 ? 6.221 7.987 -18.605 1.00 80.45 75 ARG C C 1
ATOM 2451 O O . ARG C 1 76 ? 5.195 8.587 -18.937 1.00 81.22 75 ARG C O 1
ATOM 2456 N N . ILE C 1 77 ? 7.104 7.514 -19.484 1.00 78.55 76 ILE C N 1
ATOM 2457 C CA . ILE C 1 77 ? 6.923 7.688 -20.922 1.00 75.48 76 ILE C CA 1
ATOM 2458 C C . ILE C 1 77 ? 6.860 6.343 -21.615 1.00 74.91 76 ILE C C 1
ATOM 2459 O O . ILE C 1 77 ? 7.646 5.455 -21.306 1.00 76.01 76 ILE C O 1
ATOM 2464 N N . TRP C 1 78 ? 5.927 6.195 -22.550 1.00 74.48 77 TRP C N 1
ATOM 2465 C CA . TRP C 1 78 ? 5.816 4.955 -23.321 1.00 74.92 77 TRP C CA 1
ATOM 2466 C C . TRP C 1 78 ? 5.166 5.171 -24.685 1.00 74.70 77 TRP C C 1
ATOM 2467 O O . TRP C 1 78 ? 4.311 6.045 -24.835 1.00 75.29 77 TRP C O 1
ATOM 2478 N N . PRO C 1 79 ? 5.558 4.363 -25.682 1.00 74.85 78 PRO C N 1
ATOM 2479 C CA . PRO C 1 79 ? 4.960 4.480 -27.006 1.00 76.25 78 PRO C CA 1
ATOM 2480 C C . PRO C 1 79 ? 3.613 3.765 -27.145 1.00 78.02 78 PRO C C 1
ATOM 2481 O O . PRO C 1 79 ? 3.257 2.932 -26.309 1.00 78.34 78 PRO C O 1
ATOM 2485 N N . SER C 1 80 ? 2.889 4.094 -28.212 1.00 79.76 79 SER C N 1
ATOM 2486 C CA . SER C 1 80 ? 1.597 3.468 -28.529 1.00 80.74 79 SER C CA 1
ATOM 2487 C C . SER C 1 80 ? 1.255 3.678 -30.006 1.00 81.91 79 SER C C 1
ATOM 2488 O O . SER C 1 80 ? 1.908 4.457 -30.704 1.00 82.73 79 SER C O 1
ATOM 2491 N N . GLN C 1 81 ? 0.236 2.962 -30.470 1.00 83.08 80 GLN C N 1
ATOM 2492 C CA . GLN C 1 81 ? -0.216 3.009 -31.865 1.00 83.53 80 GLN C CA 1
ATOM 2493 C C . GLN C 1 81 ? -1.587 3.657 -31.995 1.00 83.40 80 GLN C C 1
ATOM 2494 O O . GLN C 1 81 ? -2.406 3.583 -31.082 1.00 83.14 80 GLN C O 1
ATOM 2500 N N . ASP C 1 82 ? -1.826 4.283 -33.143 1.00 83.80 81 ASP C N 1
ATOM 2501 C CA . ASP C 1 82 ? -3.124 4.857 -33.483 1.00 83.80 81 ASP C CA 1
ATOM 2502 C C . ASP C 1 82 ? -3.159 5.036 -35.004 1.00 83.70 81 ASP C C 1
ATOM 2503 O O . ASP C 1 82 ? -3.938 4.470 -35.758 1.00 82.87 81 ASP C O 1
ATOM 2505 N N . GLU C 1 85 ? -0.576 5.559 -37.184 1.00 86.64 84 GLU C N 1
ATOM 2506 C CA . GLU C 1 85 ? 0.114 6.705 -36.588 1.00 86.95 84 GLU C CA 1
ATOM 2507 C C . GLU C 1 85 ? 0.822 6.345 -35.269 1.00 86.26 84 GLU C C 1
ATOM 2508 O O . GLU C 1 85 ? 0.211 5.752 -34.377 1.00 86.96 84 GLU C O 1
ATOM 2510 N N . ARG C 1 86 ? 2.104 6.703 -35.158 1.00 84.75 85 ARG C N 1
ATOM 2511 C CA . ARG C 1 86 ? 2.913 6.424 -33.958 1.00 83.67 85 ARG C CA 1
ATOM 2512 C C . ARG C 1 86 ? 2.780 7.502 -32.902 1.00 82.26 85 ARG C C 1
ATOM 2513 O O . ARG C 1 86 ? 3.010 8.678 -33.187 1.00 81.48 85 ARG C O 1
ATOM 2529 N N . VAL C 1 88 ? 3.372 8.916 -28.619 1.00 79.40 87 VAL C N 1
ATOM 2530 C CA . VAL C 1 88 ? 4.165 8.905 -27.386 1.00 79.36 87 VAL C CA 1
ATOM 2531 C C . VAL C 1 88 ? 3.262 9.345 -26.260 1.00 79.37 87 VAL C C 1
ATOM 2532 O O . VAL C 1 88 ? 2.492 10.288 -26.418 1.00 78.51 87 VAL C O 1
ATOM 2536 N N . ASN C 1 89 ? 3.385 8.678 -25.120 1.00 80.64 88 ASN C N 1
ATOM 2537 C CA . ASN C 1 89 ? 2.566 8.968 -23.958 1.00 81.93 88 ASN C CA 1
ATOM 2538 C C . ASN C 1 89 ? 3.441 9.353 -22.788 1.00 83.30 88 ASN C C 1
ATOM 2539 O O . ASN C 1 89 ? 4.389 8.636 -22.492 1.00 85.46 88 ASN C O 1
ATOM 2544 N N . ILE C 1 90 ? 3.140 10.495 -22.159 1.00 83.50 89 ILE C N 1
ATOM 2545 C CA . ILE C 1 90 ? 3.877 11.015 -20.988 1.00 83.28 89 ILE C CA 1
ATOM 2546 C C . ILE C 1 90 ? 2.882 11.130 -19.826 1.00 84.92 89 ILE C C 1
ATOM 2547 O O . ILE C 1 90 ? 1.767 11.608 -20.040 1.00 86.30 89 ILE C O 1
ATOM 2552 N N . ALA C 1 91 ? 3.259 10.717 -18.610 1.00 87.16 90 ALA C N 1
ATOM 2553 C CA . ALA C 1 91 ? 2.293 10.672 -17.482 1.00 88.10 90 ALA C CA 1
ATOM 2554 C C . ALA C 1 91 ? 2.850 10.941 -16.062 1.00 89.53 90 ALA C C 1
ATOM 2555 O O . ALA C 1 91 ? 3.101 9.997 -15.292 1.00 90.30 90 ALA C O 1
ATOM 2557 N N . LEU C 1 92 ? 2.983 12.232 -15.719 1.00 89.84 91 LEU C N 1
ATOM 2558 C CA . LEU C 1 92 ? 3.416 12.696 -14.378 1.00 89.30 91 LEU C CA 1
ATOM 2559 C C . LEU C 1 92 ? 2.369 12.356 -13.305 1.00 87.64 91 LEU C C 1
ATOM 2560 O O . LEU C 1 92 ? 1.181 12.250 -13.615 1.00 86.68 91 LEU C O 1
ATOM 2565 N N . SER C 1 93 ? 2.810 12.197 -12.053 1.00 86.66 92 SER C N 1
ATOM 2566 C CA . SER C 1 93 ? 1.909 11.845 -10.937 1.00 86.47 92 SER C CA 1
ATOM 2567 C C . SER C 1 93 ? 1.970 12.823 -9.729 1.00 84.81 92 SER C C 1
ATOM 2568 O O . SER C 1 93 ? 3.015 13.429 -9.469 1.00 84.89 92 SER C O 1
ATOM 2571 N N . SER C 1 94 ? 0.839 12.973 -9.016 1.00 81.75 93 SER C N 1
ATOM 2572 C CA . SER C 1 94 ? 0.738 13.871 -7.847 1.00 78.37 93 SER C CA 1
ATOM 2573 C C . SER C 1 94 ? -0.553 13.628 -7.068 1.00 76.31 93 SER C C 1
ATOM 2574 O O . SER C 1 94 ? -0.899 14.379 -6.154 1.00 73.66 93 SER C O 1
ATOM 2576 N N . ARG C 1 100 ? -1.834 12.477 -18.003 1.00 88.47 99 ARG C N 1
ATOM 2577 C CA . ARG C 1 100 ? -1.588 11.617 -19.144 1.00 87.99 99 ARG C CA 1
ATOM 2578 C C . ARG C 1 100 ? -1.646 12.443 -20.403 1.00 87.33 99 ARG C C 1
ATOM 2579 O O . ARG C 1 100 ? -2.728 12.880 -20.805 1.00 87.84 99 ARG C O 1
ATOM 2587 N N . PHE C 1 101 ? -0.499 12.649 -21.030 1.00 86.06 100 PHE C N 1
ATOM 2588 C CA . PHE C 1 101 ? -0.450 13.367 -22.294 1.00 85.77 100 PHE C CA 1
ATOM 2589 C C . PHE C 1 101 ? -0.182 12.421 -23.457 1.00 84.28 100 PHE C C 1
ATOM 2590 O O . PHE C 1 101 ? 0.503 11.415 -23.311 1.00 84.30 100 PHE C O 1
ATOM 2598 N N . HIS C 1 102 ? -0.765 12.759 -24.601 1.00 83.17 101 HIS C N 1
ATOM 2599 C CA . HIS C 1 102 ? -0.782 11.913 -25.790 1.00 82.45 101 HIS C CA 1
ATOM 2600 C C . HIS C 1 102 ? -0.349 12.801 -26.951 1.00 80.80 101 HIS C C 1
ATOM 2601 O O . HIS C 1 102 ? -0.969 13.839 -27.199 1.00 81.25 101 HIS C O 1
ATOM 2608 N N . ALA C 1 103 ? 0.728 12.426 -27.636 1.00 78.78 102 ALA C N 1
ATOM 2609 C CA . ALA C 1 103 ? 1.232 13.216 -28.765 1.00 77.64 102 ALA C CA 1
ATOM 2610 C C . ALA C 1 103 ? 1.800 12.358 -29.881 1.00 77.01 102 ALA C C 1
ATOM 2611 O O . ALA C 1 103 ? 2.208 11.224 -29.658 1.00 77.62 102 ALA C O 1
ATOM 2613 N N . GLN C 1 104 ? 1.826 12.922 -31.081 1.00 76.36 103 GLN C N 1
ATOM 2614 C CA . GLN C 1 104 ? 2.456 12.277 -32.231 1.00 76.08 103 GLN C CA 1
ATOM 2615 C C . GLN C 1 104 ? 3.975 12.286 -32.058 1.00 74.48 103 GLN C C 1
ATOM 2616 O O . GLN C 1 104 ? 4.533 13.216 -31.493 1.00 73.97 103 GLN C O 1
ATOM 2622 N N . VAL C 1 105 ? 4.633 11.257 -32.574 1.00 73.74 104 VAL C N 1
ATOM 2623 C CA . VAL C 1 105 ? 6.081 11.131 -32.453 1.00 73.17 104 VAL C CA 1
ATOM 2624 C C . VAL C 1 105 ? 6.837 12.077 -33.403 1.00 72.63 104 VAL C C 1
ATOM 2625 O O . VAL C 1 105 ? 7.837 12.659 -33.010 1.00 72.39 104 VAL C O 1
ATOM 2629 N N . ALA C 1 106 ? 6.356 12.235 -34.635 1.00 71.67 105 ALA C N 1
ATOM 2630 C CA . ALA C 1 106 ? 7.075 13.004 -35.661 1.00 71.02 105 ALA C CA 1
ATOM 2631 C C . ALA C 1 106 ? 7.640 14.327 -35.165 1.00 71.71 105 ALA C C 1
ATOM 2632 O O . ALA C 1 106 ? 8.859 14.541 -35.268 1.00 71.95 105 ALA C O 1
ATOM 2634 N N . PRO C 1 107 ? 6.778 15.215 -34.614 1.00 71.57 106 PRO C N 1
ATOM 2635 C CA . PRO C 1 107 ? 7.270 16.510 -34.127 1.00 71.18 106 PRO C CA 1
ATOM 2636 C C . PRO C 1 107 ? 8.274 16.424 -32.963 1.00 71.66 106 PRO C C 1
ATOM 2637 O O . PRO C 1 107 ? 9.254 17.163 -32.961 1.00 72.09 106 PRO C O 1
ATOM 2641 N N . LEU C 1 108 ? 8.029 15.548 -31.985 1.00 71.64 107 LEU C N 1
ATOM 2642 C CA . LEU C 1 108 ? 8.975 15.354 -30.882 1.00 70.93 107 LEU C CA 1
ATOM 2643 C C . LEU C 1 108 ? 10.287 14.840 -31.411 1.00 70.66 107 LEU C C 1
ATOM 2644 O O . LEU C 1 108 ? 11.355 15.321 -31.036 1.00 72.54 107 LEU C O 1
ATOM 2649 N N . SER C 1 109 ? 10.206 13.849 -32.279 1.00 69.32 108 SER C N 1
ATOM 2650 C CA . SER C 1 109 ? 11.397 13.295 -32.857 1.00 69.36 108 SER C CA 1
ATOM 2651 C C . SER C 1 109 ? 12.224 14.375 -33.575 1.00 69.45 108 SER C C 1
ATOM 2652 O O . SER C 1 109 ? 13.431 14.493 -33.329 1.00 70.33 108 SER C O 1
ATOM 2655 N N . GLU C 1 110 ? 11.585 15.175 -34.430 1.00 69.31 109 GLU C N 1
ATOM 2656 C CA . GLU C 1 110 ? 12.326 16.207 -35.156 1.00 68.89 109 GLU C CA 1
ATOM 2657 C C . GLU C 1 110 ? 13.014 17.163 -34.172 1.00 68.00 109 GLU C C 1
ATOM 2658 O O . GLU C 1 110 ? 14.183 17.502 -34.347 1.00 67.19 109 GLU C O 1
ATOM 2664 N N . PHE C 1 111 ? 12.298 17.581 -33.135 1.00 67.66 110 PHE C N 1
ATOM 2665 C CA . PHE C 1 111 ? 12.862 18.483 -32.143 1.00 67.07 110 PHE C CA 1
ATOM 2666 C C . PHE C 1 111 ? 14.056 17.854 -31.425 1.00 68.01 110 PHE C C 1
ATOM 2667 O O . PHE C 1 111 ? 15.116 18.487 -31.264 1.00 68.48 110 PHE C O 1
ATOM 2675 N N . LEU C 1 112 ? 13.904 16.603 -30.995 1.00 67.87 111 LEU C N 1
ATOM 2676 C CA . LEU C 1 112 ? 15.031 15.899 -30.385 1.00 66.96 111 LEU C CA 1
ATOM 2677 C C . LEU C 1 112 ? 16.195 15.829 -31.378 1.00 67.72 111 LEU C C 1
ATOM 2678 O O . LEU C 1 112 ? 17.328 16.082 -30.992 1.00 70.53 111 LEU C O 1
ATOM 2683 N N . HIS C 1 113 ? 15.933 15.561 -32.660 1.00 66.91 112 HIS C N 1
ATOM 2684 C CA . HIS C 1 113 ? 17.031 15.508 -33.637 1.00 67.47 112 HIS C CA 1
ATOM 2685 C C . HIS C 1 113 ? 17.783 16.841 -33.640 1.00 66.80 112 HIS C C 1
ATOM 2686 O O . HIS C 1 113 ? 19.013 16.858 -33.571 1.00 67.74 112 HIS C O 1
ATOM 2693 N N . ARG C 1 114 ? 17.045 17.951 -33.668 1.00 65.87 113 ARG C N 1
ATOM 2694 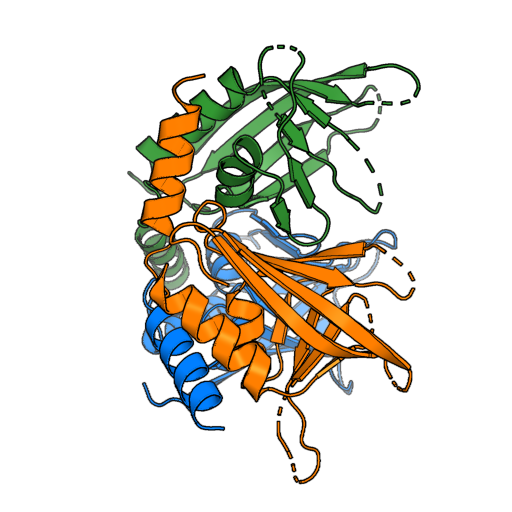C CA . ARG C 1 114 ? 17.668 19.267 -33.618 1.00 64.80 113 ARG C CA 1
ATOM 2695 C C . ARG C 1 114 ? 18.522 19.449 -32.373 1.00 63.95 113 ARG C C 1
ATOM 2696 O O . ARG C 1 114 ? 19.616 20.019 -32.451 1.00 63.95 113 ARG C O 1
ATOM 2704 N N . THR C 1 115 ? 18.046 18.963 -31.227 1.00 62.54 114 THR C N 1
ATOM 2705 C CA . THR C 1 115 ? 18.843 19.092 -29.999 1.00 62.35 114 THR C CA 1
ATOM 2706 C C . THR C 1 115 ? 20.139 18.292 -30.118 1.00 62.65 114 THR C C 1
ATOM 2707 O O . THR C 1 115 ? 21.199 18.794 -29.747 1.00 63.32 114 THR C O 1
ATOM 2711 N N . TYR C 1 116 ? 20.068 17.073 -30.659 1.00 62.82 115 TYR C N 1
ATOM 2712 C CA . TYR C 1 116 ? 21.291 16.275 -30.854 1.00 62.96 115 TYR C CA 1
ATOM 2713 C C . TYR C 1 116 ? 22.249 16.883 -31.885 1.00 65.66 115 TYR C C 1
ATOM 2714 O O . TYR C 1 116 ? 23.461 16.636 -31.821 1.00 67.28 115 TYR C O 1
ATOM 2723 N N . GLU C 1 117 ? 21.737 17.681 -32.821 1.00 66.81 116 GLU C N 1
ATOM 2724 C CA . GLU C 1 117 ? 22.616 18.383 -33.734 1.00 70.11 116 GLU C CA 1
ATOM 2725 C C . GLU C 1 117 ? 23.424 19.439 -32.979 1.00 68.39 116 GLU C C 1
ATOM 2726 O O . GLU C 1 117 ? 24.584 19.629 -33.269 1.00 69.65 116 GLU C O 1
ATOM 2732 N N . LEU C 1 118 ? 22.811 20.127 -32.022 1.00 67.43 117 LEU C N 1
ATOM 2733 C CA . LEU C 1 118 ? 23.539 21.100 -31.196 1.00 66.19 117 LEU C CA 1
ATOM 2734 C C . LEU C 1 118 ? 24.500 20.399 -30.229 1.00 66.38 117 LEU C C 1
ATOM 2735 O O . LEU C 1 118 ? 25.662 20.787 -30.104 1.00 68.16 117 LEU C O 1
ATOM 2740 N N . VAL C 1 119 ? 23.999 19.397 -29.522 1.00 64.56 118 VAL C N 1
ATOM 2741 C CA . VAL C 1 119 ? 24.788 18.647 -28.551 1.00 63.29 118 VAL C CA 1
ATOM 2742 C C . VAL C 1 119 ? 24.553 17.149 -28.739 1.00 63.71 118 VAL C C 1
ATOM 2743 O O . VAL C 1 119 ? 23.561 16.616 -28.269 1.00 64.38 118 VAL C O 1
ATOM 2747 N N . PRO C 1 120 ? 25.449 16.460 -29.450 1.00 62.82 119 PRO C N 1
ATOM 2748 C CA . PRO C 1 120 ? 25.266 15.012 -29.610 1.00 63.17 119 PRO C CA 1
ATOM 2749 C C . PRO C 1 120 ? 25.239 14.265 -28.290 1.00 63.78 119 PRO C C 1
ATOM 2750 O O . PRO C 1 120 ? 25.875 14.673 -27.341 1.00 65.55 119 PRO C O 1
ATOM 2754 N N . ALA C 1 121 ? 24.514 13.169 -28.243 1.00 65.55 120 ALA C N 1
ATOM 2755 C CA . ALA C 1 121 ? 24.461 12.339 -27.054 1.00 65.60 120 ALA C CA 1
ATOM 2756 C C . ALA C 1 121 ? 25.878 11.908 -26.747 1.00 65.91 120 ALA C C 1
ATOM 2757 O O . ALA C 1 121 ? 26.579 11.437 -27.619 1.00 67.71 120 ALA C O 1
ATOM 2759 N N . GLY C 1 122 ? 26.306 12.127 -25.511 1.00 66.84 121 GLY C N 1
ATOM 2760 C CA . GLY C 1 122 ? 27.665 11.808 -25.081 1.00 66.43 121 GLY C CA 1
ATOM 2761 C C . GLY C 1 122 ? 28.647 12.969 -25.044 1.00 67.01 121 GLY C C 1
ATOM 2762 O O . GLY C 1 122 ? 29.765 12.800 -24.582 1.00 67.51 121 GLY C O 1
ATOM 2763 N N . GLN C 1 123 ? 28.251 14.146 -25.530 1.00 67.57 122 GLN C N 1
ATOM 2764 C CA . GLN C 1 123 ? 29.124 15.326 -25.478 1.00 67.68 122 GLN C CA 1
ATOM 2765 C C . GLN C 1 123 ? 28.602 16.442 -24.586 1.00 67.44 122 GLN C C 1
ATOM 2766 O O . GLN C 1 123 ? 29.070 17.578 -24.643 1.00 68.84 122 GLN C O 1
ATOM 2772 N N . GLU C 1 124 ? 27.656 16.100 -23.729 1.00 66.27 123 GLU C N 1
ATOM 2773 C CA . GLU C 1 124 ? 27.100 17.039 -22.799 1.00 65.85 123 GLU C CA 1
ATOM 2774 C C . GLU C 1 124 ? 28.169 17.581 -21.834 1.00 66.63 123 GLU C C 1
ATOM 2775 O O . GLU C 1 124 ? 28.087 18.722 -21.371 1.00 68.10 123 GLU C O 1
ATOM 2781 N N . SER C 1 125 ? 29.174 16.766 -21.541 1.00 66.32 124 SER C N 1
ATOM 2782 C CA . SER C 1 125 ? 30.232 17.146 -20.621 1.00 66.27 124 SER C CA 1
ATOM 2783 C C . SER C 1 125 ? 30.877 18.466 -20.933 1.00 67.08 124 SER C C 1
ATOM 2784 O O . SER C 1 125 ? 31.207 19.222 -20.012 1.00 68.65 124 SER C O 1
ATOM 2787 N N . ASP C 1 126 ? 31.088 18.737 -22.218 1.00 66.37 125 ASP C N 1
ATOM 2788 C CA . ASP C 1 126 ? 31.777 19.963 -22.627 1.00 67.01 125 ASP C CA 1
ATOM 2789 C C . ASP C 1 126 ? 31.010 21.190 -22.181 1.00 65.54 125 ASP C C 1
ATOM 2790 O O . ASP C 1 126 ? 31.599 22.202 -21.801 1.00 66.32 125 ASP C O 1
ATOM 2795 N N . TYR C 1 127 ? 29.682 21.078 -22.211 1.00 63.82 126 TYR C N 1
ATOM 2796 C CA . TYR C 1 127 ? 28.807 22.184 -21.856 1.00 61.99 126 TYR C CA 1
ATOM 2797 C C . TYR C 1 127 ? 28.689 22.319 -20.351 1.00 61.29 126 TYR C C 1
ATOM 2798 O O . TYR C 1 127 ? 28.541 23.447 -19.836 1.00 62.72 126 TYR C O 1
ATOM 2807 N N . ILE C 1 128 ? 28.805 21.200 -19.632 1.00 58.84 127 ILE C N 1
ATOM 2808 C CA . ILE C 1 128 ? 28.879 21.273 -18.179 1.00 57.00 127 ILE C CA 1
ATOM 2809 C C . ILE C 1 128 ? 30.214 21.984 -17.793 1.00 58.39 127 ILE C C 1
ATOM 2810 O O . ILE C 1 128 ? 30.225 22.919 -16.972 1.00 57.87 127 ILE C O 1
ATOM 2815 N N . ASP C 1 129 ? 31.321 21.584 -18.415 1.00 59.18 128 ASP C N 1
ATOM 2816 C CA . ASP C 1 129 ? 32.613 22.238 -18.144 1.00 61.31 128 ASP C CA 1
ATOM 2817 C C . ASP C 1 129 ? 32.569 23.750 -18.366 1.00 60.76 128 ASP C C 1
ATOM 2818 O O . ASP C 1 129 ? 33.142 24.495 -17.574 1.00 61.02 128 ASP C O 1
ATOM 2823 N N . ILE C 1 130 ? 31.887 24.208 -19.418 1.00 60.81 129 ILE C N 1
ATOM 2824 C CA . ILE C 1 130 ? 31.767 25.659 -19.662 1.00 60.76 129 ILE C CA 1
ATOM 2825 C C . ILE C 1 130 ? 30.961 26.336 -18.555 1.00 61.08 129 ILE C C 1
ATOM 2826 O O . ILE C 1 130 ? 31.372 27.388 -18.063 1.00 61.65 129 ILE C O 1
ATOM 2831 N N . ASP C 1 131 ? 29.836 25.718 -18.166 1.00 60.36 130 ASP C N 1
ATOM 2832 C CA . ASP C 1 131 ? 29.011 26.233 -17.083 1.00 60.02 130 ASP C CA 1
ATOM 2833 C C . ASP C 1 131 ? 29.820 26.355 -15.804 1.00 60.13 130 ASP C C 1
ATOM 2834 O O . ASP C 1 131 ? 29.688 27.365 -15.102 1.00 61.42 130 ASP C O 1
ATOM 2839 N N . ALA C 1 132 ? 30.650 25.354 -15.498 1.00 59.56 131 ALA C N 1
ATOM 2840 C CA . ALA C 1 132 ? 31.511 25.413 -14.305 1.00 59.51 131 ALA C CA 1
ATOM 2841 C C . ALA C 1 132 ? 32.510 26.536 -14.460 1.00 61.55 131 ALA C C 1
ATOM 2842 O O . ALA C 1 132 ? 32.772 27.258 -13.506 1.00 61.62 131 ALA C O 1
ATOM 2844 N N . GLU C 1 133 ? 33.062 26.687 -15.666 1.00 63.46 132 GLU C N 1
ATOM 2845 C CA . GLU C 1 133 ? 34.100 27.697 -15.906 1.00 65.77 132 GLU C CA 1
ATOM 2846 C C . GLU C 1 133 ? 33.572 29.120 -15.763 1.00 64.75 132 GLU C C 1
ATOM 2847 O O . GLU C 1 133 ? 34.263 29.987 -15.249 1.00 64.74 132 GLU C O 1
ATOM 2853 N N . ILE C 1 134 ? 32.342 29.349 -16.194 1.00 63.41 133 ILE C N 1
ATOM 2854 C CA . ILE C 1 134 ? 31.728 30.655 -16.028 1.00 63.25 133 ILE C CA 1
ATOM 2855 C C . ILE C 1 134 ? 31.543 30.987 -14.545 1.00 64.63 133 ILE C C 1
ATOM 2856 O O . ILE C 1 134 ? 31.940 32.063 -14.092 1.00 65.43 133 ILE C O 1
ATOM 2861 N N . ALA C 1 135 ? 30.987 30.043 -13.786 1.00 65.39 134 ALA C N 1
ATOM 2862 C CA . ALA C 1 135 ? 30.777 30.225 -12.345 1.00 65.82 134 ALA C CA 1
ATOM 2863 C C . ALA C 1 135 ? 32.073 30.561 -11.632 1.00 67.27 134 ALA C C 1
ATOM 2864 O O . ALA C 1 135 ? 32.080 31.373 -10.710 1.00 67.92 134 ALA C O 1
ATOM 2866 N N . GLU C 1 136 ? 33.161 29.944 -12.084 1.00 67.79 135 GLU C N 1
ATOM 2867 C CA . GLU C 1 136 ? 34.463 30.067 -11.439 1.00 68.52 135 GLU C CA 1
ATOM 2868 C C . GLU C 1 136 ? 35.043 31.470 -11.604 1.00 70.11 135 GLU C C 1
ATOM 2869 O O . GLU C 1 136 ? 35.849 31.900 -10.783 1.00 69.80 135 GLU C O 1
ATOM 2875 N N . HIS C 1 137 ? 34.594 32.191 -12.635 1.00 73.66 136 HIS C N 1
ATOM 2876 C CA . HIS C 1 137 ? 35.039 33.568 -12.909 1.00 75.34 136 HIS C CA 1
ATOM 2877 C C . HIS C 1 137 ? 34.025 34.654 -12.499 1.00 75.81 136 HIS C C 1
ATOM 2878 O O . HIS C 1 137 ? 34.267 35.824 -12.734 1.00 75.76 136 HIS C O 1
ATOM 2885 N N . LEU C 1 138 ? 32.896 34.286 -11.893 1.00 77.59 137 LEU C N 1
ATOM 2886 C CA . LEU C 1 138 ? 31.915 35.291 -11.438 1.00 77.10 137 LEU C CA 1
ATOM 2887 C C . LEU C 1 138 ? 32.424 36.002 -10.187 1.00 77.28 137 LEU C C 1
ATOM 2888 O O . LEU C 1 138 ? 32.049 35.647 -9.072 1.00 78.14 137 LEU C O 1
#

B-factor: mean 76.46, std 11.43, range [52.73, 116.2]

Foldseek 3Di:
DDLFDKDKDKFWKWWDDVVDDIAIWIKMWMDGLLVLQKIKIWTDGDPGDTDIDMDGLVQQVVLQVAWDADDQWTKHKDDPPPFIIKIWGDDPVDIIMMDGGDVVVVVVSVVSCVVPNPPRSVVSVVVNVVVVVVD/DDDLFKDKDKFWKQDVNDIWIKIWMDGLLVLQWIWIATDCGDIDIDGLVQQVVLQVAWDDDDQWTKHKDDPVQIIFIGGCTMDGGDVVVVVVSVVSCVSPNPPRSVVSPVVNVVVVVPD/DDQFDKDKDKFWKWDDVPTDIWIWMWMDGLLRLQKIKIWTDDVHDIDIDMDGLVQQVVLQVAWDDDDQWTWHWDDPQIIWIGGPCTMDGHVVVVVVVSVVSCVVPNPPRSVVSPVVNVVVVVVD

Radius of gyration: 21.03 Å; Cα contacts (8 Å, |Δi|>4): 809; chains: 3; bounding box: 55×60×57 Å

Sequence (378 aa):
SSSGTSITCEVGLQLIVPDRAPVPLVARLDYSVDDPYAIRAAFHVGDDEPVEWIFARELLTVGIIRETGEGDVRIWPSQDGKERVNIALSSPFGQARFHAQVAPLSEFLHRTYELVPAGQESDYIDIDAEIAEHLSSSGTSITCEVGLQLIPVPLVARLDYSVDDPYAIRAAFHVPVEWIFARELLTVGIIRETGEGDVRIWPSQDGERVNIALSRFHAQVAPLSEFLHRTYELVPAGQESDYIDIDAEIAEHLSSSGTSITCEVGLQLIRAPVPLVARLDYSVDDPYAIRAAFHVGDEPVEWIFARELLTVGIIRETGEGDVRIWPSQDERVNIALSSRFHAQVAPLSEFLHRTYELVPAGQESDYIDIDAEIAEHL

InterPro domains:
  IPR006776 Sporulation-specific cell division protein SsgB [PF04686] (28-123)
  IPR038658 Sporulation-specific cell division protein SsgB superfamily [G3DSA:2.30.31.20] (1-138)

Solvent-accessible surface area: 18068 Å² total